Protein 1JE0 (pdb70)

Foldseek 3Di:
DPQWPFAQVQAFQFEEEEADLVLQVVLLVVFDPWDFRGCGPHWTKIWHHDPRGIYMYTHQHAALVRNLVVVVVSVVRNHFEYEYEEAWAFLDDPDDALAKEWEAFEAEDFDDPNCVVVVDGDDPTQGAAPVLSVLLVVLCVVLVGHYYYFYEYADRDPPDDDPCPSVVVVVVTHGIYGHHSSSVRVVSVVVVGGYTYMHGYHHYPVVSNVVSSNSSSVSSSVSSND/DPQWPFAQVQQFQFEEEEADLVLQVVLQVQFDPWDFRGCGPHWTKIWHHDPPGIYMYTHQHAALVRNLVVVVVSVVSNYFEYEYEYAWAWLDDPDDALAKEWEAFEDEDDDDPCCVVVVDGDPPTQGAAPVLSVLLVVLCVVLVGHYYYWYEYADRDPPDDDPCVSVVVVVVTHGIYHHHSSSVRVVSVVVVGGYTYMYGYHHYPVVSNVVSSNSSSSSSVVSSVD/DVQWDFDAPQADQAEEEEADLVLQVVLQVQFDDWDFRGCGPNWTKIWHHDPNDIYMYTHQHAALVRNLVVVVVSVVRNYFEYEYEEAWAWLDDVDDALAKEWEAFEAEDDDDPCCVVVVHGDPPTQGAAPVLSVLLVVLCVVLVGHYDYWYEYADRDPPDDDPCVSVVVVVVTHGIYHHHSSSVRVVSVVVVGGYTYMHGYHHYPVPPSNVVSSNSSSSSSVVSSRD

Nearest PDB structures (foldseek):
  1jp7-assembly1_A  TM=1.004E+00  e=1.961E-50  Saccharolobus solfataricus
  1jdz-assembly1_A  TM=1.004E+00  e=4.730E-50  Saccharolobus solfataricus
  1jpv-assembly1_A  TM=1.004E+00  e=5.712E-50  Saccharolobus solfataricus
  1jds-assembly1_E  TM=9.991E-01  e=2.751E-49  Saccharolobus solfataricus
  1jdt-assembly1_A  TM=9.964E-01  e=3.538E-49  Saccharolobus solfataricus

GO terms:
  GO:0004731 purine-nucleoside phosphorylase activity (F, EXP)
  GO:0017061 S-methyl-5-thioadenosine phosphorylase activity (F, EXP)

InterPro domains:
  IPR000845 Nucleoside phosphorylase domain [PF01048] (16-230)
  IPR018016 Nucleoside phosphorylase, conserved site [PS01232] (61-76)
  IPR035994 Nucleoside phosphorylase superfamily [G3DSA:3.40.50.1580] (1-236)
  IPR035994 Nucleoside phosphorylase superfamily [SSF53167] (4-234)

Solvent-accessible surface area: 27242 Å² total; per-residue (Å²): 65,114,40,1,107,8,150,165,73,61,13,8,109,59,0,0,0,0,13,70,51,35,35,0,158,94,0,10,101,33,10,108,108,49,121,86,26,10,116,45,174,37,28,31,0,23,22,7,116,29,104,70,60,58,0,0,0,0,2,0,18,135,9,4,91,26,0,5,70,0,0,40,13,0,25,119,14,31,4,54,31,0,0,7,1,2,53,8,10,0,2,20,104,131,2,89,114,21,30,7,0,0,0,24,0,1,0,4,67,64,23,55,32,18,123,146,77,12,185,28,61,5,3,3,7,4,6,13,30,48,111,14,4,38,93,0,27,71,7,0,60,155,100,138,29,117,55,41,44,9,1,0,8,5,12,98,57,138,203,71,176,48,179,100,45,44,144,58,9,36,56,15,16,1,22,0,22,9,32,9,0,1,6,0,0,5,4,2,58,50,97,63,30,93,2,0,1,0,0,1,0,54,74,42,82,66,166,148,83,113,123,9,17,52,31,0,0,62,0,0,0,34,8,9,13,90,66,92,12,1,101,10,159,144,74,67,11,9,109,72,0,0,0,0,9,26,16,37,24,0,133,85,0,9,99,32,11,105,112,49,126,80,18,11,111,42,52,20,11,14,0,20,18,8,109,31,83,64,72,56,0,0,0,0,1,1,17,13,0,3,6,1,0,2,1,0,0,10,0,0,26,100,9,25,3,56,22,0,0,8,1,3,43,8,9,0,2,22,103,129,2,85,98,13,26,8,0,0,0,49,5,13,33,38,26,68,9,9,14,16,58,26,28,36,169,76,86,52,113,56,72,8,54,13,30,161,124,14,12,72,85,0,39,66,13,0,50,163,102,139,29,125,58,43,74,11,52,0,1,5,4,25,4,99,46,20,126,49,178,84,41,43,126,71,14,40,90,140,48,1,23,0,24,8,20,10,0,1,6,0,0,5,4,1,111,78,89,63,28,114,2,0,1,0,0,1,0,50,71,45,84,64,180,129,83,118,134,10,17,52,32,0,0,69,0,0,0,41,3,2,17,92,67,94,14,2,105,17,163,202,66,49,10,9,108,49,0,0,0,0,8,26,14,40,24,0,140,65,0,8,99,38,8,98,128,58,100,84,6,8,118,42,52,19,11,18,0,20,5,4,89,24,104,43,73,60,0,0,0,0,1,0,16,14,0,2,6,1,0,2,2,0,0,6,0,0,27,109,31,37,4,58,21,0,0,8,2,2,33,7,11,0,2,20,107,128,2,86,116,26,26,9,0,0,0,26,0,1,0,5,9,32,9,8,14,17,93,27,26,9,162,53,66,4,3,3,8,5,6,13,30,51,113,16,6,38,84,0,25,71,14,0,51,164,94,138,33,118,55,39,43,8,1,0,2,5,6,23,4,95,52,18,135,50,175,65,43,45,117,61,7,38,63,14,13,1,22,0,20,9,18,8,0,2,5,0,0,5,5,4,62,51,79,63,30,104,2,0,0,0,0,1,1,53,69,43,79,68,207,140,153,73,93,139,9,10,45,45,0,0,56,0,0,0,37,3,6,16,101

Organism: Saccharolobus solfataricus (strain ATCC 35092 / DSM 1617 / JCM 11322 / P2) (NCBI:txid273057)

Radius of gyration: 27.34 Å; Cα contacts (8 Å, |Δi|>4): 1660; chains: 3; bounding box: 52×92×44 Å

Structure (mmCIF, N/CA/C/O backbone):
data_1JE0
#
_entry.id   1JE0
#
_cell.length_a   103.01
_cell.length_b   175.96
_cell.length_c   86.57
_cell.angle_alpha   90.0
_cell.angle_beta   90.0
_cell.angle_gamma   90.0
#
_symmetry.space_group_name_H-M   'C 2 2 21'
#
loop_
_entity.id
_entity.type
_entity.pdbx_description
1 polymer "5'-METHYLTHIOADENOSINE PHOSPHORYLASE"
2 non-polymer 'PHOSPHATE ION'
3 non-polymer 2-AMINO-2-HYDROXYMETHYL-PROPANE-1,3-DIOL
4 water water
#
loop_
_atom_site.group_PDB
_atom_site.id
_atom_site.type_symbol
_atom_site.label_atom_id
_atom_site.label_alt_id
_atom_site.label_comp_id
_atom_site.label_asym_id
_atom_site.label_entity_id
_atom_site.label_seq_id
_atom_site.pdbx_PDB_ins_code
_atom_site.Cartn_x
_atom_site.Cartn_y
_atom_site.Cartn_z
_atom_site.occupancy
_atom_site.B_iso_or_equiv
_atom_site.auth_seq_id
_atom_site.auth_comp_id
_atom_site.auth_asym_id
_atom_site.auth_atom_id
_atom_site.pdbx_PDB_model_num
ATOM 1 N N . PRO A 1 3 ? 55.785 159.058 4.515 1.00 27.28 3 PRO A N 1
ATOM 2 C CA . PRO A 1 3 ? 55.272 158.991 5.910 1.00 26.69 3 PRO A CA 1
ATOM 3 C C . PRO A 1 3 ? 53.982 159.800 6.090 1.00 26.49 3 PRO A C 1
ATOM 4 O O . PRO A 1 3 ? 53.836 160.881 5.513 1.00 27.46 3 PRO A O 1
ATOM 8 N N . VAL A 1 4 ? 53.043 159.280 6.879 1.00 25.32 4 VAL A N 1
ATOM 9 C CA . VAL A 1 4 ? 51.789 159.994 7.101 1.00 24.52 4 VAL A CA 1
ATOM 10 C C . VAL A 1 4 ? 51.601 160.541 8.510 1.00 23.55 4 VAL A C 1
ATOM 11 O O . VAL A 1 4 ? 50.630 161.248 8.760 1.00 23.86 4 VAL A O 1
ATOM 15 N N . HIS A 1 5 ? 52.512 160.217 9.431 1.00 22.10 5 HIS A N 1
ATOM 16 C CA . HIS A 1 5 ? 52.411 160.727 10.805 1.00 21.99 5 HIS A CA 1
ATOM 17 C C . HIS A 1 5 ? 53.455 161.825 11.063 1.00 22.40 5 HIS A C 1
ATOM 18 O O . HIS A 1 5 ? 53.132 162.882 11.615 1.00 22.81 5 HIS A O 1
ATOM 25 N N . ILE A 1 6 ? 54.704 161.565 10.685 1.00 22.54 6 ILE A N 1
ATOM 26 C CA . ILE A 1 6 ? 55.770 162.559 10.822 1.00 23.27 6 ILE A CA 1
ATOM 27 C C . ILE A 1 6 ? 55.873 163.218 9.435 1.00 23.75 6 ILE A C 1
ATOM 28 O O . ILE A 1 6 ? 56.363 162.607 8.483 1.00 22.79 6 ILE A O 1
ATOM 33 N N . LEU A 1 7 ? 55.405 164.460 9.330 1.00 24.03 7 LEU A N 1
ATOM 34 C CA . LEU A 1 7 ? 55.388 165.175 8.052 1.00 24.73 7 LEU A CA 1
ATOM 35 C C . LEU A 1 7 ? 56.637 165.958 7.648 1.00 25.94 7 LEU A C 1
ATOM 36 O O . LEU A 1 7 ? 56.580 166.745 6.702 1.00 26.84 7 LEU A O 1
ATOM 41 N N . ALA A 1 8 ? 57.752 165.751 8.343 1.00 26.75 8 ALA A N 1
ATOM 42 C CA . ALA A 1 8 ? 58.993 166.455 8.023 1.00 27.46 8 ALA A CA 1
ATOM 43 C C . ALA A 1 8 ? 59.456 166.069 6.622 1.00 28.26 8 ALA A C 1
ATOM 44 O O . ALA A 1 8 ? 59.234 164.946 6.185 1.00 28.41 8 ALA A O 1
ATOM 46 N N . LYS A 1 9 ? 60.095 166.996 5.912 1.00 29.81 9 LYS A N 1
ATOM 47 C CA . LYS A 1 9 ? 60.590 166.688 4.570 1.00 30.43 9 LYS A CA 1
ATOM 48 C C . LYS A 1 9 ? 61.970 166.044 4.646 1.00 30.47 9 LYS A C 1
ATOM 49 O O . LYS A 1 9 ? 62.675 166.181 5.643 1.00 29.89 9 LYS A O 1
ATOM 55 N N . LYS A 1 10 ? 62.349 165.327 3.595 1.00 30.93 10 LYS A N 1
ATOM 56 C CA . LYS A 1 10 ? 63.658 164.705 3.569 1.00 31.28 10 LYS A CA 1
ATOM 57 C C . LYS A 1 10 ? 64.670 165.843 3.662 1.00 31.09 10 LYS A C 1
ATOM 58 O O . LYS A 1 10 ? 64.442 166.940 3.127 1.00 31.47 10 LYS A O 1
ATOM 64 N N . GLY A 1 11 ? 65.768 165.595 4.369 1.00 30.69 11 GLY A N 1
ATOM 65 C CA . GLY A 1 11 ? 66.779 166.621 4.543 1.00 29.73 11 GLY A CA 1
ATOM 66 C C . GLY A 1 11 ? 66.508 167.434 5.796 1.00 28.85 11 GLY A C 1
ATOM 67 O O . GLY A 1 11 ? 67.318 168.278 6.176 1.00 29.37 11 GLY A O 1
ATOM 68 N N . GLU A 1 12 ? 65.366 167.189 6.437 1.00 27.84 12 GLU A N 1
ATOM 69 C CA . GLU A 1 12 ? 65.006 167.899 7.661 1.00 27.01 12 GLU A CA 1
ATOM 70 C C . GLU A 1 12 ? 65.238 167.045 8.896 1.00 25.20 12 GLU A C 1
ATOM 71 O O . GLU A 1 12 ? 65.135 167.537 10.022 1.00 26.60 12 GLU A O 1
ATOM 77 N N . VAL A 1 13 ? 65.532 165.766 8.677 1.00 23.10 13 VAL A N 1
ATOM 78 C CA . VAL A 1 13 ? 65.802 164.811 9.751 1.00 20.49 13 VAL A CA 1
ATOM 79 C C . VAL A 1 13 ? 67.258 164.349 9.625 1.00 19.84 13 VAL A C 1
ATOM 80 O O . VAL A 1 13 ? 67.707 163.984 8.542 1.00 19.31 13 VAL A O 1
ATOM 84 N N . ALA A 1 14 ? 67.992 164.370 10.734 1.00 17.91 14 ALA A N 1
ATOM 85 C CA . ALA A 1 14 ? 69.399 163.969 10.738 1.00 17.49 14 ALA A CA 1
ATOM 86 C C . ALA A 1 14 ? 69.569 162.460 10.793 1.00 17.57 14 ALA A C 1
ATOM 87 O O . ALA A 1 14 ? 68.633 161.730 11.130 1.00 17.37 14 ALA A O 1
ATOM 89 N N . GLU A 1 15 ? 70.763 161.983 10.451 1.00 17.37 15 GLU A N 1
ATOM 90 C CA . GLU A 1 15 ? 71.020 160.553 10.502 1.00 17.51 15 GLU A CA 1
ATOM 91 C C . GLU A 1 15 ? 71.053 160.103 11.955 1.00 16.85 15 GLU A C 1
ATOM 92 O O . GLU A 1 15 ? 70.626 158.994 12.275 1.00 17.48 15 GLU A O 1
ATOM 98 N N . ARG A 1 16 ? 71.544 160.980 12.827 1.00 15.51 16 ARG A N 1
ATOM 99 C CA . ARG A 1 16 ? 71.648 160.699 14.260 1.00 15.99 16 ARG A CA 1
ATOM 100 C C . ARG A 1 16 ? 70.438 161.261 14.993 1.00 14.48 16 ARG A C 1
ATOM 101 O O . ARG A 1 16 ? 70.162 162.456 14.926 1.00 13.56 16 ARG A O 1
ATOM 109 N N . VAL A 1 17 ? 69.722 160.400 15.709 1.00 13.13 17 VAL A N 1
ATOM 110 C CA . VAL A 1 17 ? 68.529 160.845 16.417 1.00 12.71 17 VAL A CA 1
ATOM 111 C C . VAL A 1 17 ? 68.432 160.402 17.872 1.00 12.17 17 VAL A C 1
ATOM 112 O O . VAL A 1 17 ? 68.673 159.242 18.199 1.00 12.36 17 VAL A O 1
ATOM 116 N N . LEU A 1 18 ? 68.085 161.352 18.739 1.00 11.57 18 LEU A N 1
ATOM 117 C CA . LEU A 1 18 ? 67.877 161.086 20.159 1.00 11.72 18 LEU A CA 1
ATOM 118 C C . LEU A 1 18 ? 66.352 161.019 20.259 1.00 11.55 18 LEU A C 1
ATOM 119 O O . LEU A 1 18 ? 65.677 161.999 19.961 1.00 11.70 18 LEU A O 1
ATOM 124 N N . VAL A 1 19 ? 65.800 159.873 20.648 1.00 11.41 19 VAL A N 1
ATOM 125 C CA . VAL A 1 19 ? 64.345 159.760 20.735 1.00 11.89 19 VAL A CA 1
ATOM 126 C C . VAL A 1 19 ? 63.850 159.692 22.178 1.00 11.08 19 VAL A C 1
ATOM 127 O O . VAL A 1 19 ? 64.414 158.978 23.005 1.00 10.44 19 VAL A O 1
ATOM 131 N N . VAL A 1 20 ? 62.810 160.469 22.472 1.00 11.67 20 VAL A N 1
ATOM 132 C CA . VAL A 1 20 ? 62.220 160.511 23.806 1.00 11.29 20 VAL A CA 1
ATOM 133 C C . VAL A 1 20 ? 60.715 160.279 23.703 1.00 11.92 20 VAL A C 1
ATOM 134 O O . VAL A 1 20 ? 60.103 160.553 22.671 1.00 10.64 20 VAL A O 1
ATOM 138 N N . GLY A 1 21 ? 60.108 159.773 24.769 1.00 11.92 21 GLY A N 1
ATOM 139 C CA . GLY A 1 21 ? 58.680 159.519 24.709 1.00 12.45 21 GLY A CA 1
ATOM 140 C C . GLY A 1 21 ? 57.788 160.727 24.922 1.00 13.59 21 GLY A C 1
ATOM 141 O O . GLY A 1 21 ? 56.720 160.822 24.336 1.00 12.89 21 GLY A O 1
ATOM 142 N N . ASP A 1 22 ? 58.253 161.660 25.743 1.00 14.43 22 ASP A N 1
ATOM 143 C CA . ASP A 1 22 ? 57.502 162.862 26.112 1.00 16.14 22 ASP A CA 1
ATOM 144 C C . ASP A 1 22 ? 57.818 164.065 25.223 1.00 16.52 22 ASP A C 1
ATOM 145 O O . ASP A 1 22 ? 58.956 164.520 25.185 1.00 16.71 22 ASP A O 1
ATOM 150 N N . PRO A 1 23 ? 56.813 164.595 24.500 1.00 17.28 23 PRO A N 1
ATOM 151 C CA . PRO A 1 23 ? 57.032 165.757 23.626 1.00 18.03 23 PRO A CA 1
ATOM 152 C C . PRO A 1 23 ? 57.636 166.903 24.431 1.00 18.19 23 PRO A C 1
ATOM 153 O O . PRO A 1 23 ? 58.425 167.695 23.920 1.00 18.86 23 PRO A O 1
ATOM 157 N N . GLY A 1 24 ? 57.235 166.988 25.696 1.00 18.11 24 GLY A N 1
ATOM 158 C CA . GLY A 1 24 ? 57.735 168.036 26.562 1.00 17.54 24 GLY A CA 1
ATOM 159 C C . GLY A 1 24 ? 59.230 167.938 26.777 1.00 17.63 24 GLY A C 1
ATOM 160 O O . GLY A 1 24 ? 59.906 168.958 26.922 1.00 17.09 24 GLY A O 1
ATOM 161 N N . ARG A 1 25 ? 59.750 166.713 26.812 1.00 15.96 25 ARG A N 1
ATOM 162 C CA . ARG A 1 25 ? 61.184 166.516 27.006 1.00 16.15 25 ARG A CA 1
ATOM 163 C C . ARG A 1 25 ? 61.920 166.846 25.714 1.00 15.70 25 ARG A C 1
ATOM 164 O O . ARG A 1 25 ? 63.059 167.321 25.740 1.00 15.18 25 ARG A O 1
ATOM 172 N N . ALA A 1 26 ? 61.271 166.592 24.582 1.00 15.36 26 ALA A N 1
ATOM 173 C CA . ALA A 1 26 ? 61.886 166.886 23.292 1.00 15.33 26 ALA A CA 1
ATOM 174 C C . ALA A 1 26 ? 62.122 168.388 23.188 1.00 15.40 26 ALA A C 1
ATOM 175 O O . ALA A 1 26 ? 63.189 168.832 22.762 1.00 14.35 26 ALA A O 1
ATOM 177 N N . ARG A 1 27 ? 61.123 169.170 23.584 1.00 15.85 27 ARG A N 1
ATOM 178 C CA . ARG A 1 27 ? 61.241 170.623 23.520 1.00 17.12 27 ARG A CA 1
ATOM 179 C C . ARG A 1 27 ? 62.278 171.136 24.513 1.00 17.22 27 ARG A C 1
ATOM 180 O O . ARG A 1 27 ? 63.055 172.042 24.203 1.00 17.19 27 ARG A O 1
ATOM 188 N N . LEU A 1 28 ? 62.297 170.549 25.704 1.00 17.05 28 LEU A N 1
ATOM 189 C CA . LEU A 1 28 ? 63.238 170.968 26.735 1.00 17.77 28 LEU A CA 1
ATOM 190 C C . LEU A 1 28 ? 64.683 170.655 26.339 1.00 17.75 28 LEU A C 1
ATOM 191 O O . LEU A 1 28 ? 65.592 171.458 26.571 1.00 18.00 28 LEU A O 1
ATOM 196 N N . LEU A 1 29 ? 64.901 169.496 25.728 1.00 15.74 29 LEU A N 1
ATOM 197 C CA . LEU A 1 29 ? 66.248 169.119 25.337 1.00 15.41 29 LEU A CA 1
ATOM 198 C C . LEU A 1 29 ? 66.745 169.799 24.062 1.00 15.12 29 LEU A C 1
ATOM 199 O O . LEU A 1 29 ? 67.948 169.860 23.827 1.00 15.44 29 LEU A O 1
ATOM 204 N N . SER A 1 30 ? 65.830 170.311 23.239 1.00 15.71 30 SER A N 1
ATOM 205 C CA . SER A 1 30 ? 66.231 170.977 22.001 1.00 15.46 30 SER A CA 1
ATOM 206 C C . SER A 1 30 ? 67.113 172.174 22.343 1.00 15.55 30 SER A C 1
ATOM 207 O O . SER A 1 30 ? 67.906 172.630 21.522 1.00 15.64 30 SER A O 1
ATOM 210 N N . THR A 1 31 ? 66.960 172.659 23.572 1.00 16.85 31 THR A N 1
ATOM 211 C CA . THR A 1 31 ? 67.725 173.784 24.100 1.00 18.85 31 THR A CA 1
ATOM 212 C C . THR A 1 31 ? 69.227 173.469 24.139 1.00 17.79 31 THR A C 1
ATOM 213 O O . THR A 1 31 ? 70.064 174.378 24.178 1.00 17.52 31 THR A O 1
ATOM 217 N N . LEU A 1 32 ? 69.569 172.185 24.127 1.00 16.49 32 LEU A N 1
ATOM 218 C CA . LEU A 1 32 ? 70.973 171.776 24.167 1.00 16.38 32 LEU A CA 1
ATOM 219 C C . LEU A 1 32 ? 71.622 171.800 22.784 1.00 15.58 32 LEU A C 1
ATOM 220 O O . LEU A 1 32 ? 72.837 171.678 22.650 1.00 14.71 32 LEU A O 1
ATOM 225 N N . LEU A 1 33 ? 70.806 171.977 21.756 1.00 14.99 33 LEU A N 1
ATOM 226 C CA . LEU A 1 33 ? 71.320 172.018 20.401 1.00 14.98 33 LEU A CA 1
ATOM 227 C C . LEU A 1 33 ? 71.624 173.453 19.990 1.00 15.99 33 LEU A C 1
ATOM 228 O O . LEU A 1 33 ? 71.117 174.401 20.591 1.00 15.96 33 LEU A O 1
ATOM 233 N N . GLN A 1 34 ? 72.463 173.599 18.970 1.00 16.91 34 GLN A N 1
ATOM 234 C CA . GLN A 1 34 ? 72.793 174.911 18.430 1.00 17.67 34 GLN A CA 1
ATOM 235 C C . GLN A 1 34 ? 71.793 175.169 17.305 1.00 17.96 34 GLN A C 1
ATOM 236 O O . GLN A 1 34 ? 71.574 174.297 16.456 1.00 18.17 34 GLN A O 1
ATOM 242 N N . ASN A 1 35 ? 71.185 176.351 17.306 1.00 17.79 35 ASN A N 1
ATOM 243 C CA . ASN A 1 35 ? 70.228 176.740 16.269 1.00 18.13 35 ASN A CA 1
ATOM 244 C C . ASN A 1 35 ? 69.124 175.710 15.998 1.00 17.87 35 ASN A C 1
ATOM 245 O O . ASN A 1 35 ? 68.858 175.366 14.846 1.00 17.40 35 ASN A O 1
ATOM 250 N N . PRO A 1 36 ? 68.447 175.229 17.050 1.00 17.61 36 PRO A N 1
ATOM 251 C CA . PRO A 1 36 ? 67.379 174.233 16.877 1.00 17.78 36 PRO A CA 1
ATOM 252 C C . PRO A 1 36 ? 66.192 174.742 16.061 1.00 18.04 36 PRO A C 1
ATOM 253 O O . PRO A 1 36 ? 65.787 175.891 16.212 1.00 18.16 36 PRO A O 1
ATOM 257 N N . LYS A 1 37 ? 65.635 173.877 15.212 1.00 17.96 37 LYS A N 1
ATOM 258 C CA . LYS A 1 37 ? 64.460 174.218 14.407 1.00 18.71 37 LYS A CA 1
ATOM 259 C C . LYS A 1 37 ? 63.424 173.096 14.542 1.00 18.33 37 LYS A C 1
ATOM 260 O O . LYS A 1 37 ? 63.777 171.916 14.554 1.00 17.89 37 LYS A O 1
ATOM 266 N N . LEU A 1 38 ? 62.155 173.467 14.663 1.00 17.99 38 LEU A N 1
ATOM 267 C CA . LEU A 1 38 ? 61.088 172.475 14.766 1.00 19.28 38 LEU A CA 1
ATOM 268 C C . LEU A 1 38 ? 60.790 171.983 13.351 1.00 19.75 38 LEU A C 1
ATOM 269 O O . LEU A 1 38 ? 60.414 172.768 12.483 1.00 21.10 38 LEU A O 1
ATOM 274 N N . THR A 1 39 ? 60.964 170.688 13.111 1.00 20.46 39 THR A N 1
ATOM 275 C CA . THR A 1 39 ? 60.726 170.130 11.782 1.00 21.25 39 THR A CA 1
ATOM 276 C C . THR A 1 39 ? 59.438 169.314 11.654 1.00 21.49 39 THR A C 1
ATOM 277 O O . THR A 1 39 ? 59.048 168.931 10.552 1.00 22.20 39 THR A O 1
ATOM 281 N N . ASN A 1 40 ? 58.778 169.042 12.778 1.00 21.14 40 ASN A N 1
ATOM 282 C CA . ASN A 1 40 ? 57.494 168.336 12.760 1.00 20.98 40 ASN A CA 1
ATOM 283 C C . ASN A 1 40 ? 56.733 168.537 14.055 1.00 21.17 40 ASN A C 1
ATOM 284 O O . ASN A 1 40 ? 57.327 168.590 15.130 1.00 20.07 40 ASN A O 1
ATOM 289 N N . GLU A 1 41 ? 55.413 168.657 13.941 1.00 21.22 41 GLU A N 1
ATOM 290 C CA . GLU A 1 41 ? 54.561 168.821 15.108 1.00 21.93 41 GLU A CA 1
ATOM 291 C C . GLU A 1 41 ? 53.289 167.990 14.920 1.00 21.10 41 GLU A C 1
ATOM 292 O O . GLU A 1 41 ? 52.493 167.844 15.846 1.00 21.35 41 GLU A O 1
ATOM 298 N N . ASN A 1 42 ? 53.103 167.443 13.720 1.00 20.31 42 ASN A N 1
ATOM 299 C CA . ASN A 1 42 ? 51.909 166.641 13.421 1.00 19.42 42 ASN A CA 1
ATOM 300 C C . ASN A 1 42 ? 51.718 165.492 14.407 1.00 18.80 42 ASN A C 1
ATOM 301 O O . ASN A 1 42 ? 52.665 164.773 14.736 1.00 19.33 42 ASN A O 1
ATOM 306 N N . ARG A 1 43 ? 50.477 165.336 14.866 1.00 18.33 43 ARG A N 1
ATOM 307 C CA . ARG A 1 43 ? 50.083 164.300 15.816 1.00 17.73 43 ARG A CA 1
ATOM 308 C C . ARG A 1 43 ? 50.822 164.378 17.139 1.00 17.30 43 ARG A C 1
ATOM 309 O O . ARG A 1 43 ? 50.852 163.417 17.907 1.00 18.38 43 ARG A O 1
ATOM 317 N N . GLY A 1 44 ? 51.404 165.540 17.410 1.00 16.32 44 GLY A N 1
ATOM 318 C CA . GLY A 1 44 ? 52.117 165.738 18.657 1.00 16.60 44 GLY A CA 1
ATOM 319 C C . GLY A 1 44 ? 53.533 165.198 18.692 1.00 15.26 44 GLY A C 1
ATOM 320 O O . GLY A 1 44 ? 54.213 165.323 19.708 1.00 16.37 44 GLY A O 1
ATOM 321 N N . PHE A 1 45 ? 53.983 164.603 17.592 1.00 14.59 45 PHE A N 1
ATOM 322 C CA . PHE A 1 45 ? 55.335 164.043 17.525 1.00 13.92 45 PHE A CA 1
ATOM 323 C C . PHE A 1 45 ? 56.379 165.119 17.202 1.00 14.18 45 PHE A C 1
ATOM 324 O O . PHE A 1 45 ? 56.887 165.185 16.090 1.00 16.21 45 PHE A O 1
ATOM 332 N N . LEU A 1 46 ? 56.701 165.951 18.185 1.00 14.61 46 LEU A N 1
ATOM 333 C CA . LEU A 1 46 ? 57.670 167.024 17.995 1.00 14.68 46 LEU A CA 1
ATOM 334 C C . LEU A 1 46 ? 59.057 166.514 17.607 1.00 14.24 46 LEU A C 1
ATOM 335 O O . LEU A 1 46 ? 59.611 165.625 18.256 1.00 14.84 46 LEU A O 1
ATOM 340 N N . VAL A 1 47 ? 59.614 167.084 16.545 1.00 14.32 47 VAL A N 1
ATOM 341 C CA . VAL A 1 47 ? 60.951 166.714 16.096 1.00 14.13 47 VAL A CA 1
ATOM 342 C C . VAL A 1 47 ? 61.764 167.989 15.891 1.00 14.09 47 VAL A C 1
ATOM 343 O O . VAL A 1 47 ? 61.335 168.876 15.161 1.00 14.62 47 VAL A O 1
ATOM 347 N N . TYR A 1 48 ? 62.912 168.086 16.560 1.00 14.75 48 TYR A N 1
ATOM 348 C CA . TYR A 1 48 ? 63.789 169.250 16.413 1.00 15.09 48 TYR A CA 1
ATOM 349 C C . TYR A 1 48 ? 65.095 168.837 15.755 1.00 15.31 48 TYR A C 1
ATOM 350 O O . TYR A 1 48 ? 65.572 167.719 15.942 1.00 14.64 48 TYR A O 1
ATOM 359 N N . THR A 1 49 ? 65.679 169.735 14.970 1.00 15.46 49 THR A N 1
ATOM 360 C CA . THR A 1 49 ? 66.941 169.418 14.321 1.00 15.66 49 THR A CA 1
ATOM 361 C C . THR A 1 49 ? 67.897 170.591 14.482 1.00 15.65 49 THR A C 1
ATOM 362 O O . THR A 1 49 ? 67.518 171.740 14.276 1.00 16.29 49 THR A O 1
ATOM 366 N N . GLY A 1 50 ? 69.126 170.291 14.885 1.00 15.98 50 GLY A N 1
ATOM 367 C CA . GLY A 1 50 ? 70.125 171.332 15.062 1.00 16.47 50 GLY A CA 1
ATOM 368 C C . GLY A 1 50 ? 71.517 170.737 15.007 1.00 17.11 50 GLY A C 1
ATOM 369 O O . GLY A 1 50 ? 71.720 169.678 14.411 1.00 17.19 50 GLY A O 1
ATOM 370 N N . LYS A 1 51 ? 72.486 171.412 15.617 1.00 16.43 51 LYS A N 1
ATOM 371 C CA . LYS A 1 51 ? 73.846 170.898 15.624 1.00 16.97 51 LYS A CA 1
ATOM 372 C C . LYS A 1 51 ? 74.386 170.762 17.034 1.00 15.85 51 LYS A C 1
ATOM 373 O O . LYS A 1 51 ? 73.908 171.405 17.960 1.00 15.70 51 LYS A O 1
ATOM 379 N N . TYR A 1 52 ? 75.381 169.899 17.184 1.00 16.17 52 TYR A N 1
ATOM 380 C CA . TYR A 1 52 ? 76.002 169.653 18.473 1.00 16.55 52 TYR A CA 1
ATOM 381 C C . TYR A 1 52 ? 77.351 168.982 18.206 1.00 18.60 52 TYR A C 1
ATOM 382 O O . TYR A 1 52 ? 77.433 168.016 17.451 1.00 18.17 52 TYR A O 1
ATOM 391 N N . ASN A 1 53 ? 78.418 169.517 18.790 1.00 20.90 53 ASN A N 1
ATOM 392 C CA . ASN A 1 53 ? 79.736 168.915 18.619 1.00 23.30 53 ASN A CA 1
ATOM 393 C C . ASN A 1 53 ? 80.170 168.747 17.167 1.00 24.03 53 ASN A C 1
ATOM 394 O O . ASN A 1 53 ? 80.797 167.738 16.817 1.00 24.61 53 ASN A O 1
ATOM 399 N N . GLY A 1 54 ? 79.844 169.727 16.331 1.00 23.99 54 GLY A N 1
ATOM 400 C CA . GLY A 1 54 ? 80.212 169.669 14.924 1.00 24.94 54 GLY A CA 1
ATOM 401 C C . GLY A 1 54 ? 79.414 168.664 14.111 1.00 25.07 54 GLY A C 1
ATOM 402 O O . GLY A 1 54 ? 79.842 168.240 13.038 1.00 25.07 54 GLY A O 1
ATOM 403 N N . GLU A 1 55 ? 78.237 168.292 14.600 1.00 24.20 55 GLU A N 1
ATOM 404 C CA . GLU A 1 55 ? 77.424 167.314 13.896 1.00 23.75 55 GLU A CA 1
ATOM 405 C C . GLU A 1 55 ? 75.946 167.693 13.905 1.00 21.82 55 GLU A C 1
ATOM 406 O O . GLU A 1 55 ? 75.475 168.349 14.828 1.00 21.65 55 GLU A O 1
ATOM 412 N N . THR A 1 56 ? 75.216 167.283 12.873 1.00 20.38 56 THR A N 1
ATOM 413 C CA . THR A 1 56 ? 73.782 167.559 12.797 1.00 18.74 56 THR A CA 1
ATOM 414 C C . THR A 1 56 ? 73.042 166.447 13.539 1.00 17.84 56 THR A C 1
ATOM 415 O O . THR A 1 56 ? 73.299 165.264 13.309 1.00 17.15 56 THR A O 1
ATOM 419 N N . VAL A 1 57 ? 72.135 166.828 14.434 1.00 15.43 57 VAL A N 1
ATOM 420 C CA . VAL A 1 57 ? 71.381 165.849 15.218 1.00 16.43 57 VAL A CA 1
ATOM 421 C C . VAL A 1 57 ? 69.921 166.252 15.349 1.00 15.51 57 VAL A C 1
ATOM 422 O O . VAL A 1 57 ? 69.584 167.435 15.310 1.00 15.16 57 VAL A O 1
ATOM 426 N N . SER A 1 58 ? 69.049 165.263 15.504 1.00 14.47 58 SER A N 1
ATOM 427 C CA . SER A 1 58 ? 67.630 165.536 15.671 1.00 14.21 58 SER A CA 1
ATOM 428 C C . SER A 1 58 ? 67.157 164.941 16.992 1.00 13.42 58 SER A C 1
ATOM 429 O O . SER A 1 58 ? 67.718 163.961 17.469 1.00 13.75 58 SER A O 1
ATOM 432 N N . ILE A 1 59 ? 66.143 165.554 17.591 1.00 11.61 59 ILE A N 1
ATOM 433 C CA . ILE A 1 59 ? 65.570 165.050 18.833 1.00 12.46 59 ILE A CA 1
ATOM 434 C C . ILE A 1 59 ? 64.110 164.789 18.479 1.00 12.11 59 ILE A C 1
ATOM 435 O O . ILE A 1 59 ? 63.391 165.706 18.081 1.00 12.24 59 ILE A O 1
ATOM 440 N N . ALA A 1 60 ? 63.677 163.537 18.609 1.00 11.71 60 ALA A N 1
ATOM 441 C CA . ALA A 1 60 ? 62.319 163.176 18.222 1.00 11.35 60 ALA A CA 1
ATOM 442 C C . ALA A 1 60 ? 61.474 162.521 19.309 1.00 11.63 60 ALA A C 1
ATOM 443 O O . ALA A 1 60 ? 61.980 161.778 20.137 1.00 12.02 60 ALA A O 1
ATOM 445 N N . THR A 1 61 ? 60.174 162.805 19.269 1.00 11.47 61 THR A N 1
ATOM 446 C CA . THR A 1 61 ? 59.189 162.268 20.208 1.00 10.97 61 THR A CA 1
ATOM 447 C C . THR A 1 61 ? 58.628 160.951 19.663 1.00 11.32 61 THR A C 1
ATOM 448 O O . THR A 1 61 ? 58.246 160.889 18.495 1.00 11.49 61 THR A O 1
ATOM 452 N N . HIS A 1 62 ? 58.565 159.904 20.491 1.00 10.27 62 HIS A N 1
ATOM 453 C CA . HIS A 1 62 ? 58.016 158.632 20.018 1.00 10.21 62 HIS A CA 1
ATOM 454 C C . HIS A 1 62 ? 56.727 158.166 20.706 1.00 11.25 62 HIS A C 1
ATOM 455 O O . HIS A 1 62 ? 56.176 157.117 20.359 1.00 10.89 62 HIS A O 1
ATOM 462 N N . GLY A 1 63 ? 56.228 158.953 21.655 1.00 10.47 63 GLY A N 1
ATOM 463 C CA . GLY A 1 63 ? 55.007 158.571 22.342 1.00 10.40 63 GLY A CA 1
ATOM 464 C C . GLY A 1 63 ? 55.225 157.385 23.259 1.00 10.39 63 GLY A C 1
ATOM 465 O O . GLY A 1 63 ? 56.354 157.116 23.647 1.00 12.89 63 GLY A O 1
ATOM 466 N N . ILE A 1 64 ? 54.156 156.663 23.591 1.00 9.92 64 ILE A N 1
ATOM 467 C CA . ILE A 1 64 ? 54.253 155.522 24.498 1.00 10.90 64 ILE A CA 1
ATOM 468 C C . ILE A 1 64 ? 53.856 154.181 23.880 1.00 9.91 64 ILE A C 1
ATOM 469 O O . ILE A 1 64 ? 52.818 154.081 23.227 1.00 10.12 64 ILE A O 1
ATOM 474 N N . GLY A 1 65 ? 54.686 153.160 24.087 1.00 9.80 65 GLY A N 1
ATOM 475 C CA . GLY A 1 65 ? 54.370 151.828 23.587 1.00 9.55 65 GLY A CA 1
ATOM 476 C C . GLY A 1 65 ? 55.042 151.352 22.307 1.00 9.91 65 GLY A C 1
ATOM 477 O O . GLY A 1 65 ? 55.436 152.150 21.464 1.00 9.68 65 GLY A O 1
ATOM 478 N N . GLY A 1 66 ? 55.138 150.033 22.159 1.00 9.94 66 GLY A N 1
ATOM 479 C CA . GLY A 1 66 ? 55.766 149.455 20.979 1.00 9.89 66 GLY A CA 1
ATOM 480 C C . GLY A 1 66 ? 55.181 149.910 19.648 1.00 9.31 66 GLY A C 1
ATOM 481 O O . GLY A 1 66 ? 55.922 150.350 18.759 1.00 9.55 66 GLY A O 1
ATOM 482 N N . PRO A 1 67 ? 53.853 149.822 19.469 1.00 10.06 67 PRO A N 1
ATOM 483 C CA . PRO A 1 67 ? 53.235 150.243 18.205 1.00 9.92 67 PRO A CA 1
ATOM 484 C C . PRO A 1 67 ? 53.567 151.687 17.825 1.00 10.89 67 PRO A C 1
ATOM 485 O O . PRO A 1 67 ? 53.814 151.993 16.654 1.00 10.54 67 PRO A O 1
ATOM 489 N N . SER A 1 68 ? 53.572 152.572 18.819 1.00 10.14 68 SER A N 1
ATOM 490 C CA . SER A 1 68 ? 53.864 153.981 18.572 1.00 10.43 68 SER A CA 1
ATOM 491 C C . SER A 1 68 ? 55.320 154.242 18.179 1.00 10.78 68 SER A C 1
ATOM 492 O O . SER A 1 68 ? 55.583 154.952 17.205 1.00 10.67 68 SER A O 1
ATOM 495 N N . ILE A 1 69 ? 56.272 153.673 18.918 1.00 10.12 69 ILE A N 1
ATOM 496 C CA . ILE A 1 69 ? 57.677 153.905 18.580 1.00 9.18 69 ILE A CA 1
ATOM 497 C C . ILE A 1 69 ? 58.061 153.242 17.253 1.00 9.84 69 ILE A C 1
ATOM 498 O O . ILE A 1 69 ? 58.917 153.749 16.539 1.00 8.87 69 ILE A O 1
ATOM 503 N N . ALA A 1 70 ? 57.422 152.124 16.917 1.00 9.33 70 ALA A N 1
ATOM 504 C CA . ALA A 1 70 ? 57.715 151.435 15.659 1.00 9.19 70 ALA A CA 1
ATOM 505 C C . ALA A 1 70 ? 57.351 152.352 14.485 1.00 9.55 70 ALA A C 1
ATOM 506 O O . ALA A 1 70 ? 58.088 152.455 13.505 1.00 10.59 70 ALA A O 1
ATOM 508 N N . ILE A 1 71 ? 56.214 153.029 14.595 1.00 9.66 71 ILE A N 1
ATOM 509 C CA . ILE A 1 71 ? 55.780 153.943 13.547 1.00 11.07 71 ILE A CA 1
ATOM 510 C C . ILE A 1 71 ? 56.776 155.092 13.402 1.00 10.96 71 ILE A C 1
ATOM 511 O O . ILE A 1 71 ? 57.223 155.402 12.298 1.00 10.24 71 ILE A O 1
ATOM 516 N N . VAL A 1 72 ? 57.129 155.718 14.519 1.00 9.44 72 VAL A N 1
ATOM 517 C CA . VAL A 1 72 ? 58.065 156.834 14.479 1.00 10.86 72 VAL A CA 1
ATOM 518 C C . VAL A 1 72 ? 59.439 156.444 13.914 1.00 11.00 72 VAL A C 1
ATOM 519 O O . VAL A 1 72 ? 60.004 157.175 13.101 1.00 11.69 72 VAL A O 1
ATOM 523 N N . LEU A 1 73 ? 59.980 155.304 14.342 1.00 10.10 73 LEU A N 1
ATOM 524 C CA . LEU A 1 73 ? 61.280 154.858 13.839 1.00 10.35 73 LEU A CA 1
ATOM 525 C C . LEU A 1 73 ? 61.223 154.571 12.335 1.00 11.74 73 LEU A 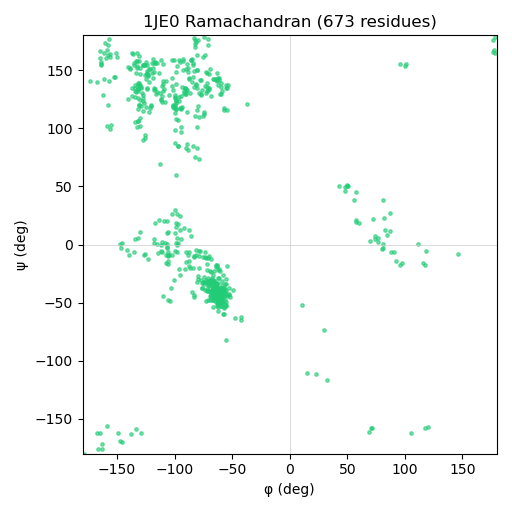C 1
ATOM 526 O O . LEU A 1 73 ? 62.134 154.928 11.586 1.00 11.27 73 LEU A O 1
ATOM 531 N N . GLU A 1 74 ? 60.156 153.916 11.890 1.00 11.88 74 GLU A N 1
ATOM 532 C CA . GLU A 1 74 ? 60.010 153.593 10.476 1.00 12.05 74 GLU A CA 1
ATOM 533 C C . GLU A 1 74 ? 59.993 154.847 9.609 1.00 12.99 74 GLU A C 1
ATOM 534 O O . GLU A 1 74 ? 60.678 154.917 8.587 1.00 12.49 74 GLU A O 1
ATOM 540 N N . GLU A 1 75 ? 59.224 155.846 10.020 1.00 13.05 75 GLU A N 1
ATOM 541 C CA . GLU A 1 75 ? 59.139 157.070 9.241 1.00 12.71 75 GLU A CA 1
ATOM 542 C C . GLU A 1 75 ? 60.407 157.926 9.311 1.00 12.96 75 GLU A C 1
ATOM 543 O O . GLU A 1 75 ? 60.808 158.503 8.303 1.00 13.49 75 GLU A O 1
ATOM 549 N N . LEU A 1 76 ? 61.051 158.002 10.476 1.00 12.99 76 LEU A N 1
ATOM 550 C CA . LEU A 1 76 ? 62.285 158.782 10.576 1.00 13.60 76 LEU A CA 1
ATOM 551 C C . LEU A 1 76 ? 63.325 158.147 9.653 1.00 13.97 76 LEU A C 1
ATOM 552 O O . LEU A 1 76 ? 64.091 158.847 8.989 1.00 13.51 76 LEU A O 1
ATOM 557 N N . ALA A 1 77 ? 63.339 156.817 9.613 1.00 14.29 77 ALA A N 1
ATOM 558 C CA . ALA A 1 77 ? 64.278 156.083 8.766 1.00 15.11 77 ALA A CA 1
ATOM 559 C C . ALA A 1 77 ? 64.008 156.397 7.296 1.00 16.01 77 ALA A C 1
ATOM 560 O O . ALA A 1 77 ? 64.938 156.570 6.505 1.00 15.78 77 ALA A O 1
ATOM 562 N N . MET A 1 78 ? 62.729 156.471 6.937 1.00 16.89 78 MET A N 1
ATOM 563 C CA . MET A 1 78 ? 62.341 156.782 5.564 1.00 18.17 78 MET A CA 1
ATOM 564 C C . MET A 1 78 ? 62.849 158.171 5.201 1.00 18.26 78 MET A C 1
ATOM 565 O O . MET A 1 78 ? 63.018 158.496 4.028 1.00 18.56 78 MET A O 1
ATOM 570 N N . LEU A 1 79 ? 63.101 158.982 6.221 1.00 18.44 79 LEU A N 1
ATOM 571 C CA . LEU A 1 79 ? 63.590 160.340 6.018 1.00 19.30 79 LEU A CA 1
ATOM 572 C C . LEU A 1 79 ? 65.105 160.477 6.173 1.00 19.61 79 LEU A C 1
ATOM 573 O O . LEU A 1 79 ? 65.637 161.591 6.133 1.00 20.87 79 LEU A O 1
ATOM 578 N N . GLY A 1 80 ? 65.797 159.355 6.356 1.00 18.97 80 GLY A N 1
ATOM 579 C CA . GLY A 1 80 ? 67.246 159.399 6.474 1.00 19.00 80 GLY A CA 1
ATOM 580 C C . GLY A 1 80 ? 67.893 158.948 7.770 1.00 17.99 80 GLY A C 1
ATOM 581 O O . GLY A 1 80 ? 69.095 158.676 7.792 1.00 18.07 80 GLY A O 1
ATOM 582 N N . ALA A 1 81 ? 67.124 158.868 8.852 1.00 16.90 81 ALA A N 1
ATOM 583 C CA . ALA A 1 81 ? 67.692 158.448 10.130 1.00 15.19 81 ALA A CA 1
ATOM 584 C C . ALA A 1 81 ? 68.146 156.989 10.106 1.00 15.15 81 ALA A C 1
ATOM 585 O O . ALA A 1 81 ? 67.494 156.135 9.495 1.00 14.33 81 ALA A O 1
ATOM 587 N N . ASN A 1 82 ? 69.263 156.708 10.773 1.00 14.37 82 ASN A N 1
ATOM 588 C CA . ASN A 1 82 ? 69.776 155.342 10.855 1.00 15.21 82 ASN A CA 1
ATOM 589 C C . ASN A 1 82 ? 70.483 155.011 12.174 1.00 14.19 82 ASN A C 1
ATOM 590 O O . ASN A 1 82 ? 70.924 153.881 12.370 1.00 15.21 82 ASN A O 1
ATOM 595 N N . VAL A 1 83 ? 70.601 155.998 13.064 1.00 13.63 83 VAL A N 1
ATOM 596 C CA . VAL A 1 83 ? 71.209 155.795 14.385 1.00 12.64 83 VAL A CA 1
ATOM 597 C C . VAL A 1 83 ? 70.242 156.393 15.398 1.00 13.51 83 VAL A C 1
ATOM 598 O O . VAL A 1 83 ? 69.934 157.586 15.333 1.00 14.01 83 VAL A O 1
ATOM 602 N N . PHE A 1 84 ? 69.756 155.566 16.319 1.00 12.02 84 PHE A N 1
ATOM 603 C CA . PHE A 1 84 ? 68.805 156.027 17.321 1.00 12.53 84 PHE A CA 1
ATOM 604 C C . PHE A 1 84 ? 69.202 155.689 18.741 1.00 12.83 84 PHE A C 1
ATOM 605 O O . PHE A 1 84 ? 69.518 154.540 19.044 1.00 13.72 84 PHE A O 1
ATOM 613 N N . ILE A 1 85 ? 69.166 156.685 19.617 1.00 12.00 85 ILE A N 1
ATOM 614 C CA . ILE A 1 85 ? 69.440 156.432 21.021 1.00 11.76 85 ILE A CA 1
ATOM 615 C C . ILE A 1 85 ? 68.210 156.868 21.809 1.00 11.46 85 ILE A C 1
ATOM 616 O O . ILE A 1 85 ? 67.820 158.031 21.773 1.00 10.73 85 ILE A O 1
ATOM 621 N N . ARG A 1 86 ? 67.589 155.896 22.473 1.00 11.53 86 ARG A N 1
ATOM 622 C CA . ARG A 1 86 ? 66.404 156.085 23.315 1.00 12.42 86 ARG A CA 1
ATOM 623 C C . ARG A 1 86 ? 66.846 156.710 24.637 1.00 12.64 86 ARG A C 1
ATOM 624 O O . ARG A 1 86 ? 67.808 156.247 25.247 1.00 12.33 86 ARG A O 1
ATOM 632 N N . TYR A 1 87 ? 66.152 157.753 25.080 1.00 12.36 87 TYR A N 1
ATOM 633 C CA . TYR A 1 87 ? 66.462 158.378 26.360 1.00 12.15 87 TYR A CA 1
ATOM 634 C C . TYR A 1 87 ? 65.115 158.536 27.063 1.00 12.90 87 TYR A C 1
ATOM 635 O O . TYR A 1 87 ? 64.334 159.431 26.744 1.00 12.33 87 TYR A O 1
ATOM 644 N N . GLY A 1 88 ? 64.828 157.637 27.996 1.00 12.10 88 GLY A N 1
ATOM 645 C CA . GLY A 1 88 ? 63.551 157.698 28.683 1.00 13.33 88 GLY A CA 1
ATOM 646 C C . GLY A 1 88 ? 63.599 157.565 30.185 1.00 13.66 88 GLY A C 1
ATOM 647 O O . GLY A 1 88 ? 64.626 157.806 30.807 1.00 13.87 88 GLY A O 1
ATOM 648 N N . THR A 1 89 ? 62.466 157.190 30.767 1.00 13.32 89 THR A N 1
ATOM 649 C CA . THR A 1 89 ? 62.361 157.017 32.204 1.00 14.43 89 THR A CA 1
ATOM 650 C C . THR A 1 89 ? 62.005 155.563 32.487 1.00 14.44 89 THR A C 1
ATOM 651 O O . THR A 1 89 ? 61.489 154.862 31.611 1.00 14.33 89 THR A O 1
ATOM 655 N N . THR A 1 90 ? 62.273 155.112 33.707 1.00 13.73 90 THR A N 1
ATOM 656 C CA . THR A 1 90 ? 62.033 153.720 34.053 1.00 14.31 90 THR A CA 1
ATOM 657 C C . THR A 1 90 ? 61.831 153.489 35.554 1.00 14.49 90 THR A C 1
ATOM 658 O O . THR A 1 90 ? 62.188 154.326 36.383 1.00 13.97 90 THR A O 1
ATOM 662 N N . GLY A 1 91 ? 61.246 152.344 35.887 1.00 14.32 91 GLY A N 1
ATOM 663 C CA . GLY A 1 91 ? 61.043 151.981 37.279 1.00 14.02 91 GLY A CA 1
ATOM 664 C C . GLY A 1 91 ? 62.018 150.856 37.577 1.00 14.08 91 GLY A C 1
ATOM 665 O O . GLY A 1 91 ? 62.006 149.829 36.894 1.00 13.90 91 GLY A O 1
ATOM 666 N N . ALA A 1 92 ? 62.878 151.044 38.573 1.00 13.53 92 ALA A N 1
ATOM 667 C CA . ALA A 1 92 ? 63.865 150.020 38.914 1.00 14.07 92 ALA A CA 1
ATOM 668 C C . ALA A 1 92 ? 63.218 148.816 39.592 1.00 14.54 92 ALA A C 1
ATOM 669 O O . ALA A 1 92 ? 62.236 148.959 40.322 1.00 15.49 92 ALA A O 1
ATOM 671 N N . LEU A 1 93 ? 63.780 147.633 39.351 1.00 14.73 93 LEU A N 1
ATOM 672 C CA . LEU A 1 93 ? 63.256 146.396 39.926 1.00 15.06 93 LEU A CA 1
ATOM 673 C C . LEU A 1 93 ? 64.164 145.833 41.007 1.00 15.73 93 LEU A C 1
ATOM 674 O O . LEU A 1 93 ? 63.889 144.768 41.564 1.00 15.74 93 LEU A O 1
ATOM 679 N N . VAL A 1 94 ? 65.249 146.541 41.290 1.00 17.25 94 VAL A N 1
ATOM 680 C CA . VAL A 1 94 ? 66.194 146.117 42.313 1.00 18.88 94 VAL A CA 1
ATOM 681 C C . VAL A 1 94 ? 66.372 147.231 43.336 1.00 20.96 94 VAL A C 1
ATOM 682 O O . VAL A 1 94 ? 66.393 148.415 42.990 1.00 20.09 94 VAL A O 1
ATOM 686 N N . PRO A 1 95 ? 66.510 146.858 44.621 1.00 22.71 95 PRO A N 1
ATOM 687 C CA . PRO A 1 95 ? 66.676 147.738 45.783 1.00 23.81 95 PRO A CA 1
ATOM 688 C C . PRO A 1 95 ? 67.787 148.787 45.760 1.00 24.54 95 PRO A C 1
ATOM 689 O O . PRO A 1 95 ? 67.569 149.933 46.138 1.00 25.83 95 PRO A O 1
ATOM 693 N N . TYR A 1 96 ? 68.968 148.394 45.305 1.00 25.33 96 TYR A N 1
ATOM 694 C CA . TYR A 1 96 ? 70.133 149.269 45.309 1.00 25.18 96 TYR A CA 1
ATOM 695 C C . TYR A 1 96 ? 70.212 150.456 44.349 1.00 25.07 96 TYR A C 1
ATOM 696 O O . TYR A 1 96 ? 71.097 151.303 44.499 1.00 25.28 96 TYR A O 1
ATOM 705 N N . ILE A 1 97 ? 69.318 150.536 43.369 1.00 23.58 97 ILE A N 1
ATOM 706 C CA . ILE A 1 97 ? 69.355 151.659 42.434 1.00 23.21 97 ILE A CA 1
ATOM 707 C C . ILE A 1 97 ? 68.492 152.804 42.962 1.00 23.38 97 ILE A C 1
ATOM 708 O O . ILE A 1 97 ? 67.333 152.604 43.332 1.00 23.75 97 ILE A O 1
ATOM 713 N N . ASN A 1 98 ? 69.056 154.010 43.002 1.00 22.93 98 ASN A N 1
ATOM 714 C CA . ASN A 1 98 ? 68.327 155.159 43.526 1.00 23.25 98 ASN A CA 1
ATOM 715 C C . ASN A 1 98 ? 67.781 156.085 42.447 1.00 22.57 98 ASN A C 1
ATOM 716 O O . ASN A 1 98 ? 68.262 156.094 41.314 1.00 22.02 98 ASN A O 1
ATOM 721 N N . LEU A 1 99 ? 66.770 156.863 42.815 1.00 21.87 99 LEU A N 1
ATOM 722 C CA . LEU A 1 99 ? 66.135 157.794 41.892 1.00 22.35 99 LEU A CA 1
ATOM 723 C C . LEU A 1 99 ? 67.111 158.829 41.336 1.00 22.20 99 LEU A C 1
ATOM 724 O O . LEU A 1 99 ? 67.970 159.352 42.057 1.00 21.37 99 LEU A O 1
ATOM 729 N N . GLY A 1 100 ? 66.978 159.115 40.046 1.00 21.05 100 GLY A N 1
ATOM 730 C CA . GLY A 1 100 ? 67.845 160.089 39.415 1.00 20.75 100 GLY A CA 1
ATOM 731 C C . GLY A 1 100 ? 69.071 159.463 38.788 1.00 19.65 100 GLY A C 1
ATOM 732 O O . GLY A 1 100 ? 69.763 160.112 38.005 1.00 20.92 100 GLY A O 1
ATOM 733 N N . GLU A 1 101 ? 69.349 158.208 39.136 1.00 18.83 101 GLU A N 1
ATOM 734 C CA . GLU A 1 101 ? 70.501 157.506 38.583 1.00 17.38 101 GLU A CA 1
ATOM 735 C C . GLU A 1 101 ? 70.139 156.930 37.214 1.00 16.16 101 GLU A C 1
ATOM 736 O O . GLU A 1 101 ? 68.977 156.944 36.830 1.00 15.67 101 GLU A O 1
ATOM 742 N N . TYR A 1 102 ? 71.128 156.430 36.482 1.00 15.09 102 TYR A N 1
ATOM 743 C CA . TYR A 1 102 ? 70.867 155.927 35.139 1.00 14.37 102 TYR A CA 1
ATOM 744 C C . TYR A 1 102 ? 71.112 154.449 34.896 1.00 14.23 102 TYR A C 1
ATOM 745 O O . TYR A 1 102 ? 71.889 153.798 35.595 1.00 14.04 102 TYR A O 1
ATOM 754 N N . ILE A 1 103 ? 70.431 153.932 33.879 1.00 13.83 103 ILE A N 1
ATOM 755 C CA . ILE A 1 103 ? 70.580 152.548 33.478 1.00 13.57 103 ILE A CA 1
ATOM 756 C C . ILE A 1 103 ? 70.890 152.497 31.988 1.00 12.82 103 ILE A C 1
ATOM 757 O O . ILE A 1 103 ? 70.159 153.053 31.171 1.00 12.29 103 ILE A O 1
ATOM 762 N N . ILE A 1 104 ? 72.007 151.869 31.648 1.00 11.58 104 ILE A N 1
ATOM 763 C CA . ILE A 1 104 ? 72.402 151.711 30.254 1.00 12.84 104 ILE A CA 1
ATOM 764 C C . ILE A 1 104 ? 71.957 150.296 29.915 1.00 12.17 104 ILE A C 1
ATOM 765 O O . ILE A 1 104 ? 72.440 149.328 30.495 1.00 13.81 104 ILE A O 1
ATOM 770 N N . VAL A 1 105 ? 71.022 150.199 28.976 1.00 12.23 105 VAL A N 1
ATOM 771 C CA . VAL A 1 105 ? 70.404 148.935 28.585 1.00 12.08 105 VAL A CA 1
ATOM 772 C C . VAL A 1 105 ? 71.217 148.015 27.682 1.00 12.02 105 VAL A C 1
ATOM 773 O O . VAL A 1 105 ? 71.721 148.438 26.646 1.00 12.64 105 VAL A O 1
ATOM 777 N N . THR A 1 106 ? 71.313 146.747 28.086 1.00 11.40 106 THR A N 1
ATOM 778 C CA . THR A 1 106 ? 72.066 145.736 27.348 1.00 11.62 106 THR A CA 1
ATOM 779 C C . THR A 1 106 ? 71.178 144.723 26.632 1.00 11.26 106 THR A C 1
ATOM 780 O O . THR A 1 106 ? 71.663 143.900 25.863 1.00 11.71 106 THR A O 1
ATOM 784 N N . GLY A 1 107 ? 69.884 144.775 26.908 1.00 10.57 107 GLY A N 1
ATOM 785 C CA . GLY A 1 107 ? 68.953 143.847 26.286 1.00 10.37 107 GLY A CA 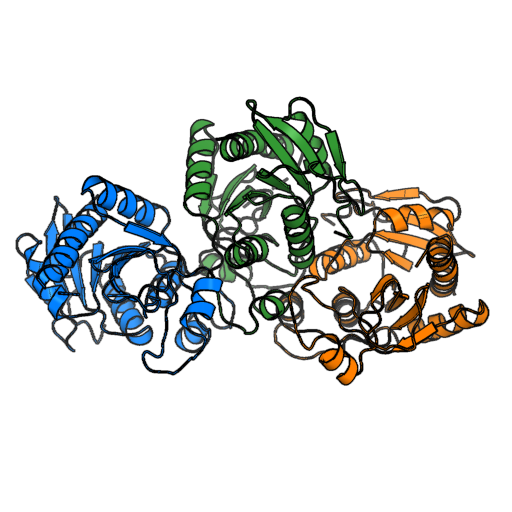1
ATOM 786 C C . GLY A 1 107 ? 67.560 144.088 26.825 1.00 10.43 107 GLY A C 1
ATOM 787 O O . GLY A 1 107 ? 67.385 144.806 27.811 1.00 10.82 107 GLY A O 1
ATOM 788 N N . ALA A 1 108 ? 66.562 143.497 26.180 1.00 11.19 108 ALA A N 1
ATOM 789 C CA . ALA A 1 108 ? 65.190 143.684 26.616 1.00 9.71 108 ALA A CA 1
ATOM 790 C C . ALA A 1 108 ? 64.396 142.394 26.603 1.00 10.32 108 ALA A C 1
ATOM 791 O O . ALA A 1 108 ? 64.371 141.680 25.600 1.00 10.55 108 ALA A O 1
ATOM 793 N N . SER A 1 109 ? 63.758 142.096 27.730 1.00 10.49 109 SER A N 1
ATOM 794 C CA . SER A 1 109 ? 62.914 140.913 27.831 1.00 10.22 109 SER A CA 1
ATOM 795 C C . SER A 1 109 ? 61.528 141.379 27.402 1.00 10.59 109 SER A C 1
ATOM 796 O O . SER A 1 109 ? 61.208 142.555 27.514 1.00 10.56 109 SER A O 1
ATO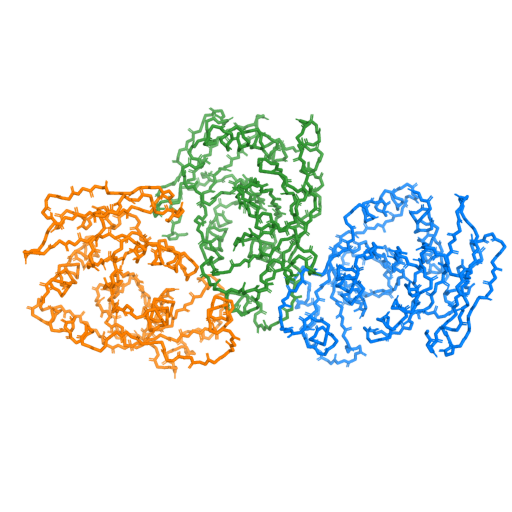M 799 N N . TYR A 1 110 ? 60.700 140.464 26.920 1.00 10.69 110 TYR A N 1
ATOM 800 C CA . TYR A 1 110 ? 59.364 140.856 26.492 1.00 12.54 110 TYR A CA 1
ATOM 801 C C . TYR A 1 110 ? 58.463 139.645 26.326 1.00 13.13 110 TYR A C 1
ATOM 802 O O . TYR A 1 110 ? 58.946 138.521 26.202 1.00 13.05 110 TYR A O 1
ATOM 811 N N . ASN A 1 111 ? 57.154 139.885 26.342 1.00 13.68 111 ASN A N 1
ATOM 812 C CA . ASN A 1 111 ? 56.169 138.826 26.129 1.00 15.45 111 ASN A CA 1
ATOM 813 C C . ASN A 1 111 ? 55.926 138.823 24.616 1.00 16.52 111 ASN A C 1
ATOM 814 O O . ASN A 1 111 ? 55.761 139.875 24.013 1.00 17.33 111 ASN A O 1
ATOM 819 N N . GLN A 1 112 ? 55.907 137.646 24.006 1.00 18.98 112 GLN A N 1
ATOM 820 C CA . GLN A 1 112 ? 55.717 137.529 22.558 1.00 21.20 112 GLN A CA 1
ATOM 821 C C . GLN A 1 112 ? 54.302 137.868 22.110 1.00 20.26 112 GLN A C 1
ATOM 822 O O . GLN A 1 112 ? 53.412 138.040 22.935 1.00 18.18 112 GLN A O 1
ATOM 828 N N . GLY A 1 113 ? 54.107 137.942 20.793 1.00 20.41 113 GLY A N 1
ATOM 829 C CA . GLY A 1 113 ? 52.794 138.248 20.243 1.00 20.60 113 GLY A CA 1
ATOM 830 C C . GLY A 1 113 ? 52.733 139.500 19.380 1.00 18.82 113 GLY A C 1
ATOM 831 O O . GLY A 1 113 ? 53.736 139.937 18.832 1.00 19.34 113 GLY A O 1
ATOM 832 N N . GLY A 1 114 ? 51.531 140.058 19.269 1.00 18.23 114 GLY A N 1
ATOM 833 C CA . GLY A 1 114 ? 51.277 141.256 18.491 1.00 17.06 114 GLY A CA 1
ATOM 834 C C . GLY A 1 114 ? 52.288 141.767 17.479 1.00 15.99 114 GLY A C 1
ATOM 835 O O . GLY A 1 114 ? 52.503 141.184 16.414 1.00 15.77 114 GLY A O 1
ATOM 836 N N . LEU A 1 115 ? 52.896 142.895 17.814 1.00 14.04 115 LEU A N 1
ATOM 837 C CA . LEU A 1 115 ? 53.870 143.541 16.949 1.00 12.72 115 LEU A CA 1
ATOM 838 C C . LEU A 1 115 ? 55.021 142.626 16.530 1.00 11.81 115 LEU A C 1
ATOM 839 O O . LEU A 1 115 ? 55.412 142.614 15.364 1.00 10.78 115 LEU A O 1
ATOM 844 N N . PHE A 1 116 ? 55.565 141.862 17.475 1.00 11.83 116 PHE A N 1
ATOM 845 C CA . PHE A 1 116 ? 56.676 140.971 17.155 1.00 11.63 116 PHE A CA 1
ATOM 846 C C . PHE A 1 116 ? 56.272 139.894 16.157 1.00 10.98 116 PHE A C 1
ATOM 847 O O . PHE A 1 116 ? 57.028 139.579 15.239 1.00 12.06 116 PHE A O 1
ATOM 855 N N . TYR A 1 117 ? 55.085 139.328 16.332 1.00 11.99 117 TYR A N 1
ATOM 856 C CA . TYR A 1 117 ? 54.601 138.307 15.402 1.00 10.81 117 TYR A CA 1
ATOM 857 C C . TYR A 1 117 ? 54.428 138.894 14.000 1.00 11.60 117 TYR A C 1
ATOM 858 O O . TYR A 1 117 ? 54.791 138.267 13.007 1.00 11.45 117 TYR A O 1
ATOM 867 N N . GLN A 1 118 ? 53.875 140.097 13.907 1.00 11.05 118 GLN A N 1
ATOM 868 C CA . GLN A 1 118 ? 53.674 140.699 12.594 1.00 11.63 118 GLN A CA 1
ATOM 869 C C . GLN A 1 118 ? 54.987 140.980 11.858 1.00 11.62 118 GLN A C 1
ATOM 870 O O . GLN A 1 118 ? 55.051 140.863 10.637 1.00 10.84 118 GLN A O 1
ATOM 876 N N . TYR A 1 119 ? 56.032 141.340 12.598 1.00 11.59 119 TYR A N 1
ATOM 877 C CA . TYR A 1 119 ? 57.335 141.632 11.991 1.00 11.95 119 TYR A CA 1
ATOM 878 C C . TYR A 1 119 ? 58.230 140.410 11.748 1.00 11.94 119 TYR A C 1
ATOM 879 O O . TYR A 1 119 ? 58.902 140.314 10.710 1.00 12.86 119 TYR A O 1
ATOM 888 N N . LEU A 1 120 ? 58.257 139.492 12.712 1.00 10.95 120 LEU A N 1
ATOM 889 C CA . LEU A 1 120 ? 59.101 138.301 12.614 1.00 11.35 120 LEU A CA 1
ATOM 890 C C . LEU A 1 120 ? 58.452 137.115 11.898 1.00 12.93 120 LEU A C 1
ATOM 891 O O . LEU A 1 120 ? 59.142 136.183 11.464 1.00 12.89 120 LEU A O 1
ATOM 896 N N . ARG A 1 121 ? 57.129 137.153 11.801 1.00 12.47 121 ARG A N 1
ATOM 897 C CA . ARG A 1 121 ? 56.330 136.133 11.128 1.00 14.48 121 ARG A CA 1
ATOM 898 C C . ARG A 1 121 ? 56.145 134.777 11.823 1.00 14.76 121 ARG A C 1
ATOM 899 O O . ARG A 1 121 ? 55.567 133.852 11.249 1.00 14.84 121 ARG A O 1
ATOM 907 N N . ASP A 1 122 ? 56.654 134.662 13.045 1.00 13.94 122 ASP A N 1
ATOM 908 C CA . ASP A 1 122 ? 56.460 133.480 13.878 1.00 14.15 122 ASP A CA 1
ATOM 909 C C . ASP A 1 122 ? 56.802 133.883 15.316 1.00 15.27 122 ASP A C 1
ATOM 910 O O . ASP A 1 122 ? 57.052 135.069 15.573 1.00 13.77 122 ASP A O 1
ATOM 915 N N . ASN A 1 123 ? 56.783 132.940 16.253 1.00 15.65 123 ASN A N 1
ATOM 916 C CA . ASN A 1 123 ? 57.035 133.277 17.656 1.00 17.43 123 ASN A CA 1
ATOM 917 C C . ASN A 1 123 ? 58.447 133.053 18.191 1.00 16.91 123 ASN A C 1
ATOM 918 O O . ASN A 1 123 ? 58.637 132.851 19.394 1.00 15.90 123 ASN A O 1
ATOM 923 N N . ALA A 1 1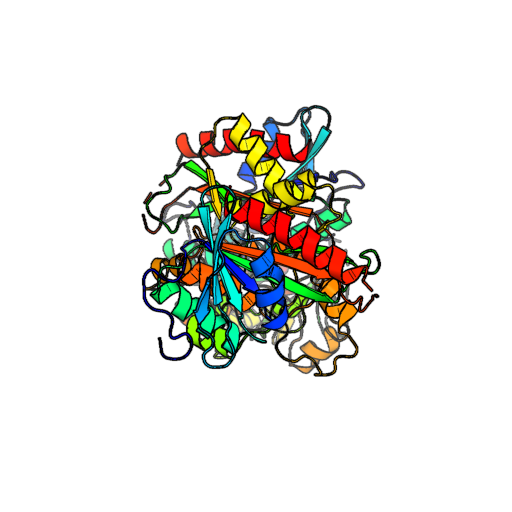24 ? 59.435 133.097 17.309 1.00 15.58 124 ALA A N 1
ATOM 924 C CA . ALA A 1 124 ? 60.817 132.909 17.728 1.00 15.50 124 ALA A CA 1
ATOM 925 C C . ALA A 1 124 ? 61.244 134.039 18.656 1.00 14.35 124 ALA A C 1
ATOM 926 O O . ALA A 1 124 ? 60.854 135.187 18.461 1.00 14.24 124 ALA A O 1
ATOM 928 N N . CYS A 1 125 ? 62.032 133.712 19.675 1.00 13.08 125 CYS A N 1
ATOM 929 C CA . CYS A 1 125 ? 62.531 134.746 20.577 1.00 12.86 125 CYS A CA 1
ATOM 930 C C . CYS A 1 125 ? 63.861 135.271 20.025 1.00 13.19 125 CYS A C 1
ATOM 931 O O . CYS A 1 125 ? 64.938 134.780 20.387 1.00 13.12 125 CYS A O 1
ATOM 934 N N . VAL A 1 126 ? 63.776 136.254 19.138 1.00 12.49 126 VAL A N 1
ATOM 935 C CA . VAL A 1 126 ? 64.953 136.873 18.533 1.00 12.29 126 VAL A CA 1
ATOM 936 C C . VAL A 1 126 ? 65.672 137.729 19.581 1.00 13.03 126 VAL A C 1
ATOM 937 O O . VAL A 1 126 ? 65.030 138.465 20.331 1.00 13.30 126 VAL A O 1
ATOM 941 N N . ALA A 1 127 ? 66.995 137.624 19.651 1.00 12.29 127 ALA A N 1
ATOM 942 C CA . ALA A 1 127 ? 67.756 138.402 20.626 1.00 12.51 127 ALA A CA 1
ATOM 943 C C . ALA A 1 127 ? 67.490 139.899 20.444 1.00 11.87 127 ALA A C 1
ATOM 944 O O . ALA A 1 127 ? 67.810 140.478 19.402 1.00 12.83 127 ALA A O 1
ATOM 946 N N . SER A 1 128 ? 66.895 140.513 21.465 1.00 11.85 128 SER A N 1
ATOM 947 C CA . SER A 1 128 ? 66.564 141.938 21.438 1.00 11.41 128 SER A CA 1
ATOM 948 C C . SER A 1 128 ? 67.666 142.723 22.144 1.00 11.48 128 SER A C 1
ATOM 949 O O . SER A 1 128 ? 67.555 143.049 23.325 1.00 11.13 128 SER A O 1
ATOM 952 N N . THR A 1 129 ? 68.721 143.038 21.403 1.00 10.34 129 THR A N 1
ATOM 953 C CA . THR A 1 129 ? 69.865 143.744 21.963 1.00 10.35 129 THR A CA 1
ATOM 954 C C . THR A 1 129 ? 70.238 145.009 21.195 1.00 11.36 129 THR A C 1
ATOM 955 O O . THR A 1 129 ? 69.957 145.133 20.001 1.00 11.59 129 THR A O 1
ATOM 959 N N . PRO A 1 130 ? 70.881 145.970 21.880 1.00 10.96 130 PRO A N 1
ATOM 960 C CA . PRO A 1 130 ? 71.296 147.224 21.247 1.00 10.87 130 PRO A CA 1
ATOM 961 C C . PRO A 1 130 ? 72.585 146.994 20.466 1.00 11.27 130 PRO A C 1
ATOM 962 O O . PRO A 1 130 ? 73.146 145.900 20.498 1.00 11.03 130 PRO A O 1
ATOM 966 N N . ASP A 1 131 ? 73.051 148.022 19.771 1.00 11.52 131 ASP A N 1
ATOM 967 C CA . ASP A 1 131 ? 74.294 147.906 19.028 1.00 13.31 131 ASP A CA 1
ATOM 968 C C . ASP A 1 131 ? 75.424 147.847 20.057 1.00 13.37 131 ASP A C 1
ATOM 969 O O . ASP A 1 131 ? 75.467 148.648 20.985 1.00 12.97 131 ASP A O 1
ATOM 974 N N . PHE A 1 132 ? 76.335 146.897 19.877 1.00 14.73 132 PHE A N 1
ATOM 975 C CA . PHE A 1 132 ? 77.460 146.701 20.789 1.00 16.09 132 PHE A CA 1
ATOM 976 C C . PHE A 1 132 ? 78.340 147.940 20.974 1.00 16.02 132 PHE A C 1
ATOM 977 O O . PHE A 1 132 ? 78.513 148.444 22.088 1.00 15.38 132 PHE A O 1
ATOM 985 N N . GLU A 1 133 ? 78.906 148.414 19.875 1.00 16.36 133 GLU A N 1
ATOM 986 C CA . GLU A 1 133 ? 79.779 149.578 19.905 1.00 18.25 133 GLU A CA 1
ATOM 987 C C . GLU A 1 133 ? 79.127 150.852 20.434 1.00 16.78 133 GLU A C 1
ATOM 988 O O . GLU A 1 133 ? 79.735 151.582 21.209 1.00 16.90 133 GLU A O 1
ATOM 994 N N . LEU A 1 134 ? 77.900 151.130 20.010 1.00 15.97 134 LEU A N 1
ATOM 995 C CA . LEU A 1 134 ? 77.222 152.348 20.458 1.00 15.29 134 LEU A CA 1
ATOM 996 C C . LEU A 1 134 ? 76.985 152.315 21.972 1.00 15.33 134 LEU A C 1
ATOM 997 O O . LEU A 1 134 ? 77.156 153.323 22.669 1.00 15.76 134 LEU A O 1
ATOM 1002 N N . THR A 1 135 ? 76.598 151.154 22.486 1.00 14.45 135 THR A N 1
ATOM 1003 C CA . THR A 1 135 ? 76.345 151.029 23.913 1.00 14.02 135 THR A CA 1
ATOM 1004 C C . THR A 1 135 ? 77.624 151.249 24.706 1.00 14.11 135 THR A C 1
ATOM 1005 O O . THR A 1 135 ? 77.599 151.848 25.780 1.00 14.07 135 THR A O 1
ATOM 1009 N N . ASN A 1 136 ? 78.749 150.770 24.186 1.00 14.38 136 ASN A N 1
ATOM 1010 C CA . ASN A 1 136 ? 79.997 150.987 24.896 1.00 15.12 136 ASN A CA 1
ATOM 1011 C C . ASN A 1 136 ? 80.368 152.472 24.864 1.00 15.10 136 ASN A C 1
ATOM 1012 O O . ASN A 1 136 ? 80.963 152.979 25.811 1.00 15.35 136 ASN A O 1
ATOM 1017 N N . LYS A 1 137 ? 80.002 153.168 23.791 1.00 16.01 137 LYS A N 1
ATOM 1018 C CA . LYS A 1 137 ? 80.292 154.597 23.694 1.00 16.79 137 LYS A CA 1
ATOM 1019 C C . LYS A 1 137 ? 79.499 155.333 24.771 1.00 16.88 137 LYS A C 1
ATOM 1020 O O . LYS A 1 137 ? 79.986 156.296 25.358 1.00 16.80 137 LYS A O 1
ATOM 1026 N N . LEU A 1 138 ? 78.277 154.870 25.023 1.00 15.59 138 LEU A N 1
ATOM 1027 C CA . LEU A 1 138 ? 77.425 155.462 26.054 1.00 15.77 138 LEU A CA 1
ATOM 1028 C C . LEU A 1 138 ? 78.089 155.339 27.424 1.00 16.42 138 LEU A C 1
ATOM 1029 O O . LEU A 1 138 ? 78.155 156.313 28.178 1.00 16.38 138 LEU A O 1
ATOM 1034 N N . VAL A 1 139 ? 78.559 154.136 27.748 1.00 15.88 139 VAL A N 1
ATOM 1035 C CA . VAL A 1 139 ? 79.231 153.891 29.025 1.00 16.90 139 VAL A CA 1
ATOM 1036 C C . VAL A 1 139 ? 80.427 154.830 29.171 1.00 17.28 139 VAL A C 1
ATOM 1037 O O . VAL A 1 139 ? 80.649 155.407 30.234 1.00 18.42 139 VAL A O 1
ATOM 1041 N N . THR A 1 140 ? 81.200 154.974 28.102 1.00 17.79 140 THR A N 1
ATOM 1042 C CA . THR A 1 140 ? 82.358 155.859 28.127 1.00 18.03 140 THR A CA 1
ATOM 1043 C C . THR A 1 140 ? 81.932 157.301 28.400 1.00 17.49 140 THR A C 1
ATOM 1044 O O . THR A 1 140 ? 82.535 157.989 29.226 1.00 17.51 140 THR A O 1
ATOM 1048 N N . SER A 1 141 ? 80.889 157.752 27.712 1.00 16.92 141 SER A N 1
ATOM 1049 C CA . SER A 1 141 ? 80.393 159.111 27.876 1.00 17.24 141 SER A CA 1
ATOM 1050 C C . SER A 1 141 ? 79.825 159.393 29.270 1.00 16.97 141 SER A C 1
ATOM 1051 O O . SER A 1 141 ? 80.047 160.468 29.831 1.00 16.89 141 SER A O 1
ATOM 1054 N N . PHE A 1 142 ? 79.080 158.443 29.828 1.00 16.42 142 PHE A N 1
ATOM 1055 C CA . PHE A 1 142 ? 78.518 158.637 31.160 1.00 15.91 142 PHE A CA 1
ATOM 1056 C C . PHE A 1 142 ? 79.608 158.591 32.227 1.00 16.61 142 PHE A C 1
ATOM 1057 O O . PHE A 1 142 ? 79.488 159.222 33.276 1.00 16.87 142 PHE A O 1
ATOM 1065 N N . SER A 1 143 ? 80.668 157.841 31.953 1.00 18.30 143 SER A N 1
ATOM 1066 C CA . SER A 1 143 ? 81.776 157.732 32.889 1.00 19.60 143 SER A CA 1
ATOM 1067 C C . SER A 1 143 ? 82.587 159.026 32.873 1.00 20.59 143 SER A C 1
ATOM 1068 O O . SER A 1 143 ? 83.040 159.494 33.918 1.00 20.24 143 SER A O 1
ATOM 1071 N N . LYS A 1 144 ? 82.764 159.612 31.691 1.00 21.60 144 LYS A N 1
ATOM 1072 C CA . LYS A 1 144 ? 83.521 160.861 31.590 1.00 22.88 144 LYS A CA 1
ATOM 1073 C C . LYS A 1 144 ? 82.818 162.040 32.270 1.00 22.44 144 LYS A C 1
ATOM 1074 O O . LYS A 1 144 ? 83.479 162.992 32.698 1.00 22.99 144 LYS A O 1
ATOM 1080 N N . ARG A 1 145 ? 81.491 161.991 32.376 1.00 21.75 145 ARG A N 1
ATOM 1081 C CA . ARG A 1 145 ? 80.746 163.064 33.029 1.00 21.23 145 ARG A CA 1
ATOM 1082 C C . ARG A 1 145 ? 80.460 162.745 34.503 1.00 21.05 145 ARG A C 1
ATOM 1083 O O . ARG A 1 145 ? 79.665 163.423 35.159 1.00 19.91 145 ARG A O 1
ATOM 1091 N N . ASN A 1 146 ? 81.131 161.719 35.018 1.00 21.32 146 ASN A N 1
ATOM 1092 C CA . ASN A 1 146 ? 80.971 161.282 36.408 1.00 22.25 146 ASN A CA 1
ATOM 1093 C C . ASN A 1 146 ? 79.523 161.096 36.838 1.00 21.70 146 ASN A C 1
ATOM 1094 O O . ASN A 1 146 ? 79.089 161.626 37.865 1.00 21.20 146 ASN A O 1
ATOM 1099 N N . LEU A 1 147 ? 78.774 160.340 36.046 1.00 20.39 147 LEU A N 1
ATOM 1100 C CA . LEU A 1 147 ? 77.379 160.080 36.342 1.00 19.47 147 LEU A CA 1
ATOM 1101 C C . LEU A 1 147 ? 77.249 158.642 36.811 1.00 19.71 147 LEU A C 1
ATOM 1102 O O . LEU A 1 147 ? 77.921 157.747 36.294 1.00 20.12 147 LEU A O 1
ATOM 1107 N N . LYS A 1 148 ? 76.394 158.432 37.807 1.00 19.78 148 LYS A N 1
ATOM 1108 C CA . LYS A 1 148 ? 76.166 157.110 38.373 1.00 19.60 148 LYS A CA 1
ATOM 1109 C C . LYS A 1 148 ? 75.202 156.298 37.506 1.00 18.61 148 LYS A C 1
ATOM 1110 O O . LYS A 1 148 ? 74.026 156.651 37.366 1.00 17.73 148 LYS A O 1
ATOM 1116 N N . TYR A 1 149 ? 75.701 155.205 36.940 1.00 17.57 149 TYR A N 1
ATOM 1117 C CA . TYR A 1 149 ? 74.875 154.356 36.086 1.00 17.97 149 TYR A CA 1
ATOM 1118 C C . TYR A 1 149 ? 75.079 152.872 36.379 1.00 17.67 149 TYR A C 1
ATOM 1119 O O . TYR A 1 149 ? 76.051 152.477 37.028 1.00 17.00 149 TYR A O 1
ATOM 1128 N N . TYR A 1 150 ? 74.142 152.061 35.900 1.00 16.98 150 TYR A N 1
ATOM 1129 C CA . TYR A 1 150 ? 74.198 150.611 36.053 1.00 17.78 150 TYR A CA 1
ATOM 1130 C C . TYR A 1 150 ? 73.953 150.044 34.666 1.00 17.74 150 TYR A C 1
ATOM 1131 O O . TYR A 1 150 ? 73.216 150.627 33.878 1.00 19.48 150 TYR A O 1
ATOM 1140 N N . VAL A 1 151 ? 74.574 148.921 34.352 1.00 16.61 151 VAL A N 1
ATOM 1141 C CA . VAL A 1 151 ? 74.374 148.325 33.044 1.00 15.79 151 VAL A CA 1
ATOM 1142 C C . VAL A 1 151 ? 73.560 147.047 33.219 1.00 15.50 151 VAL A C 1
ATOM 1143 O O . VAL A 1 151 ? 73.856 146.232 34.097 1.00 14.73 151 VAL A O 1
ATOM 1147 N N . GLY A 1 152 ? 72.519 146.883 32.407 1.00 13.99 152 GLY A N 1
ATOM 1148 C CA . GLY A 1 152 ? 71.709 145.685 32.527 1.00 12.82 152 GLY A CA 1
ATOM 1149 C C . GLY A 1 152 ? 70.497 145.629 31.622 1.00 12.64 152 GLY A C 1
ATOM 1150 O O . GLY A 1 152 ? 70.202 146.584 30.902 1.00 12.15 152 GLY A O 1
ATOM 1151 N N . ASN A 1 153 ? 69.798 144.496 31.663 1.00 11.66 153 ASN A N 1
ATOM 1152 C CA . ASN A 1 153 ? 68.597 144.278 30.856 1.00 12.48 153 ASN A CA 1
ATOM 1153 C C . ASN A 1 153 ? 67.346 144.853 31.514 1.00 11.81 153 ASN A C 1
ATOM 1154 O O . ASN A 1 153 ? 67.279 145.007 32.734 1.00 11.07 153 ASN A O 1
ATOM 1159 N N . VAL A 1 154 ? 66.346 145.155 30.692 1.00 10.92 154 VAL A N 1
ATOM 1160 C CA . VAL A 1 154 ? 65.086 145.684 31.194 1.00 10.26 154 VAL A CA 1
ATOM 1161 C C . VAL A 1 154 ? 63.931 144.895 30.590 1.00 9.59 154 VAL A C 1
ATOM 1162 O O . VAL A 1 154 ? 64.085 144.257 29.554 1.00 9.65 154 VAL A O 1
ATOM 1166 N N . PHE A 1 155 ? 62.783 144.925 31.257 1.00 9.04 155 PHE A N 1
ATOM 1167 C CA . PHE A 1 155 ? 61.593 144.252 30.747 1.00 9.95 155 PHE A CA 1
ATOM 1168 C C . PHE A 1 155 ? 60.751 145.326 30.069 1.00 9.79 155 PHE A C 1
ATOM 1169 O O . PHE A 1 155 ? 60.432 146.340 30.692 1.00 10.43 155 PHE A O 1
ATOM 1177 N N . SER A 1 156 ? 60.418 145.105 28.798 1.00 8.58 156 SER A N 1
ATOM 1178 C CA . SER A 1 156 ? 59.594 146.035 28.026 1.00 9.59 156 SER A CA 1
ATOM 1179 C C . SER A 1 156 ? 58.135 145.585 28.102 1.00 10.32 156 SER A C 1
ATOM 1180 O O . SER A 1 156 ? 57.700 144.708 27.361 1.00 11.06 156 SER A O 1
ATOM 1183 N N . SER A 1 157 ? 57.399 146.197 29.022 1.00 10.67 157 SER A N 1
ATOM 1184 C CA . SER A 1 157 ? 55.990 145.901 29.266 1.00 10.49 157 SER A CA 1
ATOM 1185 C C . SER A 1 157 ? 55.062 146.579 28.261 1.00 10.89 157 SER A C 1
ATOM 1186 O O . SER A 1 157 ? 55.377 147.643 27.745 1.00 10.60 157 SER A O 1
ATOM 1189 N N . ASP A 1 158 ? 53.923 145.951 27.989 1.00 10.74 158 ASP A N 1
ATOM 1190 C CA . ASP A 1 158 ? 52.939 146.521 27.072 1.00 11.49 158 ASP A CA 1
ATOM 1191 C C . ASP A 1 158 ? 51.733 147.029 27.849 1.00 11.30 158 ASP A C 1
ATOM 1192 O O . ASP A 1 158 ? 50.939 147.806 27.327 1.00 11.20 158 ASP A O 1
ATOM 1197 N N . ALA A 1 159 ? 51.605 146.594 29.098 1.00 11.85 159 ALA A N 1
ATOM 1198 C CA . ALA A 1 159 ? 50.467 146.982 29.922 1.00 12.14 159 ALA A CA 1
ATOM 1199 C C . ALA A 1 159 ? 50.849 147.596 31.260 1.00 13.78 159 ALA A C 1
ATOM 1200 O O . ALA A 1 159 ? 51.036 146.889 32.257 1.00 12.43 159 ALA A O 1
ATOM 1202 N N . PHE A 1 160 ? 50.956 148.921 31.259 1.00 15.42 160 PHE A N 1
ATOM 1203 C CA . PHE A 1 160 ? 51.287 149.703 32.440 1.00 18.52 160 PHE A CA 1
ATOM 1204 C C . PHE A 1 160 ? 49.983 149.907 33.186 1.00 20.61 160 PHE A C 1
ATOM 1205 O O . PHE A 1 160 ? 49.312 150.910 32.962 1.00 25.30 160 PHE A O 1
ATOM 1213 N N . TYR A 1 161 ? 49.614 148.939 34.012 1.00 19.91 161 TYR A N 1
ATOM 1214 C CA . TYR A 1 161 ? 48.417 148.955 34.869 1.00 16.48 161 TYR A CA 1
ATOM 1215 C C . TYR A 1 161 ? 47.834 147.560 35.019 1.00 16.87 161 TYR A C 1
ATOM 1216 O O . TYR A 1 161 ? 46.927 147.349 35.821 1.00 15.90 161 TYR A O 1
ATOM 1225 N N . ALA A 1 162 ? 48.354 146.603 34.255 1.00 15.27 162 ALA A N 1
ATOM 1226 C CA . ALA A 1 162 ? 47.878 145.233 34.382 1.00 16.29 162 ALA A CA 1
ATOM 1227 C C . ALA A 1 162 ? 48.447 144.782 35.721 1.00 16.96 162 ALA A C 1
ATOM 1228 O O . ALA A 1 162 ? 49.597 145.091 36.046 1.00 16.99 162 ALA A O 1
ATOM 1230 N N . GLU A 1 163 ? 47.657 144.062 36.503 1.00 17.92 163 GLU A N 1
ATOM 1231 C CA . GLU A 1 163 ? 48.144 143.640 37.804 1.00 19.73 163 GLU A CA 1
ATOM 1232 C C . GLU A 1 163 ? 48.908 142.331 37.772 1.00 19.03 163 GLU A C 1
ATOM 1233 O O . GLU A 1 163 ? 48.580 141.417 37.018 1.00 18.60 163 GLU A O 1
ATOM 1239 N N . ASP A 1 164 ? 49.950 142.271 38.595 1.00 18.53 164 ASP A N 1
ATOM 1240 C CA . ASP A 1 164 ? 50.791 141.093 38.709 1.00 18.51 164 ASP A CA 1
ATOM 1241 C C . ASP A 1 164 ? 51.427 141.138 40.091 1.00 18.85 164 ASP A C 1
ATOM 1242 O O . ASP A 1 164 ? 52.370 141.897 40.334 1.00 17.67 164 ASP A O 1
ATOM 1247 N N . GLU A 1 165 ? 50.892 140.323 40.992 1.00 20.46 165 GLU A N 1
ATOM 1248 C CA . GLU A 1 165 ? 51.370 140.265 42.365 1.00 21.22 165 GLU A CA 1
ATOM 1249 C C . GLU A 1 165 ? 52.812 139.765 42.494 1.00 20.94 165 GLU A C 1
ATOM 1250 O O . GLU A 1 165 ? 53.452 139.972 43.524 1.00 20.39 165 GLU A O 1
ATOM 1256 N N . GLU A 1 166 ? 53.323 139.110 41.455 1.00 19.65 166 GLU A N 1
ATOM 1257 C CA . GLU A 1 166 ? 54.688 138.580 41.476 1.00 19.41 166 GLU A CA 1
ATOM 1258 C C . GLU A 1 166 ? 55.628 139.403 40.601 1.00 17.84 166 GLU A C 1
ATOM 1259 O O . GLU A 1 166 ? 56.762 139.000 40.370 1.00 16.36 166 GLU A O 1
ATOM 1265 N N . PHE A 1 167 ? 55.152 140.555 40.127 1.00 15.82 167 PHE A N 1
ATOM 1266 C CA . PHE A 1 167 ? 55.922 141.416 39.221 1.00 15.26 167 PHE A CA 1
ATOM 1267 C C . PHE A 1 167 ? 57.412 141.648 39.487 1.00 14.41 167 PHE A C 1
ATOM 1268 O O . PHE A 1 167 ? 58.261 141.257 38.682 1.00 13.33 167 PHE A O 1
ATOM 1276 N N . VAL A 1 168 ? 57.737 142.302 40.597 1.00 13.99 168 VAL A N 1
ATOM 1277 C CA . VAL A 1 168 ? 59.133 142.593 40.899 1.00 14.13 168 VAL A CA 1
ATOM 1278 C C . VAL A 1 168 ? 60.017 141.356 40.989 1.00 13.92 168 VAL A C 1
ATOM 1279 O O . VAL A 1 168 ? 61.080 141.302 40.369 1.00 13.82 168 VAL A O 1
ATOM 1283 N N . LYS A 1 169 ? 59.585 140.359 41.751 1.00 14.26 169 LYS A N 1
ATOM 1284 C CA . LYS A 1 169 ? 60.398 139.156 41.897 1.00 15.41 169 LYS A CA 1
ATOM 1285 C C . LYS A 1 169 ? 60.501 138.391 40.583 1.00 15.61 169 LYS A C 1
ATOM 1286 O O . LYS A 1 169 ? 61.561 137.862 40.240 1.00 15.40 169 LYS A O 1
ATOM 1292 N N . LYS A 1 170 ? 59.398 138.331 39.846 1.00 15.54 170 LYS A N 1
ATOM 1293 C CA . LYS A 1 170 ? 59.379 137.622 38.574 1.00 15.97 170 LYS A CA 1
ATOM 1294 C C . LYS A 1 170 ? 60.423 138.165 37.600 1.00 15.28 170 LYS A C 1
ATOM 1295 O O . LYS A 1 170 ? 61.320 137.441 37.156 1.00 14.61 170 LYS A O 1
ATOM 1301 N N . TRP A 1 171 ? 60.311 139.446 37.272 1.00 13.84 171 TRP A N 1
ATOM 1302 C CA . TRP A 1 171 ? 61.228 140.039 36.310 1.00 12.94 171 TRP A CA 1
ATOM 1303 C C . TRP A 1 171 ? 62.661 140.232 36.784 1.00 13.26 171 TRP A C 1
ATOM 1304 O O . TRP A 1 171 ? 63.592 140.080 35.984 1.00 12.81 171 TRP A O 1
ATOM 1315 N N . SER A 1 172 ? 62.860 140.546 38.063 1.00 13.68 172 SER A N 1
ATOM 1316 C CA . SER A 1 172 ? 64.221 140.713 38.558 1.00 14.05 172 SER A CA 1
ATOM 1317 C C . SER A 1 172 ? 64.903 139.344 38.632 1.00 13.83 172 SER A C 1
ATOM 1318 O O . SER A 1 172 ? 66.108 139.240 38.434 1.00 13.83 172 SER A O 1
ATOM 1321 N N . SER A 1 173 ? 64.136 138.290 38.902 1.00 13.95 173 SER A N 1
ATOM 1322 C CA . SER A 1 173 ? 64.739 136.962 38.966 1.00 14.98 173 SER A CA 1
ATOM 1323 C C . SER A 1 173 ? 65.084 136.499 37.547 1.00 15.17 173 SER A C 1
ATOM 1324 O O . SER A 1 173 ? 65.798 135.513 37.364 1.00 15.91 173 SER A O 1
ATOM 1327 N N . ARG A 1 174 ? 64.579 137.212 36.542 1.00 14.03 174 ARG A N 1
ATOM 1328 C CA . ARG A 1 174 ? 64.869 136.857 35.154 1.00 13.41 174 ARG A CA 1
ATOM 1329 C C . ARG A 1 174 ? 65.991 137.710 34.563 1.00 13.74 174 ARG A C 1
ATOM 1330 O O . ARG A 1 174 ? 66.175 137.760 33.345 1.00 13.20 174 ARG A O 1
ATOM 1338 N N . GLY A 1 175 ? 66.722 138.396 35.436 1.00 12.87 175 GLY A N 1
ATOM 1339 C CA . GLY A 1 175 ? 67.844 139.208 34.999 1.00 13.40 175 GLY A CA 1
ATOM 1340 C C . GLY A 1 175 ? 67.585 140.636 34.568 1.00 13.66 175 GLY A C 1
ATOM 1341 O O . GLY A 1 175 ? 68.463 141.271 33.986 1.00 13.21 175 GLY A O 1
ATOM 1342 N N . ASN A 1 176 ? 66.387 141.150 34.836 1.00 12.02 176 ASN A N 1
ATOM 1343 C CA . ASN A 1 176 ? 66.058 142.522 34.462 1.00 13.09 176 ASN A CA 1
ATOM 1344 C C . ASN A 1 176 ? 66.154 143.432 35.686 1.00 13.04 176 ASN A C 1
ATOM 1345 O O . ASN A 1 176 ? 65.633 143.098 36.749 1.00 13.79 176 ASN A O 1
ATOM 1350 N N . ILE A 1 177 ? 66.813 144.579 35.535 1.00 12.79 177 ILE A N 1
ATOM 1351 C CA . ILE A 1 177 ? 66.955 145.514 36.647 1.00 12.60 177 ILE A CA 1
ATOM 1352 C C . ILE A 1 177 ? 65.971 146.683 36.605 1.00 12.74 177 ILE A C 1
ATOM 1353 O O . ILE A 1 177 ? 65.923 147.483 37.539 1.00 13.00 177 ILE A O 1
ATOM 1358 N N . ALA A 1 178 ? 65.189 146.786 35.530 1.00 11.30 178 ALA A N 1
ATOM 1359 C CA . ALA A 1 178 ? 64.208 147.865 35.411 1.00 11.08 178 ALA A CA 1
ATOM 1360 C C . ALA A 1 178 ? 63.101 147.514 34.419 1.00 10.92 178 ALA A C 1
ATOM 1361 O O . ALA A 1 178 ? 63.215 146.549 33.667 1.00 10.42 178 ALA A O 1
ATOM 1363 N N . VAL A 1 179 ? 62.035 148.309 34.430 1.00 10.18 179 VAL A N 1
ATOM 1364 C CA . VAL A 1 179 ? 60.908 148.093 33.533 1.00 10.73 179 VAL A CA 1
ATOM 1365 C C . VAL A 1 179 ? 60.544 149.374 32.793 1.00 11.56 179 VAL A C 1
ATOM 1366 O O . VAL A 1 179 ? 60.466 150.456 33.378 1.00 10.64 179 VAL A O 1
ATOM 1370 N N . GLU A 1 180 ? 60.327 149.230 31.493 1.00 10.65 180 GLU A N 1
ATOM 1371 C CA . GLU A 1 180 ? 59.973 150.340 30.631 1.00 11.18 180 GLU A CA 1
ATOM 1372 C C . GLU A 1 180 ? 59.048 149.763 29.555 1.00 11.10 180 GLU A C 1
ATOM 1373 O O . GLU A 1 180 ? 58.607 148.630 29.696 1.00 10.23 180 GLU A O 1
ATOM 1379 N N . MET A 1 181 ? 58.742 150.507 28.493 1.00 9.95 181 MET A N 1
ATOM 1380 C CA . MET A 1 181 ? 57.807 149.973 27.506 1.00 9.47 181 MET A CA 1
ATOM 1381 C C . MET A 1 181 ? 58.205 149.847 26.038 1.00 10.09 181 MET A C 1
ATOM 1382 O O . MET A 1 181 ? 57.497 149.189 25.282 1.00 10.29 181 MET A O 1
ATOM 1387 N N . GLU A 1 182 ? 59.303 150.454 25.603 1.00 10.47 182 GLU A N 1
ATOM 1388 C CA . GLU A 1 182 ? 59.613 150.309 24.189 1.00 12.22 182 GLU A CA 1
ATOM 1389 C C . GLU A 1 182 ? 61.005 149.881 23.726 1.00 10.76 182 GLU A C 1
ATOM 1390 O O . GLU A 1 182 ? 61.287 149.916 22.531 1.00 9.84 182 GLU A O 1
ATOM 1396 N N . CYS A 1 183 ? 61.854 149.431 24.645 1.00 9.16 183 CYS A N 1
ATOM 1397 C CA . CYS A 1 183 ? 63.198 148.994 24.268 1.00 9.22 183 CYS A CA 1
ATOM 1398 C C . CYS A 1 183 ? 63.206 147.736 23.389 1.00 9.77 183 CYS A C 1
ATOM 1399 O O . CYS A 1 183 ? 63.972 147.646 22.431 1.00 9.24 183 CYS A O 1
ATOM 1402 N N . ALA A 1 184 ? 62.362 146.765 23.715 1.00 9.34 184 ALA A N 1
ATOM 1403 C CA . ALA A 1 184 ? 62.316 145.532 22.934 1.00 9.32 184 ALA A CA 1
ATOM 1404 C C . ALA A 1 184 ? 61.957 145.813 21.482 1.00 9.36 184 ALA A C 1
ATOM 1405 O O . ALA A 1 184 ? 62.518 145.211 20.569 1.00 10.45 184 ALA A O 1
ATOM 1407 N N . THR A 1 185 ? 61.019 146.731 21.275 1.00 8.19 185 THR A N 1
ATOM 1408 C CA . THR A 1 185 ? 60.596 147.086 19.925 1.00 9.36 185 THR A CA 1
ATOM 1409 C C . THR A 1 185 ? 61.727 147.822 19.206 1.00 9.71 185 THR A C 1
ATOM 1410 O O . THR A 1 185 ? 62.022 147.549 18.042 1.00 9.38 185 THR A O 1
ATOM 1414 N N . LEU A 1 186 ? 62.371 148.744 19.913 1.00 9.00 186 LEU A N 1
ATOM 1415 C CA . LEU A 1 186 ? 63.483 149.498 19.341 1.00 9.92 186 LEU A CA 1
ATOM 1416 C C . LEU A 1 186 ? 64.622 148.582 18.907 1.00 9.35 186 LEU A C 1
ATOM 1417 O O . LEU A 1 186 ? 65.085 148.653 17.777 1.00 10.17 186 LEU A O 1
ATOM 1422 N N . PHE A 1 187 ? 65.080 147.735 19.822 1.00 10.24 187 PHE A N 1
ATOM 1423 C CA . PHE A 1 187 ? 66.204 146.844 19.534 1.00 10.34 187 PHE A CA 1
ATOM 1424 C C . PHE A 1 187 ? 65.929 145.836 18.429 1.00 10.83 187 PHE A C 1
ATOM 1425 O O . PHE A 1 187 ? 66.713 145.700 17.489 1.00 10.19 187 PHE A O 1
ATOM 1433 N N . THR A 1 188 ? 64.817 145.122 18.548 1.00 10.52 188 THR A N 1
ATOM 1434 C CA . THR A 1 188 ? 64.462 144.119 17.559 1.00 11.69 188 THR A CA 1
ATOM 1435 C C . THR A 1 188 ? 64.238 144.703 16.163 1.00 11.88 188 THR A C 1
ATOM 1436 O O . THR A 1 188 ? 64.760 144.181 15.171 1.00 12.29 188 THR A O 1
ATOM 1440 N N . LEU A 1 189 ? 63.479 145.789 16.073 1.00 11.58 189 LEU A N 1
ATOM 1441 C CA . LEU A 1 189 ? 63.226 146.383 14.770 1.00 12.39 189 LEU A CA 1
ATOM 1442 C C . LEU A 1 189 ? 64.528 146.904 14.161 1.00 11.70 189 LEU A C 1
ATOM 1443 O O . LEU A 1 189 ? 64.745 146.795 12.956 1.00 10.93 189 LEU A O 1
ATOM 1448 N N . SER A 1 190 ? 65.404 147.454 14.997 1.00 13.01 190 SER A N 1
ATOM 1449 C CA . SER A 1 190 ? 66.673 147.973 14.505 1.00 12.42 190 SER A CA 1
ATOM 1450 C C . SER A 1 190 ? 67.542 146.845 13.943 1.00 14.10 190 SER A C 1
ATOM 1451 O O . SER A 1 190 ? 68.211 147.022 12.921 1.00 14.02 190 SER A O 1
ATOM 1454 N N . LYS A 1 191 ? 67.522 145.687 14.603 1.00 15.88 191 LYS A N 1
ATOM 1455 C CA . LYS A 1 191 ? 68.312 144.543 14.149 1.00 17.83 191 LYS A CA 1
ATOM 1456 C C . LYS A 1 191 ? 67.811 144.061 12.789 1.00 17.78 191 LYS A C 1
ATOM 1457 O O . LYS A 1 191 ? 68.609 143.721 11.907 1.00 18.23 191 LYS A O 1
ATOM 1463 N N . VAL A 1 192 ? 66.490 144.042 12.620 1.00 17.18 192 VAL A N 1
ATOM 1464 C CA . VAL A 1 192 ? 65.868 143.618 11.363 1.00 17.99 192 VAL A CA 1
ATOM 1465 C C . VAL A 1 192 ? 66.125 144.632 10.243 1.00 18.33 192 VAL A C 1
ATOM 1466 O O . VAL A 1 192 ? 66.459 144.254 9.118 1.00 17.90 192 VAL A O 1
ATOM 1470 N N . LYS A 1 193 ? 65.967 145.915 10.567 1.00 17.40 193 LYS A N 1
ATOM 1471 C CA . LYS A 1 193 ? 66.141 147.003 9.607 1.00 18.11 193 LYS A CA 1
ATOM 1472 C C . LYS A 1 193 ? 67.575 147.476 9.381 1.00 18.01 193 LYS A C 1
ATOM 1473 O O . LYS A 1 193 ? 67.840 148.249 8.457 1.00 19.62 193 LYS A O 1
ATOM 1479 N N . GLY A 1 194 ? 68.497 147.030 10.223 1.00 16.94 194 GLY A N 1
ATOM 1480 C CA . GLY A 1 194 ? 69.882 147.427 10.062 1.00 17.49 194 GLY A CA 1
ATOM 1481 C C . GLY A 1 194 ? 70.253 148.786 10.625 1.00 16.45 194 GLY A C 1
ATOM 1482 O O . GLY A 1 194 ? 71.232 149.389 10.181 1.00 17.26 194 GLY A O 1
ATOM 1483 N N . TRP A 1 195 ? 69.481 149.289 11.585 1.00 15.24 195 TRP A N 1
ATOM 1484 C CA . TRP A 1 195 ? 69.792 150.581 12.197 1.00 13.80 195 TRP A CA 1
ATOM 1485 C C . TRP A 1 195 ? 70.645 150.322 13.446 1.00 14.00 195 TRP A C 1
ATOM 1486 O O . TRP A 1 195 ? 70.614 149.224 13.999 1.00 14.23 195 TRP A O 1
ATOM 1497 N N . LYS A 1 196 ? 71.401 151.329 13.877 1.00 13.51 196 LYS A N 1
ATOM 1498 C CA . LYS A 1 196 ? 72.238 151.228 15.080 1.00 14.01 196 LYS A CA 1
ATOM 1499 C C . LYS A 1 196 ? 71.487 151.910 16.219 1.00 13.45 196 LYS A C 1
ATOM 1500 O O . LYS A 1 196 ? 71.235 153.111 16.165 1.00 14.12 196 LYS A O 1
ATOM 1506 N N . SER A 1 197 ? 71.151 151.152 17.255 1.00 11.47 197 SER A N 1
ATOM 1507 C CA . SER A 1 197 ? 70.388 151.706 18.364 1.00 11.95 197 SER A CA 1
ATOM 1508 C C . SER A 1 197 ? 70.921 151.369 19.753 1.00 11.32 197 SER A C 1
ATOM 1509 O O . SER A 1 197 ? 71.646 150.396 19.937 1.00 11.52 197 SER A O 1
ATOM 1512 N N . ALA A 1 198 ? 70.544 152.195 20.724 1.00 10.49 198 ALA A N 1
ATOM 1513 C CA . ALA A 1 198 ? 70.950 152.013 22.114 1.00 8.79 198 ALA A CA 1
ATOM 1514 C C . ALA A 1 198 ? 69.941 152.747 22.991 1.00 8.98 198 ALA A C 1
ATOM 1515 O O . ALA A 1 198 ? 69.096 153.482 22.476 1.00 8.94 198 ALA A O 1
ATOM 1517 N N . THR A 1 199 ? 70.035 152.561 24.306 1.00 8.36 199 THR A N 1
ATOM 1518 C CA . THR A 1 199 ? 69.116 153.225 25.223 1.00 9.97 199 THR A CA 1
ATOM 1519 C C . THR A 1 199 ? 69.712 153.479 26.606 1.00 11.19 199 THR A C 1
ATOM 1520 O O . THR A 1 199 ? 70.489 152.675 27.122 1.00 9.86 199 THR A O 1
ATOM 1524 N N . VAL A 1 200 ? 69.342 154.617 27.185 1.00 12.47 200 VAL A N 1
ATOM 1525 C CA . VAL A 1 200 ? 69.752 154.995 28.535 1.00 12.80 200 VAL A CA 1
ATOM 1526 C C . VAL A 1 200 ? 68.466 155.489 29.185 1.00 12.45 200 VAL A C 1
ATOM 1527 O O . VAL A 1 200 ? 67.688 156.210 28.554 1.00 10.89 200 VAL A O 1
ATOM 1531 N N . LEU A 1 201 ? 68.241 155.099 30.437 1.00 11.65 201 LEU A N 1
ATOM 1532 C CA . LEU A 1 201 ? 67.029 155.488 31.146 1.00 12.29 201 LEU A CA 1
ATOM 1533 C C . LEU A 1 201 ? 67.323 156.200 32.457 1.00 12.40 201 LEU A C 1
ATOM 1534 O O . LEU A 1 201 ? 68.327 155.922 33.110 1.00 13.67 201 LEU A O 1
ATOM 1539 N N . VAL A 1 202 ? 66.443 157.127 32.828 1.00 13.05 202 VAL A N 1
ATOM 1540 C CA . VAL A 1 202 ? 66.574 157.843 34.091 1.00 13.90 202 VAL A CA 1
ATOM 1541 C C . VAL A 1 202 ? 65.602 157.149 35.052 1.00 13.36 202 VAL A C 1
ATOM 1542 O O . VAL A 1 202 ? 64.433 156.962 34.731 1.00 13.80 202 VAL A O 1
ATOM 1546 N N . VAL A 1 203 ? 66.093 156.734 36.214 1.00 14.81 203 VAL A N 1
ATOM 1547 C CA . VAL A 1 203 ? 65.245 156.056 37.191 1.00 15.73 203 VAL A CA 1
ATOM 1548 C C . VAL A 1 203 ? 64.329 157.071 37.873 1.00 16.87 203 VAL A C 1
ATOM 1549 O O . VAL A 1 203 ? 64.800 157.946 38.600 1.00 17.77 203 VAL A O 1
ATOM 1553 N N . SER A 1 204 ? 63.024 156.948 37.639 1.00 17.12 204 SER A N 1
ATOM 1554 C CA . SER A 1 204 ? 62.048 157.876 38.214 1.00 18.65 204 SER A CA 1
ATOM 1555 C C . SER A 1 204 ? 61.155 157.220 39.266 1.00 20.21 204 SER A C 1
ATOM 1556 O O . SER A 1 204 ? 60.279 157.869 39.851 1.00 20.55 204 SER A O 1
ATOM 1559 N N . ASP A 1 205 ? 61.381 155.933 39.500 1.00 20.48 205 ASP A N 1
ATOM 1560 C CA . ASP A 1 205 ? 60.621 155.177 40.485 1.00 21.33 205 ASP A CA 1
ATOM 1561 C C . ASP A 1 205 ? 61.382 153.890 40.770 1.00 21.16 205 ASP A C 1
ATOM 1562 O O . ASP A 1 205 ? 62.208 153.458 39.962 1.00 20.32 205 ASP A O 1
ATOM 1567 N N . ASN A 1 206 ? 61.134 153.294 41.931 1.00 20.83 206 ASN A N 1
ATOM 1568 C CA . ASN A 1 206 ? 61.784 152.041 42.290 1.00 21.35 206 ASN A CA 1
ATOM 1569 C C . ASN A 1 206 ? 60.712 151.113 42.843 1.00 21.25 206 ASN A C 1
ATOM 1570 O O . ASN A 1 206 ? 60.241 151.293 43.964 1.00 21.81 206 ASN A O 1
ATOM 1575 N N . LEU A 1 207 ? 60.324 150.126 42.047 1.00 21.29 207 LEU A N 1
ATOM 1576 C CA . LEU A 1 207 ? 59.289 149.185 42.450 1.00 22.16 207 LEU A CA 1
ATOM 1577 C C . LEU A 1 207 ? 59.699 148.251 43.586 1.00 22.23 207 LEU A C 1
ATOM 1578 O O . LEU A 1 207 ? 58.846 147.576 44.166 1.00 22.51 207 LEU A O 1
ATOM 1583 N N . ALA A 1 208 ? 60.988 148.208 43.909 1.00 22.79 208 ALA A N 1
ATOM 1584 C CA . ALA A 1 208 ? 61.475 147.332 44.975 1.00 23.57 208 ALA A CA 1
ATOM 1585 C C . ALA A 1 208 ? 61.615 148.049 46.312 1.00 24.50 208 ALA A C 1
ATOM 1586 O O . ALA A 1 208 ? 61.794 147.345 47.327 1.00 25.01 208 ALA A O 1
ATOM 1588 N N . GLU A 1 217 ? 62.940 169.044 40.789 1.00 35.09 217 GLU A N 1
ATOM 1589 C CA . GLU A 1 217 ? 64.163 169.833 40.460 1.00 35.17 217 GLU A CA 1
ATOM 1590 C C . GLU A 1 217 ? 65.366 168.911 40.301 1.00 34.85 217 GLU A C 1
ATOM 1591 O O . GLU A 1 217 ? 66.078 168.971 39.292 1.00 35.06 217 GLU A O 1
ATOM 1597 N N . GLU A 1 218 ? 65.594 168.068 41.306 1.00 34.26 218 GLU A N 1
ATOM 1598 C CA . GLU A 1 218 ? 66.700 167.117 41.283 1.00 34.09 218 GLU A CA 1
ATOM 1599 C C . GLU A 1 218 ? 66.527 166.211 40.066 1.00 33.40 218 GLU A C 1
ATOM 1600 O O . GLU A 1 218 ? 67.511 165.744 39.491 1.00 33.22 218 GLU A O 1
ATOM 1606 N N . LEU A 1 219 ? 65.272 165.967 39.681 1.00 32.28 219 LEU A N 1
ATOM 1607 C CA . LEU A 1 219 ? 64.974 165.119 38.531 1.00 31.27 219 LEU A CA 1
ATOM 1608 C C . LEU A 1 219 ? 65.333 165.852 37.248 1.00 31.05 219 LEU A C 1
ATOM 1609 O O . LEU A 1 219 ? 65.852 165.249 36.304 1.00 31.07 219 LEU A O 1
ATOM 1614 N N . GLU A 1 220 ? 65.043 167.150 37.214 1.00 30.28 220 GLU A N 1
ATOM 1615 C CA . GLU A 1 220 ? 65.348 167.972 36.049 1.00 29.59 220 GLU A CA 1
ATOM 1616 C C . GLU A 1 220 ? 66.842 167.916 35.810 1.00 28.26 220 GLU A C 1
ATOM 1617 O O . GLU A 1 220 ? 67.296 167.796 34.672 1.00 28.27 220 GLU A O 1
ATOM 1623 N N . LYS A 1 221 ? 67.601 168.012 36.895 1.00 27.09 221 LYS A N 1
ATOM 1624 C CA . LYS A 1 221 ? 69.054 167.980 36.827 1.00 26.11 221 LYS A CA 1
ATOM 1625 C C . LYS A 1 221 ? 69.504 166.656 36.224 1.00 24.41 221 LYS A C 1
ATOM 1626 O O . LYS A 1 221 ? 70.383 166.619 35.361 1.00 23.70 221 LYS A O 1
ATOM 1632 N N . SER A 1 222 ? 68.888 165.569 36.680 1.00 22.80 222 SER A N 1
ATOM 1633 C CA . SER A 1 222 ? 69.224 164.242 36.189 1.00 20.90 222 SER A CA 1
ATOM 1634 C C . SER A 1 222 ? 68.960 164.105 34.697 1.00 19.06 222 SER A C 1
ATOM 1635 O O . SER A 1 222 ? 69.816 163.642 33.951 1.00 17.96 222 SER A O 1
ATOM 1638 N N . VAL A 1 223 ? 67.772 164.497 34.259 1.00 18.69 223 VAL A N 1
ATOM 1639 C CA . VAL A 1 223 ? 67.430 164.403 32.842 1.00 17.99 223 VAL A CA 1
ATOM 1640 C C . VAL A 1 223 ? 68.378 165.238 31.982 1.00 18.16 223 VAL A C 1
ATOM 1641 O O . VAL A 1 223 ? 68.845 164.774 30.935 1.00 16.54 223 VAL A O 1
ATOM 1645 N N . MET A 1 224 ? 68.661 166.463 32.419 1.00 18.31 224 MET A N 1
ATOM 1646 C CA . MET A 1 224 ? 69.569 167.343 31.680 1.00 19.55 224 MET A CA 1
ATOM 1647 C C . MET A 1 224 ? 70.995 166.804 31.613 1.00 18.89 224 MET A C 1
ATOM 1648 O O . MET A 1 224 ? 71.626 166.840 30.553 1.00 17.94 224 MET A O 1
ATOM 1653 N N . ASP A 1 225 ? 71.511 166.321 32.740 1.00 19.26 225 ASP A N 1
ATOM 1654 C CA . ASP A 1 225 ? 72.873 165.778 32.778 1.00 19.36 225 ASP A CA 1
ATOM 1655 C C . ASP A 1 225 ? 73.006 164.592 31.825 1.00 18.54 225 ASP A C 1
ATOM 1656 O O . ASP A 1 225 ? 73.933 164.523 31.018 1.00 18.71 225 ASP A O 1
ATOM 1661 N N . GLY A 1 226 ? 72.071 163.655 31.921 1.00 17.61 226 GLY A N 1
ATOM 1662 C CA . GLY A 1 226 ? 72.111 162.497 31.050 1.00 16.34 226 GLY A CA 1
ATOM 1663 C C . GLY A 1 226 ? 71.990 162.851 29.577 1.00 15.69 226 GLY A C 1
ATOM 1664 O O . GLY A 1 226 ? 72.635 162.228 28.738 1.00 15.41 226 GLY A O 1
ATOM 1665 N N . ALA A 1 227 ? 71.167 163.849 29.257 1.00 14.95 227 ALA A N 1
ATOM 1666 C CA . ALA A 1 227 ? 70.976 164.267 27.866 1.00 15.04 227 ALA A CA 1
ATOM 1667 C C . ALA A 1 227 ? 72.286 164.709 27.220 1.00 15.32 227 ALA A C 1
ATOM 1668 O O . ALA A 1 227 ? 72.551 164.406 26.053 1.00 13.75 227 ALA A O 1
ATOM 1670 N N . LYS A 1 228 ? 73.099 165.436 27.981 1.00 14.81 228 LYS A N 1
ATOM 1671 C CA . LYS A 1 228 ? 74.380 165.919 27.477 1.00 15.31 228 LYS A CA 1
ATOM 1672 C C . LYS A 1 228 ? 75.286 164.731 27.162 1.00 14.74 228 LYS A C 1
ATOM 1673 O O . LYS A 1 228 ? 75.989 164.729 26.159 1.00 14.14 228 LYS A O 1
ATOM 1679 N N . ALA A 1 229 ? 75.250 163.713 28.016 1.00 15.19 229 ALA A N 1
ATOM 1680 C CA . ALA A 1 229 ? 76.071 162.522 27.813 1.00 14.62 229 ALA A CA 1
ATOM 1681 C C . ALA A 1 229 ? 75.633 161.757 26.568 1.00 14.15 229 ALA A C 1
ATOM 1682 O O . ALA A 1 229 ? 76.467 161.224 25.834 1.00 14.30 229 ALA A O 1
ATOM 1684 N N . VAL A 1 230 ? 74.326 161.689 26.335 1.00 14.20 230 VAL A N 1
ATOM 1685 C CA . VAL A 1 230 ? 73.813 160.985 25.162 1.00 14.14 230 VAL A CA 1
ATOM 1686 C C . VAL A 1 230 ? 74.172 161.753 23.889 1.00 14.30 230 VAL A C 1
ATOM 1687 O O . VAL A 1 230 ? 74.547 161.155 22.880 1.00 13.31 230 VAL A O 1
ATOM 1691 N N . LEU A 1 231 ? 74.052 163.076 23.940 1.00 14.32 231 LEU A N 1
ATOM 1692 C CA . LEU A 1 231 ? 74.371 163.899 22.781 1.00 15.39 231 LEU A CA 1
ATOM 1693 C C . LEU A 1 231 ? 75.861 163.785 22.444 1.00 15.77 231 LEU A C 1
ATOM 1694 O O . LEU A 1 231 ? 76.245 163.822 21.268 1.00 15.14 231 LEU A O 1
ATOM 1699 N N . ASP A 1 232 ? 76.698 163.632 23.469 1.00 15.99 232 ASP A N 1
ATOM 1700 C CA . ASP A 1 232 ? 78.129 163.478 23.241 1.00 17.08 232 ASP A CA 1
ATOM 1701 C C . ASP A 1 232 ? 78.346 162.170 22.497 1.00 17.11 232 ASP A C 1
ATOM 1702 O O . ASP A 1 232 ? 79.120 162.103 21.544 1.00 17.61 232 ASP A O 1
ATOM 1707 N N . THR A 1 233 ? 77.649 161.127 22.943 1.00 16.95 233 THR A N 1
ATOM 1708 C CA . THR A 1 233 ? 77.768 159.808 22.331 1.00 17.49 233 THR A CA 1
ATOM 1709 C C . THR A 1 233 ? 77.327 159.826 20.872 1.00 16.95 233 THR A C 1
ATOM 1710 O O . THR A 1 233 ? 77.994 159.265 20.000 1.00 16.26 233 THR A O 1
ATOM 1714 N N . LEU A 1 234 ? 76.196 160.471 20.611 1.00 17.06 234 LEU A N 1
ATOM 1715 C CA . LEU A 1 234 ? 75.660 160.554 19.259 1.00 18.57 234 LEU A CA 1
ATOM 1716 C C . LEU A 1 234 ? 76.566 161.269 18.269 1.00 19.57 234 LEU A C 1
ATOM 1717 O O . LEU A 1 234 ? 76.538 160.975 17.079 1.00 19.25 234 LEU A O 1
ATOM 1722 N N . THR A 1 235 ? 77.375 162.199 18.760 1.00 20.50 235 THR A N 1
ATOM 1723 C CA . THR A 1 235 ? 78.249 162.972 17.884 1.00 22.85 235 THR A CA 1
ATOM 1724 C C . THR A 1 235 ? 79.719 162.587 17.949 1.00 25.19 235 THR A C 1
ATOM 1725 O O . THR A 1 235 ? 80.581 163.289 17.402 1.00 26.00 235 THR A O 1
ATOM 1729 N N . SER A 1 236 ? 80.005 161.471 18.608 1.00 26.81 236 SER A N 1
ATOM 1730 C CA . SER A 1 236 ? 81.374 160.997 18.753 1.00 29.71 236 SER A CA 1
ATOM 1731 C C . SER A 1 236 ? 81.688 159.943 17.702 1.00 31.00 236 SER A C 1
ATOM 1732 O O . SER A 1 236 ? 82.296 158.921 18.089 1.00 32.47 236 SER A O 1
ATOM 1736 N N . PRO B 1 3 ? 78.646 112.377 7.923 1.00 26.23 3 PRO B N 1
ATOM 1737 C CA . PRO B 1 3 ? 78.462 112.682 9.363 1.00 25.80 3 PRO B CA 1
ATOM 1738 C C . PRO B 1 3 ? 79.570 113.594 9.886 1.00 25.28 3 PRO B C 1
ATOM 1739 O O . PRO B 1 3 ? 80.728 113.478 9.484 1.00 26.13 3 PRO B O 1
ATOM 1743 N N . VAL B 1 4 ? 79.215 114.492 10.796 1.00 24.71 4 VAL B N 1
ATOM 1744 C CA . VAL B 1 4 ? 80.168 115.440 11.361 1.00 24.13 4 VAL B CA 1
ATOM 1745 C C . VAL B 1 4 ? 80.693 115.068 12.745 1.00 22.93 4 VAL B C 1
ATOM 1746 O O . VAL B 1 4 ? 81.827 115.403 13.095 1.00 22.72 4 VAL B O 1
ATOM 1750 N N . HIS B 1 5 ? 79.866 114.386 13.530 1.00 21.34 5 HIS B N 1
ATOM 1751 C CA . HIS B 1 5 ? 80.223 114.011 14.892 1.00 20.83 5 HIS B CA 1
ATOM 1752 C C . HIS B 1 5 ? 80.626 112.551 15.061 1.00 21.18 5 HIS B C 1
ATOM 1753 O O . HIS B 1 5 ? 81.518 112.234 15.852 1.00 20.91 5 HIS B O 1
ATOM 1760 N N . ILE B 1 6 ? 79.951 111.658 14.345 1.00 22.05 6 ILE B N 1
ATOM 1761 C CA . ILE B 1 6 ? 80.296 110.243 14.398 1.00 23.39 6 ILE B CA 1
ATOM 1762 C C . ILE B 1 6 ? 81.128 110.024 13.140 1.00 23.49 6 ILE B C 1
ATOM 1763 O O . ILE B 1 6 ? 80.628 110.130 12.012 1.00 23.54 6 ILE B O 1
ATOM 1768 N N . LEU B 1 7 ? 82.405 109.730 13.342 1.00 24.19 7 LEU B N 1
ATOM 1769 C CA . LEU B 1 7 ? 83.330 109.558 12.231 1.00 24.83 7 LEU B CA 1
ATOM 1770 C C . LEU B 1 7 ? 83.621 108.117 11.838 1.00 26.00 7 LEU B C 1
ATOM 1771 O O . LEU B 1 7 ? 84.713 107.807 11.343 1.00 26.38 7 LEU B O 1
ATOM 1776 N N . ALA B 1 8 ? 82.648 107.240 12.053 1.00 26.15 8 ALA B N 1
ATOM 1777 C CA . ALA B 1 8 ? 82.806 105.841 11.692 1.00 27.23 8 ALA B CA 1
ATOM 1778 C C . ALA B 1 8 ? 82.739 105.753 10.172 1.00 28.01 8 ALA B C 1
ATOM 1779 O O . ALA B 1 8 ? 82.054 106.558 9.522 1.00 28.43 8 ALA B O 1
ATOM 1781 N N . LYS B 1 9 ? 83.462 104.799 9.595 1.00 29.25 9 LYS B N 1
ATOM 1782 C CA . LYS B 1 9 ? 83.429 104.631 8.147 1.00 30.46 9 LYS B CA 1
ATOM 1783 C C . LYS B 1 9 ? 82.225 103.766 7.804 1.00 30.27 9 LYS B C 1
ATOM 1784 O O . LYS B 1 9 ? 81.931 102.810 8.525 1.00 29.85 9 LYS B O 1
ATOM 1790 N N . LYS B 1 10 ? 81.523 104.106 6.721 1.00 30.45 10 LYS B N 1
ATOM 1791 C CA . LYS B 1 10 ? 80.343 103.352 6.307 1.00 30.53 10 LYS B CA 1
ATOM 1792 C C . LYS B 1 10 ? 80.707 101.901 6.029 1.00 30.57 10 LYS B C 1
ATOM 1793 O O . LYS B 1 10 ? 81.650 101.603 5.279 1.00 30.82 10 LYS B O 1
ATOM 1799 N N . GLY B 1 11 ? 79.932 101.011 6.638 1.00 30.48 11 GLY B N 1
ATOM 1800 C CA . GLY B 1 11 ? 80.163 99.589 6.530 1.00 29.71 11 GLY B CA 1
ATOM 1801 C C . GLY B 1 11 ? 80.514 99.129 7.933 1.00 29.56 11 GLY B C 1
ATOM 1802 O O . GLY B 1 11 ? 80.480 97.933 8.242 1.00 30.13 11 GLY B O 1
ATOM 1803 N N . GLU B 1 12 ? 80.847 100.090 8.794 1.00 28.31 12 GLU B N 1
ATOM 1804 C CA . GLU B 1 12 ? 81.209 99.795 10.177 1.00 27.68 12 GLU B CA 1
ATOM 1805 C C . GLU B 1 12 ? 80.049 99.995 11.150 1.00 26.07 12 GLU B C 1
ATOM 1806 O O . GLU B 1 12 ? 80.179 99.695 12.334 1.00 27.62 12 GLU B O 1
ATOM 1812 N N . VAL B 1 13 ? 78.927 100.518 10.666 1.00 24.05 13 VAL B N 1
ATOM 1813 C CA . VAL B 1 13 ? 77.744 100.686 11.520 1.00 21.19 13 VAL B CA 1
ATOM 1814 C C . VAL B 1 13 ? 76.663 99.709 11.036 1.00 19.42 13 VAL B C 1
ATOM 1815 O O . VAL B 1 13 ? 76.283 99.719 9.861 1.00 19.78 13 VAL B O 1
ATOM 1819 N N . ALA B 1 14 ? 76.180 98.861 11.943 1.00 18.10 14 ALA B N 1
ATOM 1820 C CA . ALA B 1 14 ? 75.154 97.863 11.623 1.00 17.99 14 ALA B CA 1
ATOM 1821 C C . ALA B 1 14 ? 73.765 98.474 11.436 1.00 17.64 14 ALA B C 1
ATOM 1822 O O . ALA B 1 14 ? 73.516 99.610 11.838 1.00 16.67 14 ALA B O 1
ATOM 1824 N N . GLU B 1 15 ? 72.858 97.721 10.820 1.00 17.71 15 GLU B N 1
ATOM 1825 C CA . GLU B 1 15 ? 71.503 98.215 10.620 1.00 18.95 15 GLU B CA 1
ATOM 1826 C C . GLU B 1 15 ? 70.776 98.256 11.962 1.00 18.05 15 GLU B C 1
ATOM 1827 O O . GLU B 1 15 ? 69.936 99.128 12.196 1.00 18.17 15 GLU B O 1
ATOM 1833 N N . ARG B 1 16 ? 71.123 97.312 12.836 1.00 17.74 16 ARG B N 1
ATOM 1834 C CA . ARG B 1 16 ? 70.516 97.179 14.162 1.00 17.60 16 ARG B CA 1
ATOM 1835 C C . ARG B 1 16 ? 71.416 97.829 15.210 1.00 16.17 16 ARG B C 1
ATOM 1836 O O . ARG B 1 16 ? 72.573 97.442 15.375 1.00 15.57 16 ARG B O 1
ATOM 1844 N N . VAL B 1 17 ? 70.876 98.798 15.936 1.00 15.39 17 VAL B N 1
ATOM 1845 C CA . VAL B 1 17 ? 71.670 99.512 16.926 1.00 14.14 17 VAL B CA 1
ATOM 1846 C C . VAL B 1 17 ? 71.031 99.672 18.297 1.00 13.97 17 VAL B C 1
ATOM 1847 O O . VAL B 1 17 ? 69.875 100.076 18.416 1.00 13.55 17 VAL B O 1
ATOM 1851 N N . LEU B 1 18 ? 71.804 99.355 19.331 1.00 13.79 18 LEU B N 1
ATOM 1852 C CA . LEU B 1 18 ? 71.356 99.519 20.706 1.00 13.37 18 LEU B CA 1
ATOM 1853 C C . LEU B 1 18 ? 72.017 100.835 21.112 1.00 13.29 18 LEU B C 1
ATOM 1854 O O . LEU B 1 18 ? 73.240 100.954 21.062 1.00 12.24 18 LEU B O 1
ATOM 1859 N N . VAL B 1 19 ? 71.218 101.831 21.486 1.00 12.03 19 VAL B N 1
ATOM 1860 C CA . VAL B 1 19 ? 71.786 103.117 21.878 1.00 12.20 19 VAL B CA 1
ATOM 1861 C C . VAL B 1 19 ? 71.631 103.389 23.370 1.00 12.01 19 VAL B C 1
ATOM 1862 O O . VAL B 1 19 ? 70.580 103.127 23.957 1.00 13.12 19 VAL B O 1
ATOM 1866 N N . VAL B 1 20 ? 72.693 103.916 23.971 1.00 12.41 20 VAL B N 1
ATOM 1867 C CA . VAL B 1 20 ? 72.713 104.244 25.392 1.00 11.48 20 VAL B CA 1
ATOM 1868 C C . VAL B 1 20 ? 73.285 105.647 25.551 1.00 11.41 20 VAL B C 1
ATOM 1869 O O . VAL B 1 20 ? 74.084 106.092 24.738 1.00 12.15 20 VAL B O 1
ATOM 1873 N N . GLY B 1 21 ? 72.880 106.346 26.603 1.00 12.73 21 GLY B N 1
ATOM 1874 C CA . GLY B 1 21 ? 73.382 107.694 26.789 1.00 13.60 21 GLY B CA 1
ATOM 1875 C C . GLY B 1 21 ? 74.769 107.824 27.382 1.00 14.96 21 GLY B C 1
ATOM 1876 O O . GLY B 1 21 ? 75.461 108.799 27.112 1.00 15.37 21 GLY B O 1
ATOM 1877 N N . ASP B 1 22 ? 75.176 106.831 28.166 1.00 15.98 22 ASP B N 1
ATOM 1878 C CA . ASP B 1 22 ? 76.464 106.824 28.862 1.00 16.99 22 ASP B CA 1
ATOM 1879 C C . ASP B 1 22 ? 77.553 106.065 28.095 1.00 17.10 22 ASP B C 1
ATOM 1880 O O . ASP B 1 22 ? 77.436 104.865 27.869 1.00 16.44 22 ASP B O 1
ATOM 1885 N N . PRO B 1 23 ? 78.631 106.760 27.690 1.00 18.37 23 PRO B N 1
ATOM 1886 C CA . PRO B 1 23 ? 79.725 106.110 26.951 1.00 18.72 23 PRO B CA 1
ATOM 1887 C C . PRO B 1 23 ? 80.203 104.882 27.721 1.00 18.77 23 PRO B C 1
ATOM 1888 O O . PRO B 1 23 ? 80.546 103.858 27.135 1.00 18.91 23 PRO B O 1
ATOM 1892 N N . GLY B 1 24 ? 80.216 105.008 29.046 1.00 18.87 24 GLY B N 1
ATOM 1893 C CA . GLY B 1 24 ? 80.656 103.926 29.909 1.00 18.80 24 GLY B CA 1
ATOM 1894 C C . GLY B 1 24 ? 79.813 102.670 29.811 1.00 18.74 24 GLY B C 1
ATOM 1895 O O . GLY B 1 24 ? 80.332 101.563 29.966 1.00 18.47 24 GLY B O 1
ATOM 1896 N N . ARG B 1 25 ? 78.515 102.829 29.573 1.00 18.64 25 ARG B N 1
ATOM 1897 C CA . ARG B 1 25 ? 77.636 101.668 29.444 1.00 18.27 25 ARG B CA 1
ATOM 1898 C C . ARG B 1 25 ? 77.870 101.040 28.073 1.00 17.55 25 ARG B C 1
ATOM 1899 O O . ARG B 1 25 ? 77.772 99.829 27.915 1.00 17.81 25 ARG B O 1
ATOM 1907 N N . ALA B 1 26 ? 78.187 101.865 27.079 1.00 17.07 26 ALA B N 1
ATOM 1908 C CA . ALA B 1 26 ? 78.448 101.345 25.741 1.00 16.21 26 ALA B CA 1
ATOM 1909 C C . ALA B 1 26 ? 79.664 100.417 25.796 1.00 16.74 26 ALA B C 1
ATOM 1910 O O . ALA B 1 26 ? 79.643 99.314 25.241 1.00 16.83 26 ALA B O 1
ATOM 1912 N N . ARG B 1 27 ? 80.716 100.863 26.477 1.00 17.72 27 ARG B N 1
ATOM 1913 C CA . ARG B 1 27 ? 81.928 100.059 26.607 1.00 18.61 27 ARG B CA 1
ATOM 1914 C C . ARG B 1 27 ? 81.673 98.787 27.412 1.00 18.92 27 ARG B C 1
ATOM 1915 O O . ARG B 1 27 ? 82.188 97.722 27.072 1.00 18.21 27 ARG B O 1
ATOM 1923 N N . LEU B 1 28 ? 80.888 98.900 28.481 1.00 19.26 28 LEU B N 1
ATOM 1924 C CA . LEU B 1 28 ? 80.578 97.745 29.323 1.00 19.26 28 LEU B CA 1
ATOM 1925 C C . LEU B 1 28 ? 79.760 96.699 28.570 1.00 18.84 28 LEU B C 1
ATOM 1926 O O . LEU B 1 28 ? 80.052 95.505 28.630 1.00 19.52 28 LEU B O 1
ATOM 1931 N N . LEU B 1 29 ? 78.738 97.151 27.854 1.00 17.22 29 LEU B N 1
ATOM 1932 C CA . LEU B 1 29 ? 77.875 96.249 27.107 1.00 16.60 29 LEU B CA 1
ATOM 1933 C C . LEU B 1 29 ? 78.527 95.645 25.867 1.00 16.05 29 LEU B C 1
ATOM 1934 O O . LEU B 1 29 ? 78.027 94.658 25.333 1.00 15.88 29 LEU B O 1
ATOM 1939 N N . SER B 1 30 ? 79.632 96.231 25.412 1.00 15.60 30 SER B N 1
ATOM 1940 C CA . SER B 1 30 ? 80.315 95.711 24.232 1.00 15.94 30 SER B CA 1
ATOM 1941 C C . SER B 1 30 ? 80.883 94.327 24.527 1.00 16.53 30 SER B C 1
ATOM 1942 O O . SER B 1 30 ? 81.114 93.539 23.607 1.00 15.75 30 SER B O 1
ATOM 1945 N N . THR B 1 31 ? 81.091 94.033 25.809 1.00 17.69 31 THR B N 1
ATOM 1946 C CA . THR B 1 31 ? 81.637 92.740 26.215 1.00 18.34 31 THR B CA 1
ATOM 1947 C C . THR B 1 31 ? 80.624 91.619 25.987 1.00 18.11 31 THR B C 1
ATOM 1948 O O . THR B 1 31 ? 80.960 90.438 26.088 1.00 18.58 31 THR B O 1
ATOM 1952 N N . LEU B 1 32 ? 79.384 91.993 25.674 1.00 16.57 32 LEU B N 1
ATOM 1953 C CA . LEU B 1 32 ? 78.326 91.017 25.403 1.00 16.06 32 LEU B CA 1
ATOM 1954 C C . LEU B 1 32 ? 78.305 90.625 23.928 1.00 15.13 32 LEU B C 1
ATOM 1955 O O . LEU B 1 32 ? 77.598 89.699 23.542 1.00 15.83 32 LEU B O 1
ATOM 1960 N N . LEU B 1 33 ? 79.075 91.335 23.107 1.00 14.61 33 LEU B N 1
ATOM 1961 C CA . LEU B 1 33 ? 79.137 91.052 21.677 1.00 14.67 33 LEU B CA 1
ATOM 1962 C C . LEU B 1 33 ? 80.331 90.156 21.359 1.00 15.42 33 LEU B C 1
ATOM 1963 O O . LEU B 1 33 ? 81.277 90.077 22.139 1.00 15.42 33 LEU B O 1
ATOM 1968 N N . GLN B 1 34 ? 80.279 89.473 20.219 1.00 14.55 34 GLN B N 1
ATOM 1969 C CA . GLN B 1 34 ? 81.398 88.634 19.803 1.00 15.64 34 GLN B CA 1
ATOM 1970 C C . GLN B 1 34 ? 82.318 89.519 18.958 1.00 15.95 34 GLN B C 1
ATOM 1971 O O . GLN B 1 34 ? 81.841 90.264 18.099 1.00 16.52 34 GLN B O 1
ATOM 1977 N N . ASN B 1 35 ? 83.622 89.457 19.217 1.00 15.96 35 ASN B N 1
ATOM 1978 C CA . ASN B 1 35 ? 84.610 90.213 18.447 1.00 16.96 35 ASN B CA 1
ATOM 1979 C C . ASN B 1 35 ? 84.297 91.707 18.267 1.00 17.88 35 ASN B C 1
ATOM 1980 O O . ASN B 1 35 ? 84.354 92.221 17.146 1.00 16.41 35 ASN B O 1
ATOM 1985 N N . PRO B 1 36 ? 83.989 92.426 19.361 1.00 17.15 36 PRO B N 1
ATOM 1986 C CA . PRO B 1 36 ? 83.675 93.859 19.281 1.00 18.04 36 PRO B CA 1
ATOM 1987 C C . PRO B 1 36 ? 84.842 94.725 18.799 1.00 17.94 36 PRO B C 1
ATOM 1988 O O . PRO B 1 36 ? 85.996 94.487 19.160 1.00 17.45 36 PRO B O 1
ATOM 1992 N N . LYS B 1 37 ? 84.523 95.743 18.004 1.00 17.42 37 LYS B N 1
ATOM 1993 C CA . LYS B 1 37 ? 85.515 96.679 17.484 1.00 18.15 37 LYS B CA 1
ATOM 1994 C C . LYS B 1 37 ? 84.998 98.106 17.706 1.00 18.35 37 LYS B C 1
ATOM 1995 O O . LYS B 1 37 ? 83.834 98.394 17.425 1.00 16.86 37 LYS B O 1
ATOM 2001 N N . LEU B 1 38 ? 85.853 98.987 18.217 1.00 18.37 38 LEU B N 1
ATOM 2002 C CA . LEU B 1 38 ? 85.463 100.381 18.431 1.00 19.35 38 LEU B CA 1
ATOM 2003 C C . LEU B 1 38 ? 85.526 101.086 17.084 1.00 19.80 38 LEU B C 1
ATOM 2004 O O . LEU B 1 38 ? 86.618 101.310 16.552 1.00 20.15 38 LEU B O 1
ATOM 2009 N N . THR B 1 39 ? 84.366 101.437 16.532 1.00 19.66 39 THR B N 1
ATOM 2010 C CA . THR B 1 39 ? 84.318 102.104 15.232 1.00 21.36 39 THR B CA 1
ATOM 2011 C C . THR B 1 39 ? 84.193 103.633 15.307 1.00 21.38 39 THR B C 1
ATOM 2012 O O . THR B 1 39 ? 84.120 104.310 14.282 1.00 22.18 39 THR B O 1
ATOM 2016 N N . ASN B 1 40 ? 84.175 104.171 16.524 1.00 21.56 40 ASN B N 1
ATOM 2017 C CA . ASN B 1 40 ? 84.116 105.616 16.731 1.00 21.16 40 ASN B CA 1
ATOM 2018 C C . ASN B 1 40 ? 84.269 106.020 18.179 1.00 21.47 40 ASN B C 1
ATOM 2019 O O . ASN B 1 40 ? 83.735 105.368 19.078 1.00 20.76 40 ASN B O 1
ATOM 2024 N N . GLU B 1 41 ? 84.998 107.110 18.395 1.00 22.29 41 GLU B N 1
ATOM 2025 C CA . GLU B 1 41 ? 85.195 107.652 19.732 1.00 22.96 41 GLU B CA 1
ATOM 2026 C C . GLU B 1 41 ? 85.154 109.175 19.679 1.00 22.15 41 GLU B C 1
ATOM 2027 O O . GLU B 1 41 ? 85.215 109.832 20.714 1.00 21.82 41 GLU B O 1
ATOM 2033 N N . ASN B 1 42 ? 85.046 109.733 18.473 1.00 21.43 42 ASN B N 1
ATOM 2034 C CA . ASN B 1 42 ? 85.009 111.186 18.311 1.00 20.51 42 ASN B CA 1
ATOM 2035 C C . ASN B 1 42 ? 83.924 111.822 19.172 1.00 20.07 42 ASN B C 1
ATOM 2036 O O . ASN B 1 42 ? 82.804 111.311 19.254 1.00 20.18 42 ASN B O 1
ATOM 2041 N N . ARG B 1 43 ? 84.279 112.942 19.803 1.00 19.25 43 ARG B N 1
ATOM 2042 C CA . ARG B 1 43 ? 83.380 113.694 20.673 1.00 18.16 43 ARG B CA 1
ATOM 2043 C C . ARG B 1 43 ? 82.817 112.878 21.820 1.00 18.09 43 ARG B C 1
ATOM 2044 O O . ARG B 1 43 ? 81.786 113.226 22.399 1.00 18.22 43 ARG B O 1
ATOM 2052 N N . GLY B 1 44 ? 83.509 111.794 22.149 1.00 16.69 44 GLY B N 1
ATOM 2053 C CA . GLY B 1 44 ? 83.085 110.944 23.241 1.00 16.58 44 GLY B CA 1
ATOM 2054 C C . GLY B 1 44 ? 81.969 109.973 22.915 1.00 15.19 44 GLY B C 1
ATOM 2055 O O . GLY B 1 44 ? 81.598 109.175 23.769 1.00 16.71 44 GLY B O 1
ATOM 2056 N N . PHE B 1 45 ? 81.432 110.033 21.698 1.00 15.86 45 PHE B N 1
ATOM 2057 C CA . PHE B 1 45 ? 80.341 109.138 21.293 1.00 16.29 45 PHE B CA 1
ATOM 2058 C C . PHE B 1 45 ? 80.811 107.734 20.909 1.00 16.45 45 PHE B C 1
ATOM 2059 O O . PHE B 1 45 ? 80.799 107.372 19.736 1.00 17.71 45 PHE B O 1
ATOM 2067 N N . LEU B 1 46 ? 81.195 106.931 21.894 1.00 16.86 46 LEU B N 1
ATOM 2068 C CA . LEU B 1 46 ? 81.675 105.583 21.602 1.00 16.43 46 LEU B CA 1
ATOM 2069 C C . LEU B 1 46 ? 80.659 104.714 20.871 1.00 16.38 46 LEU B C 1
ATOM 2070 O O . LEU B 1 46 ? 79.496 104.636 21.269 1.00 16.07 46 LEU B O 1
ATOM 2075 N N . VAL B 1 47 ? 81.111 104.060 19.801 1.00 15.79 47 VAL B N 1
ATOM 2076 C CA . VAL B 1 47 ? 80.274 103.151 19.027 1.00 14.21 47 VAL B CA 1
ATOM 2077 C C . VAL B 1 47 ? 81.057 101.854 18.827 1.00 15.26 47 VAL B C 1
ATOM 2078 O O . VAL B 1 47 ? 82.201 101.885 18.364 1.00 15.27 47 VAL B O 1
ATOM 2082 N N . TYR B 1 48 ? 80.453 100.728 19.198 1.00 14.23 48 TYR B N 1
ATOM 2083 C CA . TYR B 1 48 ? 81.098 99.424 19.028 1.00 15.38 48 TYR B CA 1
ATOM 2084 C C . TYR B 1 48 ? 80.252 98.571 18.103 1.00 15.49 48 TYR B C 1
ATOM 2085 O O . TYR B 1 48 ? 79.027 98.622 18.159 1.00 15.95 48 TYR B O 1
ATOM 2094 N N . THR B 1 49 ? 80.906 97.773 17.266 1.00 15.64 49 THR B N 1
ATOM 2095 C CA . THR B 1 49 ? 80.195 96.905 16.344 1.00 15.34 49 THR B CA 1
ATOM 2096 C C . THR B 1 49 ? 80.720 95.469 16.459 1.00 15.92 49 THR B C 1
ATOM 2097 O O . THR B 1 49 ? 81.933 95.243 16.524 1.00 16.00 49 THR B O 1
ATOM 2101 N N . GLY B 1 50 ? 79.800 94.507 16.502 1.00 15.33 50 GLY B N 1
ATOM 2102 C CA . GLY B 1 50 ? 80.185 93.108 16.608 1.00 16.48 50 GLY B CA 1
ATOM 2103 C C . GLY B 1 50 ? 79.029 92.185 16.266 1.00 17.24 50 GLY B C 1
ATOM 2104 O O . GLY B 1 50 ? 78.055 92.619 15.648 1.00 16.55 50 GLY B O 1
ATOM 2105 N N . LYS B 1 51 ? 79.118 90.917 16.663 1.00 17.52 51 LYS B N 1
ATOM 2106 C CA . LYS B 1 51 ? 78.043 89.970 16.370 1.00 18.58 51 LYS B CA 1
ATOM 2107 C C . LYS B 1 51 ? 77.356 89.456 17.633 1.00 18.65 51 LYS B C 1
ATOM 2108 O O . LYS B 1 51 ? 77.939 89.479 18.718 1.00 17.89 51 LYS B O 1
ATOM 2114 N N . TYR B 1 52 ? 76.108 89.012 17.478 1.00 18.42 52 TYR B N 1
ATOM 2115 C CA . TYR B 1 52 ? 75.309 88.476 18.579 1.00 19.02 52 TYR B CA 1
ATOM 2116 C C . TYR B 1 52 ? 74.234 87.590 17.947 1.00 20.21 52 TYR B C 1
ATOM 2117 O O . TYR B 1 52 ? 73.426 88.063 17.153 1.00 20.12 52 TYR B O 1
ATOM 2126 N N . ASN B 1 53 ? 74.240 86.313 18.319 1.00 21.69 53 ASN B N 1
ATOM 2127 C CA . ASN B 1 53 ? 73.325 85.299 17.801 1.00 24.50 53 ASN B CA 1
ATOM 2128 C C . ASN B 1 53 ? 73.073 85.346 16.290 1.00 24.35 53 ASN B C 1
ATOM 2129 O O . ASN B 1 53 ? 71.924 85.341 15.820 1.00 24.82 53 ASN B O 1
ATOM 2134 N N . GLY B 1 54 ? 74.167 85.382 15.533 1.00 23.68 54 GLY B N 1
ATOM 2135 C CA . GLY B 1 54 ? 74.080 85.374 14.082 1.00 23.90 54 GLY B CA 1
ATOM 2136 C C . GLY B 1 54 ? 73.935 86.684 13.338 1.00 23.90 54 GLY B C 1
ATOM 2137 O O . GLY B 1 54 ? 73.998 86.698 12.106 1.00 24.53 54 GLY B O 1
ATOM 2138 N N . GLU B 1 55 ? 73.759 87.785 14.062 1.00 23.01 55 GLU B N 1
ATOM 2139 C CA . GLU B 1 55 ? 73.584 89.075 13.421 1.00 22.62 55 GLU B CA 1
ATOM 2140 C C . GLU B 1 55 ? 74.613 90.118 13.841 1.00 21.39 55 GLU B C 1
ATOM 2141 O O . GLU B 1 55 ? 75.143 90.081 14.947 1.00 21.13 55 GLU B O 1
ATOM 2147 N N . THR B 1 56 ? 74.899 91.046 12.938 1.00 19.83 56 THR B N 1
ATOM 2148 C CA . THR B 1 56 ? 75.836 92.119 13.236 1.00 19.04 56 THR B CA 1
ATOM 2149 C C . THR B 1 56 ? 75.032 93.179 13.984 1.00 18.05 56 THR B C 1
ATOM 2150 O O . THR B 1 56 ? 73.909 93.505 13.594 1.00 17.65 56 THR B O 1
ATOM 2154 N N . VAL B 1 57 ? 75.600 93.710 15.057 1.00 17.15 57 VAL B N 1
ATOM 2155 C CA . VAL B 1 57 ? 74.917 94.726 15.852 1.00 17.34 57 VAL B CA 1
ATOM 2156 C C . VAL B 1 57 ? 75.892 95.802 16.316 1.00 16.90 57 VAL B C 1
ATOM 2157 O O . VAL B 1 57 ? 77.085 95.550 16.459 1.00 16.38 57 VAL B O 1
ATOM 2161 N N . SER B 1 58 ? 75.377 97.008 16.530 1.00 15.40 58 SER B N 1
ATOM 2162 C CA . SER B 1 58 ? 76.203 98.104 17.009 1.00 15.14 58 SER B CA 1
ATOM 2163 C C . SER B 1 58 ? 75.606 98.655 18.294 1.00 14.46 58 SER B C 1
ATOM 2164 O O . SER B 1 58 ? 74.392 98.647 18.475 1.00 15.17 58 SER B O 1
ATOM 2167 N N . ILE B 1 59 ? 76.474 99.113 19.187 1.00 14.05 59 ILE B N 1
ATOM 2168 C CA . ILE B 1 59 ? 76.064 99.709 20.450 1.00 13.53 59 ILE B CA 1
ATOM 2169 C C . ILE B 1 59 ? 76.648 101.119 20.384 1.00 13.63 59 ILE B C 1
ATOM 2170 O O . ILE B 1 59 ? 77.861 101.283 20.285 1.00 13.60 59 ILE B O 1
ATOM 2175 N N . ALA B 1 60 ? 75.786 102.133 20.428 1.00 13.36 60 ALA B N 1
ATOM 2176 C CA . ALA B 1 60 ? 76.245 103.514 20.319 1.00 13.28 60 ALA B CA 1
ATOM 2177 C C . ALA B 1 60 ? 75.828 104.419 21.476 1.00 14.12 60 ALA B C 1
ATOM 2178 O O . ALA B 1 60 ? 74.774 104.236 22.071 1.00 13.84 60 ALA B O 1
ATOM 2180 N N . THR B 1 61 ? 76.671 105.410 21.759 1.00 14.07 61 THR B N 1
ATOM 2181 C CA . THR B 1 61 ? 76.452 106.389 22.820 1.00 13.90 61 THR B CA 1
ATOM 2182 C C . THR B 1 61 ? 75.696 107.586 22.237 1.00 14.11 61 THR B C 1
ATOM 2183 O O . THR B 1 61 ? 76.051 108.064 21.166 1.00 14.60 61 THR B O 1
ATOM 2187 N N . HIS B 1 62 ? 74.670 108.084 22.926 1.00 12.81 62 HIS B N 1
ATOM 2188 C CA . HIS B 1 62 ? 73.941 109.232 22.389 1.00 13.64 62 HIS B CA 1
ATOM 2189 C C . HIS B 1 62 ? 73.972 110.495 23.246 1.00 13.38 62 HIS B C 1
ATOM 2190 O O . HIS B 1 62 ? 73.336 111.489 22.910 1.00 14.59 62 HIS B O 1
ATOM 2197 N N . GLY B 1 63 ? 74.734 110.470 24.334 1.00 14.30 63 GLY B N 1
ATOM 2198 C CA . GLY B 1 63 ? 74.801 111.640 25.190 1.00 13.06 63 GLY B CA 1
ATOM 2199 C C . GLY B 1 63 ? 73.482 111.873 25.901 1.00 13.02 63 GLY B C 1
ATOM 2200 O O . GLY B 1 63 ? 72.650 110.971 25.983 1.00 13.69 63 GLY B O 1
ATOM 2201 N N . ILE B 1 64 ? 73.285 113.086 26.406 1.00 12.11 64 ILE B N 1
ATOM 2202 C CA . ILE B 1 64 ? 72.069 113.425 27.137 1.00 11.60 64 ILE B CA 1
ATOM 2203 C C . ILE B 1 64 ? 71.248 114.506 26.448 1.00 11.03 64 ILE B C 1
ATOM 2204 O O . ILE B 1 64 ? 71.786 115.518 26.015 1.00 11.35 64 ILE B O 1
ATOM 2209 N N . GLY B 1 65 ? 69.942 114.281 26.358 1.00 11.02 65 GLY B N 1
ATOM 2210 C CA . GLY B 1 65 ? 69.064 115.273 25.760 1.00 10.15 65 GLY B CA 1
ATOM 2211 C C . GLY B 1 65 ? 68.632 115.059 24.323 1.00 11.19 65 GLY B C 1
ATOM 2212 O O . GLY B 1 65 ? 69.340 114.431 23.536 1.00 11.22 65 GLY B O 1
ATOM 2213 N N . GLY B 1 66 ? 67.469 115.611 23.986 1.00 10.58 66 GLY B N 1
ATOM 2214 C CA . GLY B 1 66 ? 66.929 115.480 22.642 1.00 10.12 66 GLY B CA 1
ATOM 2215 C C . GLY B 1 66 ? 67.858 115.946 21.534 1.00 10.08 66 GLY B C 1
ATOM 2216 O O . GLY B 1 66 ? 68.049 115.227 20.557 1.00 10.43 66 GLY B O 1
ATOM 2217 N N . PRO B 1 67 ? 68.439 117.152 21.646 1.00 10.58 67 PRO B N 1
ATOM 2218 C CA . PRO B 1 67 ? 69.345 117.655 20.608 1.00 10.86 67 PRO B CA 1
ATOM 2219 C C . PRO B 1 67 ? 70.525 116.729 20.340 1.00 11.33 67 PRO B C 1
ATOM 2220 O O . PRO B 1 67 ? 70.961 116.578 19.202 1.00 11.04 67 PRO B O 1
ATOM 2224 N N . SER B 1 68 ? 71.046 116.112 21.394 1.00 10.00 68 SER B N 1
ATOM 2225 C CA . SER B 1 68 ? 72.183 115.216 21.232 1.00 11.26 68 SER B CA 1
ATOM 2226 C C . SER B 1 68 ? 71.785 113.899 20.567 1.00 11.66 68 SER B C 1
ATOM 2227 O O . SER B 1 68 ? 72.428 113.463 19.608 1.00 10.32 68 SER B O 1
ATOM 2230 N N . ILE B 1 69 ? 70.725 113.261 21.059 1.00 10.64 69 ILE B N 1
ATOM 2231 C CA . ILE B 1 69 ? 70.311 112.000 20.468 1.00 11.14 69 ILE B CA 1
ATOM 2232 C C . ILE B 1 69 ? 69.845 112.208 19.030 1.00 12.00 69 ILE B C 1
ATOM 2233 O O . ILE B 1 69 ? 70.047 111.343 18.179 1.00 11.68 69 ILE B O 1
ATOM 2238 N N . ALA B 1 70 ? 69.249 113.361 18.741 1.00 11.34 70 ALA B N 1
ATOM 2239 C CA . ALA B 1 70 ? 68.799 113.622 17.377 1.00 10.74 70 ALA B CA 1
ATOM 2240 C C . ALA B 1 70 ? 69.992 113.586 16.413 1.00 10.81 70 ALA B C 1
ATOM 2241 O O . ALA B 1 70 ? 69.925 112.969 15.352 1.00 10.98 70 ALA B O 1
ATOM 2243 N N . ILE B 1 71 ? 71.084 114.253 16.785 1.00 10.50 71 ILE B N 1
ATOM 2244 C CA . ILE B 1 71 ? 72.277 114.278 15.942 1.00 11.99 71 ILE B CA 1
ATOM 2245 C C . ILE B 1 71 ? 72.839 112.872 15.746 1.00 12.13 71 ILE B C 1
ATOM 2246 O O . ILE B 1 71 ? 73.120 112.453 14.617 1.00 12.48 71 ILE B O 1
ATOM 2251 N N . VAL B 1 72 ? 72.990 112.137 16.841 1.00 11.72 72 VAL B N 1
ATOM 2252 C CA . VAL B 1 72 ? 73.534 110.791 16.755 1.00 12.87 72 VAL B CA 1
ATOM 2253 C C . VAL B 1 72 ? 72.688 109.867 15.883 1.00 13.22 72 VAL B C 1
ATOM 2254 O O . VAL B 1 72 ? 73.228 109.111 15.073 1.00 13.61 72 VAL B O 1
ATOM 2258 N N . LEU B 1 73 ? 71.370 109.928 16.040 1.00 12.87 73 LEU B N 1
ATOM 2259 C CA . LEU B 1 73 ? 70.476 109.089 15.243 1.00 12.79 73 LEU B CA 1
ATOM 2260 C C . LEU B 1 73 ? 70.579 109.429 13.758 1.00 13.46 73 LEU B C 1
ATOM 2261 O O . LEU B 1 73 ? 70.674 108.530 12.914 1.00 13.74 73 LEU B O 1
ATOM 2266 N N . GLU B 1 74 ? 70.557 110.722 13.439 1.00 12.58 74 GLU B N 1
ATOM 2267 C CA . GLU B 1 74 ? 70.658 111.170 12.052 1.00 13.15 74 GLU B CA 1
ATOM 2268 C C . GLU B 1 74 ? 71.961 110.687 11.411 1.00 13.48 74 GLU B C 1
ATOM 2269 O O . GLU B 1 74 ? 71.973 110.270 10.257 1.00 13.38 74 GLU B O 1
ATOM 2275 N N . GLU B 1 75 ? 73.056 110.726 12.163 1.00 13.34 75 GLU B N 1
ATOM 2276 C CA . GLU B 1 75 ? 74.336 110.289 11.611 1.00 14.19 75 GLU B CA 1
ATOM 2277 C C . GLU B 1 75 ? 74.471 108.770 11.512 1.00 14.65 75 GLU B C 1
ATOM 2278 O O . GLU B 1 75 ? 75.050 108.262 10.551 1.00 14.25 75 GLU B O 1
ATOM 2284 N N . LEU B 1 76 ? 73.948 108.044 12.494 1.00 14.78 76 LEU B N 1
ATOM 2285 C CA . LEU B 1 76 ? 74.007 106.588 12.438 1.00 14.85 76 LEU B CA 1
ATOM 2286 C C . LEU B 1 76 ? 73.191 106.124 11.222 1.00 15.36 76 LEU B C 1
ATOM 2287 O O . LEU B 1 76 ? 73.585 105.192 10.512 1.00 15.27 76 LEU B O 1
ATOM 2292 N N . ALA B 1 77 ? 72.063 106.791 10.975 1.00 14.71 77 ALA B N 1
ATOM 2293 C CA . ALA B 1 77 ? 71.205 106.450 9.841 1.00 14.72 77 ALA B CA 1
ATOM 2294 C C . ALA B 1 77 ? 71.929 106.715 8.522 1.00 16.38 77 ALA B C 1
ATOM 2295 O O . ALA B 1 77 ? 71.810 105.940 7.579 1.00 16.04 77 ALA B O 1
ATOM 2297 N N . MET B 1 78 ? 72.675 107.814 8.455 1.00 17.29 78 MET B N 1
ATOM 2298 C CA . MET B 1 78 ? 73.415 108.146 7.240 1.00 18.72 78 MET B CA 1
ATOM 2299 C C . MET B 1 78 ? 74.469 107.083 6.962 1.00 19.18 78 MET B C 1
ATOM 2300 O O . MET B 1 78 ? 74.961 106.967 5.836 1.00 19.83 78 MET B O 1
ATOM 2305 N N . LEU B 1 79 ? 74.810 106.313 7.993 1.00 18.96 79 LEU B N 1
ATOM 2306 C CA . LEU B 1 79 ? 75.798 105.245 7.882 1.00 19.62 79 LEU B CA 1
ATOM 2307 C C . LEU B 1 79 ? 75.161 103.871 7.678 1.00 20.50 79 LEU B C 1
ATOM 2308 O O . LEU B 1 79 ? 75.871 102.863 7.571 1.00 21.32 79 LEU B O 1
ATOM 2313 N N . GLY B 1 80 ? 73.833 103.817 7.636 1.00 19.87 80 GLY B N 1
ATOM 2314 C CA . GLY B 1 80 ? 73.177 102.539 7.404 1.00 20.16 80 GLY B CA 1
ATOM 2315 C C . GLY B 1 80 ? 72.259 101.990 8.479 1.00 19.06 80 GLY B C 1
ATOM 2316 O O . GLY B 1 80 ? 71.617 100.957 8.271 1.00 18.92 80 GLY B O 1
ATOM 2317 N N . ALA B 1 81 ? 72.187 102.660 9.624 1.00 17.53 81 ALA B N 1
ATOM 2318 C CA . ALA B 1 81 ? 71.321 102.197 10.708 1.00 16.21 81 ALA B CA 1
ATOM 2319 C C . ALA B 1 81 ? 69.862 102.554 10.435 1.00 15.61 81 ALA B C 1
ATOM 2320 O O . ALA B 1 81 ? 69.567 103.622 9.903 1.00 14.84 81 ALA B O 1
ATOM 2322 N N . ASN B 1 82 ? 68.954 101.650 10.790 1.00 15.79 82 ASN B N 1
ATOM 2323 C CA . ASN B 1 82 ? 67.528 101.892 10.599 1.00 16.94 82 ASN B CA 1
ATOM 2324 C C . ASN B 1 82 ? 66.645 101.250 11.665 1.00 15.93 82 ASN B C 1
ATOM 2325 O O . ASN B 1 82 ? 65.425 101.364 11.606 1.00 16.97 82 ASN B O 1
ATOM 2330 N N . VAL B 1 83 ? 67.255 100.567 12.630 1.00 15.37 83 VAL B N 1
ATOM 2331 C CA . VAL B 1 83 ? 66.508 99.962 13.736 1.00 15.25 83 VAL B CA 1
ATOM 2332 C C . VAL B 1 83 ? 67.228 100.368 15.024 1.00 15.20 83 VAL B C 1
ATOM 2333 O O . VAL B 1 83 ? 68.383 99.999 15.230 1.00 15.44 83 VAL B O 1
ATOM 2337 N N . PHE B 1 84 ? 66.551 101.129 15.883 1.00 13.29 84 PHE B N 1
ATOM 2338 C CA . PHE B 1 84 ? 67.163 101.601 17.128 1.00 13.74 84 PHE B CA 1
ATOM 2339 C C . PHE B 1 84 ? 66.396 101.230 18.388 1.00 13.76 84 PHE B C 1
ATOM 2340 O O . PHE B 1 84 ? 65.183 101.418 18.460 1.00 15.17 84 PHE B O 1
ATOM 2348 N N . ILE B 1 85 ? 67.106 100.732 19.394 1.00 13.16 85 ILE B N 1
ATOM 2349 C CA . ILE B 1 85 ? 66.465 100.430 20.668 1.00 12.47 85 ILE B CA 1
ATOM 2350 C C . ILE B 1 85 ? 67.266 101.131 21.751 1.00 12.11 85 ILE B C 1
ATOM 2351 O O . ILE B 1 85 ? 68.430 100.810 21.981 1.00 10.31 85 ILE B O 1
ATOM 2356 N N . ARG B 1 86 ? 66.637 102.102 22.402 1.00 11.69 86 ARG B N 1
ATOM 2357 C CA . ARG B 1 86 ? 67.299 102.836 23.466 1.00 11.74 86 ARG B CA 1
ATOM 2358 C C . ARG B 1 86 ? 67.242 102.038 24.760 1.00 12.40 86 ARG B C 1
ATOM 2359 O O . ARG B 1 86 ? 66.230 101.418 25.079 1.00 10.93 86 ARG B O 1
ATOM 2367 N N . TYR B 1 87 ? 68.353 102.036 25.486 1.00 13.91 87 TYR B N 1
ATOM 2368 C CA . TYR B 1 87 ? 68.433 101.342 26.760 1.00 14.13 87 TYR B CA 1
ATOM 2369 C C . TYR B 1 87 ? 69.044 102.357 27.716 1.00 13.81 87 TYR B C 1
ATOM 2370 O O . TYR B 1 87 ? 70.227 102.658 27.631 1.00 13.44 87 TYR B O 1
ATOM 2379 N N . GLY B 1 88 ? 68.227 102.907 28.611 1.00 14.24 88 GLY B N 1
ATOM 2380 C CA . GLY B 1 88 ? 68.740 103.904 29.534 1.00 15.57 88 GLY B CA 1
ATOM 2381 C C . GLY B 1 88 ? 68.245 103.767 30.959 1.00 15.43 88 GLY B C 1
ATOM 2382 O O . GLY B 1 88 ? 67.735 102.720 31.352 1.00 15.03 88 GLY B O 1
ATOM 2383 N N . THR B 1 89 ? 68.396 104.835 31.734 1.00 15.22 89 THR B N 1
ATOM 2384 C CA . THR B 1 89 ? 67.965 104.839 33.122 1.00 15.62 89 THR B CA 1
ATOM 2385 C C . THR B 1 89 ? 66.782 105.793 33.282 1.00 15.58 89 THR B C 1
ATOM 2386 O O . THR B 1 89 ? 66.576 106.680 32.455 1.00 14.72 89 THR B O 1
ATOM 2390 N N . THR B 1 90 ? 66.006 105.610 34.344 1.00 14.86 90 THR B N 1
ATOM 2391 C CA . THR B 1 90 ? 64.839 106.445 34.549 1.00 15.12 90 THR B CA 1
ATOM 2392 C C . THR B 1 90 ? 64.423 106.515 36.013 1.00 15.90 90 THR B C 1
ATOM 2393 O O . THR B 1 90 ? 64.849 105.701 36.835 1.00 15.82 90 THR B O 1
ATOM 2397 N N . GLY B 1 91 ? 63.586 107.499 36.322 1.00 16.21 91 GLY B N 1
ATOM 2398 C CA . GLY B 1 91 ? 63.076 107.661 37.671 1.00 15.20 91 GLY B CA 1
ATOM 2399 C C . GLY B 1 91 ? 61.590 107.359 37.632 1.00 15.82 91 GLY B C 1
ATOM 2400 O O . GLY B 1 91 ? 60.852 107.960 36.848 1.00 15.35 91 GLY B O 1
ATOM 2401 N N . ALA B 1 92 ? 61.140 106.427 38.465 1.00 15.87 92 ALA B N 1
ATOM 2402 C CA . ALA B 1 92 ? 59.731 106.057 38.487 1.00 15.99 92 ALA B CA 1
ATOM 2403 C C . ALA B 1 92 ? 58.860 107.171 39.064 1.00 15.81 92 ALA B C 1
ATOM 2404 O O . ALA B 1 92 ? 59.287 107.915 39.950 1.00 15.44 92 ALA B O 1
ATOM 2406 N N . LEU B 1 93 ? 57.640 107.279 38.544 1.00 15.78 93 LEU B N 1
ATOM 2407 C CA . LEU B 1 93 ? 56.694 108.293 38.997 1.00 16.69 93 LEU B CA 1
ATOM 2408 C C . LEU B 1 93 ? 55.587 107.688 39.865 1.00 18.67 93 LEU B C 1
ATOM 2409 O O . LEU B 1 93 ? 54.770 108.418 40.442 1.00 18.42 93 LEU B O 1
ATOM 2414 N N . VAL B 1 94 ? 55.567 106.357 39.955 1.00 19.73 94 VAL B N 1
ATOM 2415 C CA . VAL B 1 94 ? 54.573 105.631 40.755 1.00 20.44 94 VAL B CA 1
ATOM 2416 C C . VAL B 1 94 ? 55.283 104.758 41.804 1.00 21.81 94 VAL B C 1
ATOM 2417 O O . VAL B 1 94 ? 56.305 104.134 41.514 1.00 21.98 94 VAL B O 1
ATOM 2421 N N . PRO B 1 95 ? 54.741 104.704 43.037 1.00 22.24 95 PRO B N 1
ATOM 2422 C CA . PRO B 1 95 ? 55.271 103.948 44.182 1.00 22.98 95 PRO B CA 1
ATOM 2423 C C . PRO B 1 95 ? 55.487 102.434 44.121 1.00 23.34 95 PRO B C 1
ATOM 2424 O O . PRO B 1 95 ? 56.341 101.903 44.837 1.00 23.83 95 PRO B O 1
ATOM 2428 N N . TYR B 1 96 ? 54.745 101.731 43.278 1.00 23.66 96 TYR B N 1
ATOM 2429 C CA . TYR B 1 96 ? 54.889 100.281 43.220 1.00 23.90 96 TYR B CA 1
ATOM 2430 C C . TYR B 1 96 ? 56.059 99.761 42.386 1.00 23.91 96 TYR B C 1
ATOM 2431 O O . TYR B 1 96 ? 56.364 98.569 42.424 1.00 24.41 96 TYR B O 1
ATOM 2440 N N . ILE B 1 97 ? 56.723 100.636 41.639 1.00 23.65 97 ILE B N 1
ATOM 2441 C CA . ILE B 1 97 ? 57.859 100.192 40.837 1.00 24.25 97 ILE B CA 1
ATOM 2442 C C . ILE B 1 97 ? 59.135 100.330 41.668 1.00 24.23 97 ILE B C 1
ATOM 2443 O O . ILE B 1 97 ? 59.398 101.379 42.257 1.00 24.92 97 ILE B O 1
ATOM 2448 N N . ASN B 1 98 ? 59.919 99.257 41.718 1.00 24.52 98 ASN B N 1
ATOM 2449 C CA . ASN B 1 98 ? 61.146 99.220 42.507 1.00 23.82 98 ASN B CA 1
ATOM 2450 C C . ASN B 1 98 ? 62.419 99.425 41.701 1.00 23.76 98 ASN B C 1
ATOM 2451 O O . ASN B 1 98 ? 62.444 99.217 40.486 1.00 22.61 98 ASN B O 1
ATOM 2456 N N . LEU B 1 99 ? 63.479 99.830 42.393 1.00 22.82 99 LEU B N 1
ATOM 2457 C CA . LEU B 1 99 ? 64.770 100.073 41.759 1.00 22.77 99 LEU B CA 1
ATOM 2458 C C . LEU B 1 99 ? 65.293 98.770 41.154 1.00 22.22 99 LEU B C 1
ATOM 2459 O O . LEU B 1 99 ? 65.186 97.708 41.768 1.00 22.03 99 LEU B O 1
ATOM 2464 N N . GLY B 1 100 ? 65.835 98.849 39.941 1.00 21.93 100 GLY B N 1
ATOM 2465 C CA . GLY B 1 100 ? 66.360 97.660 39.289 1.00 22.05 100 GLY B CA 1
ATOM 2466 C C . GLY B 1 100 ? 65.389 96.995 38.326 1.00 22.11 100 GLY B C 1
ATOM 2467 O O . GLY B 1 100 ? 65.794 96.186 37.485 1.00 22.19 100 GLY B O 1
ATOM 2468 N N . GLU B 1 101 ? 64.107 97.324 38.438 1.00 20.66 101 GLU B N 1
ATOM 2469 C CA . GLU B 1 101 ? 63.103 96.740 37.556 1.00 20.15 101 GLU B CA 1
ATOM 2470 C C . GLU B 1 101 ? 63.105 97.517 36.239 1.00 19.23 101 GLU B C 1
ATOM 2471 O O . GLU B 1 101 ? 63.767 98.554 36.127 1.00 18.64 101 GLU B O 1
ATOM 2477 N N . TYR B 1 102 ? 62.364 97.031 35.250 1.00 18.17 102 TYR B N 1
ATOM 2478 C CA . TYR B 1 102 ? 62.370 97.673 33.942 1.00 17.58 102 TYR B CA 1
ATOM 2479 C C . TYR B 1 102 ? 61.043 98.252 33.477 1.00 17.39 102 TYR B C 1
ATOM 2480 O O . TYR B 1 102 ? 59.975 97.848 33.929 1.00 17.40 102 TYR B O 1
ATOM 2489 N N . ILE B 1 103 ? 61.137 99.209 32.559 1.00 15.59 103 ILE B N 1
ATOM 2490 C CA . ILE B 1 103 ? 59.962 99.820 31.966 1.00 15.34 103 ILE B CA 1
ATOM 2491 C C . ILE B 1 103 ? 60.106 99.782 30.459 1.00 14.76 103 ILE B C 1
ATOM 2492 O O . ILE B 1 103 ? 61.058 100.330 29.902 1.00 14.23 103 ILE B O 1
ATOM 2497 N N . ILE B 1 104 ? 59.175 99.096 29.807 1.00 14.04 104 ILE B N 1
ATOM 2498 C CA . ILE B 1 104 ? 59.162 99.019 28.357 1.00 13.71 104 ILE B CA 1
ATOM 2499 C C . ILE B 1 104 ? 58.209 100.153 27.966 1.00 13.29 104 ILE B C 1
ATOM 2500 O O . ILE B 1 104 ? 57.030 100.145 28.324 1.00 12.75 104 ILE B O 1
ATOM 2505 N N . VAL B 1 105 ? 58.748 101.137 27.252 1.00 13.35 105 VAL B N 1
ATOM 2506 C CA . VAL B 1 105 ? 58.006 102.337 26.868 1.00 12.41 105 VAL B CA 1
ATOM 2507 C C . VAL B 1 105 ? 57.040 102.222 25.692 1.00 12.54 105 VAL B C 1
ATOM 2508 O O . VAL B 1 105 ? 57.407 101.746 24.618 1.00 12.60 105 VAL B O 1
ATOM 2512 N N . THR B 1 106 ? 55.811 102.697 25.907 1.00 13.10 106 THR B N 1
ATOM 2513 C CA . THR B 1 106 ? 54.753 102.668 24.895 1.00 13.36 106 THR B CA 1
ATOM 2514 C C . THR B 1 106 ? 54.456 104.036 24.263 1.00 13.00 106 THR B C 1
ATOM 2515 O O . THR B 1 106 ? 53.728 104.133 23.267 1.00 13.61 106 THR B O 1
ATOM 2519 N N . GLY B 1 107 ? 55.020 105.091 24.838 1.00 12.07 107 GLY B N 1
ATOM 2520 C CA . GLY B 1 107 ? 54.777 106.425 24.310 1.00 12.02 107 GLY B CA 1
ATOM 2521 C C . GLY B 1 107 ? 55.488 107.458 25.155 1.00 11.65 107 GLY B C 1
ATOM 2522 O O . GLY B 1 107 ? 55.899 107.158 26.272 1.00 12.10 107 GLY B O 1
ATOM 2523 N N . ALA B 1 108 ? 55.632 108.673 24.635 1.00 10.96 108 ALA B N 1
ATOM 2524 C CA . ALA B 1 108 ? 56.317 109.721 25.382 1.00 11.38 108 ALA B CA 1
ATOM 2525 C C . ALA B 1 108 ? 55.577 111.049 25.368 1.00 12.13 108 ALA B C 1
ATOM 2526 O O . ALA B 1 108 ? 55.149 111.523 24.318 1.00 13.07 108 ALA B O 1
ATOM 2528 N N . SER B 1 109 ? 55.419 111.629 26.552 1.00 11.79 109 SER B N 1
ATOM 2529 C CA . SER B 1 109 ? 54.770 112.926 26.711 1.00 12.44 109 SER B CA 1
ATOM 2530 C C . SER B 1 109 ? 55.925 113.928 26.665 1.00 12.02 109 SER B C 1
ATOM 2531 O O . SER B 1 109 ? 57.038 113.595 27.056 1.00 11.83 109 SER B O 1
ATOM 2534 N N . TYR B 1 110 ? 55.670 115.139 26.184 1.00 12.38 110 TYR B N 1
ATOM 2535 C CA . TYR B 1 110 ? 56.718 116.151 26.112 1.00 12.55 110 TYR B CA 1
ATOM 2536 C C . TYR B 1 110 ? 56.154 117.565 26.018 1.00 14.92 110 TYR B C 1
ATOM 2537 O O . TYR B 1 110 ? 54.989 117.760 25.686 1.00 15.15 110 TYR B O 1
ATOM 2546 N N . ASN B 1 111 ? 56.976 118.557 26.341 1.00 15.51 111 ASN B N 1
ATOM 2547 C CA . ASN B 1 111 ? 56.546 119.948 26.217 1.00 17.29 111 ASN B CA 1
ATOM 2548 C C . ASN B 1 111 ? 57.005 120.308 24.807 1.00 18.29 111 ASN B C 1
ATOM 2549 O O . ASN B 1 111 ? 58.148 120.063 24.452 1.00 19.72 111 ASN B O 1
ATOM 2554 N N . GLN B 1 112 ? 56.135 120.882 23.988 1.00 20.24 112 GLN B N 1
ATOM 2555 C CA . GLN B 1 112 ? 56.543 121.183 22.620 1.00 22.28 112 GLN B CA 1
ATOM 2556 C C . GLN B 1 112 ? 57.473 122.381 22.484 1.00 22.36 112 GLN B C 1
ATOM 2557 O O . GLN B 1 112 ? 57.804 123.037 23.469 1.00 21.27 112 GLN B O 1
ATOM 2563 N N . GLY B 1 113 ? 57.886 122.648 21.246 1.00 21.30 113 GLY B N 1
ATOM 2564 C CA . GLY B 1 113 ? 58.783 123.757 20.967 1.00 20.27 113 GLY B CA 1
ATOM 2565 C C . GLY B 1 113 ? 60.103 123.285 20.386 1.00 18.86 113 GLY B C 1
ATOM 2566 O O . GLY B 1 113 ? 60.183 122.200 19.829 1.00 18.24 113 GLY B O 1
ATOM 2567 N N . GLY B 1 114 ? 61.126 124.122 20.522 1.00 17.74 114 GLY B N 1
ATOM 2568 C CA . GLY B 1 114 ? 62.458 123.838 20.026 1.00 16.76 114 GLY B CA 1
ATOM 2569 C C . GLY B 1 114 ? 62.643 122.843 18.899 1.00 15.42 114 GLY B C 1
ATOM 2570 O O . GLY B 1 114 ? 62.284 123.079 17.750 1.00 14.83 114 GLY B O 1
ATOM 2571 N N . LEU B 1 115 ? 63.240 121.717 19.245 1.00 13.81 115 LEU B N 1
ATOM 2572 C CA . LEU B 1 115 ? 63.524 120.669 18.289 1.00 12.80 115 LEU B CA 1
ATOM 2573 C C . LEU B 1 115 ? 62.295 120.148 17.546 1.00 13.16 115 LEU B C 1
ATOM 2574 O O . LEU B 1 115 ? 62.364 119.897 16.343 1.00 12.02 115 LEU B O 1
ATOM 2579 N N . PHE B 1 116 ? 61.172 119.995 18.246 1.00 12.24 116 PHE B N 1
ATOM 2580 C CA . PHE B 1 116 ? 59.964 119.493 17.594 1.00 11.53 116 PHE B CA 1
ATOM 2581 C C . PHE B 1 116 ? 59.423 120.501 16.588 1.00 11.32 116 PHE B C 1
ATOM 2582 O O . PHE B 1 116 ? 58.926 120.124 15.530 1.00 13.11 116 PHE B O 1
ATOM 2590 N N . TYR B 1 117 ? 59.539 121.784 16.910 1.00 11.75 117 TYR B N 1
ATOM 2591 C CA . TYR B 1 117 ? 59.076 122.841 16.011 1.00 11.56 117 TYR B CA 1
ATOM 2592 C C . TYR B 1 117 ? 59.951 122.880 14.755 1.00 12.21 117 TYR B C 1
ATOM 2593 O O . TYR B 1 117 ? 59.454 123.038 13.644 1.00 12.67 117 TYR B O 1
ATOM 2602 N N . GLN B 1 118 ? 61.258 122.728 14.934 1.00 11.47 118 GLN B N 1
ATOM 2603 C CA . GLN B 1 118 ? 62.168 122.748 13.796 1.00 11.69 118 GLN B CA 1
ATOM 2604 C C . GLN B 1 118 ? 61.941 121.571 12.855 1.00 12.39 118 GLN B C 1
ATOM 2605 O O . GLN B 1 118 ? 62.063 121.720 11.643 1.00 12.21 118 GLN B O 1
ATOM 2611 N N . TYR B 1 119 ? 61.617 120.406 13.411 1.00 11.32 119 TYR B N 1
ATOM 2612 C CA . TYR B 1 119 ? 61.375 119.213 12.597 1.00 12.43 119 TYR B CA 1
ATOM 2613 C C . TYR B 1 119 ? 59.959 119.123 12.032 1.00 11.91 119 TYR B C 1
ATOM 2614 O O . TYR B 1 119 ? 59.778 118.777 10.867 1.00 12.02 119 TYR B O 1
ATOM 2623 N N . LEU B 1 120 ? 58.954 119.435 12.852 1.00 12.21 120 LEU B N 1
ATOM 2624 C CA . LEU B 1 120 ? 57.558 119.331 12.416 1.00 12.33 120 LEU B CA 1
ATOM 2625 C C . LEU B 1 120 ? 57.014 120.576 11.714 1.00 13.20 120 LEU B C 1
ATOM 2626 O O . LEU B 1 120 ? 56.009 120.503 11.007 1.00 13.19 120 LEU B O 1
ATOM 2631 N N . ARG B 1 121 ? 57.673 121.709 11.937 1.00 12.38 121 ARG B N 1
ATOM 2632 C CA . ARG B 1 121 ? 57.311 122.980 11.319 1.00 14.74 121 ARG B CA 1
ATOM 2633 C C . ARG B 1 121 ? 56.103 123.729 11.882 1.00 14.09 121 ARG B C 1
ATOM 2634 O O . ARG B 1 121 ? 55.686 124.747 11.327 1.00 14.59 121 ARG B O 1
ATOM 2642 N N . ASP B 1 122 ? 55.540 123.209 12.968 1.00 14.65 122 ASP B N 1
ATOM 2643 C CA . ASP B 1 122 ? 54.446 123.856 13.689 1.00 16.13 122 ASP B CA 1
ATOM 2644 C C . ASP B 1 122 ? 54.299 123.161 15.039 1.00 16.45 122 ASP B C 1
ATOM 2645 O O . ASP B 1 122 ? 55.123 122.305 15.371 1.00 16.63 122 ASP B O 1
ATOM 2650 N N . ASN B 1 123 ? 53.297 123.531 15.832 1.00 16.59 123 ASN B N 1
ATOM 2651 C CA . ASN B 1 123 ? 53.151 122.940 17.162 1.00 18.56 123 ASN B CA 1
ATOM 2652 C C . ASN B 1 123 ? 52.207 121.755 17.308 1.00 17.47 123 ASN B C 1
ATOM 2653 O O . ASN B 1 123 ? 51.709 121.495 18.403 1.00 18.07 123 ASN B O 1
ATOM 2658 N N . ALA B 1 124 ? 51.975 121.027 16.221 1.00 17.41 124 ALA B N 1
ATOM 2659 C CA . ALA B 1 124 ? 51.089 119.866 16.269 1.00 16.76 124 ALA B CA 1
ATOM 2660 C C . ALA B 1 124 ? 51.635 118.819 17.229 1.00 16.41 124 ALA B C 1
ATOM 2661 O O . ALA B 1 124 ? 52.839 118.599 17.296 1.00 16.07 124 ALA B O 1
ATOM 2663 N N . CYS B 1 125 ? 50.741 118.174 17.972 1.00 15.55 125 CYS B N 1
ATOM 2664 C CA . CYS B 1 125 ? 51.141 117.133 18.903 1.00 16.00 125 CYS B CA 1
ATOM 2665 C C . CYS B 1 125 ? 51.157 115.800 18.164 1.00 15.39 125 CYS B C 1
ATOM 2666 O O . CYS B 1 125 ? 50.207 115.027 18.236 1.00 14.94 125 CYS B O 1
ATOM 2669 N N . VAL B 1 126 ? 52.239 115.541 17.439 1.00 14.26 126 VAL B N 1
ATOM 2670 C CA . VAL B 1 126 ? 52.359 114.297 16.695 1.00 14.46 126 VAL B CA 1
ATOM 2671 C C . VAL B 1 126 ? 52.547 113.136 17.668 1.00 13.68 126 VAL B C 1
ATOM 2672 O O . VAL B 1 126 ? 53.326 113.237 18.615 1.00 13.55 126 VAL B O 1
ATOM 2676 N N . ALA B 1 127 ? 51.805 112.051 17.452 1.00 12.84 127 ALA B N 1
ATOM 2677 C CA . ALA B 1 127 ? 51.891 110.886 18.324 1.00 13.66 127 ALA B CA 1
ATOM 2678 C C . ALA B 1 127 ? 53.334 110.401 18.428 1.00 13.58 127 ALA B C 1
ATOM 2679 O O . ALA B 1 127 ? 53.922 109.972 17.434 1.00 14.14 127 ALA B O 1
ATOM 2681 N N . SER B 1 128 ? 53.902 110.474 19.632 1.00 13.28 128 SER B N 1
ATOM 2682 C CA . SER B 1 128 ? 55.283 110.049 19.853 1.00 14.60 128 SER B CA 1
ATOM 2683 C C . SER B 1 128 ? 55.288 108.623 20.406 1.00 13.80 128 SER B C 1
ATOM 2684 O O . SER B 1 128 ? 55.369 108.412 21.619 1.00 14.42 128 SER B O 1
ATOM 2687 N N . THR B 1 129 ? 55.228 107.651 19.499 1.00 13.57 129 THR B N 1
ATOM 2688 C CA . THR B 1 129 ? 55.179 106.247 19.875 1.00 13.08 129 THR B CA 1
ATOM 2689 C C . THR B 1 129 ? 56.270 105.402 19.210 1.00 13.55 129 THR B C 1
ATOM 2690 O O . THR B 1 129 ? 56.780 105.748 18.145 1.00 12.78 129 THR B O 1
ATOM 2694 N N . PRO B 1 130 ? 56.647 104.284 19.850 1.00 13.36 130 PRO B N 1
ATOM 2695 C CA . PRO B 1 130 ? 57.670 103.379 19.320 1.00 13.85 130 PRO B CA 1
ATOM 2696 C C . PRO B 1 130 ? 57.040 102.449 18.284 1.00 14.97 130 PRO B C 1
ATOM 2697 O O . PRO B 1 130 ? 55.827 102.498 18.056 1.00 15.49 130 PRO B O 1
ATOM 2701 N N . ASP B 1 131 ? 57.854 101.610 17.646 1.00 15.60 131 ASP B N 1
ATOM 2702 C CA . ASP B 1 131 ? 57.312 100.675 16.663 1.00 16.42 131 ASP B CA 1
ATOM 2703 C C . ASP B 1 131 ? 56.532 99.610 17.430 1.00 16.71 131 ASP B C 1
ATOM 2704 O O . ASP B 1 131 ? 57.022 99.050 18.415 1.00 15.86 131 ASP B O 1
ATOM 2709 N N . PHE B 1 132 ? 55.315 99.336 16.978 1.00 17.84 132 PHE B N 1
ATOM 2710 C CA . PHE B 1 132 ? 54.442 98.367 17.636 1.00 18.70 132 PHE B CA 1
ATOM 2711 C C . PHE B 1 132 ? 55.046 96.962 17.688 1.00 18.72 132 PHE B C 1
ATOM 2712 O O . PHE B 1 132 ? 55.130 96.358 18.759 1.00 17.52 132 PHE B O 1
ATOM 2720 N N . GLU B 1 133 ? 55.465 96.446 16.537 1.00 19.45 133 GLU B N 1
ATOM 2721 C CA . GLU B 1 133 ? 56.055 95.109 16.476 1.00 20.76 133 GLU B CA 1
ATOM 2722 C C . GLU B 1 133 ? 57.294 94.982 17.344 1.00 19.62 133 GLU B C 1
ATOM 2723 O O . GLU B 1 133 ? 57.403 94.058 18.147 1.00 19.74 133 GLU B O 1
ATOM 2729 N N . LEU B 1 134 ? 58.231 95.906 17.170 1.00 17.96 134 LEU B N 1
ATOM 2730 C CA . LEU B 1 134 ? 59.475 95.872 17.930 1.00 17.35 134 LEU B CA 1
ATOM 2731 C C . LEU B 1 134 ? 59.215 95.880 19.431 1.00 16.17 134 LEU B C 1
ATOM 2732 O O . LEU B 1 134 ? 59.837 95.129 20.179 1.00 16.41 134 LEU B O 1
ATOM 2737 N N . THR B 1 135 ? 58.285 96.721 19.867 1.00 15.65 135 THR B N 1
ATOM 2738 C CA . THR B 1 135 ? 57.947 96.815 21.279 1.00 14.47 135 THR B CA 1
ATOM 2739 C C . THR B 1 135 ? 57.354 95.515 21.830 1.00 15.36 135 THR B C 1
ATOM 2740 O O . THR B 1 135 ? 57.641 95.138 22.965 1.00 15.08 135 THR B O 1
ATOM 2744 N N . ASN B 1 136 ? 56.536 94.821 21.043 1.00 15.77 136 ASN B N 1
ATOM 2745 C CA . ASN B 1 136 ? 55.971 93.565 21.528 1.00 17.16 136 ASN B CA 1
ATOM 2746 C C . ASN B 1 136 ? 57.060 92.501 21.624 1.00 17.23 136 ASN B C 1
ATOM 2747 O O . ASN B 1 136 ? 57.011 91.634 22.493 1.00 16.93 136 ASN B O 1
ATOM 2752 N N . LYS B 1 137 ? 58.036 92.564 20.724 1.00 18.02 137 LYS B N 1
ATOM 2753 C CA . LYS B 1 137 ? 59.145 91.615 20.752 1.00 19.20 137 LYS B CA 1
ATOM 2754 C C . LYS B 1 137 ? 59.965 91.836 22.025 1.00 18.97 137 LYS B C 1
ATOM 2755 O O . LYS B 1 137 ? 60.529 90.893 22.578 1.00 20.01 137 LYS B O 1
ATOM 2761 N N . LEU B 1 138 ? 60.032 93.084 22.483 1.00 18.55 138 LEU B N 1
ATOM 2762 C CA . LEU B 1 138 ? 60.762 93.408 23.705 1.00 18.62 138 LEU B CA 1
ATOM 2763 C C . LEU B 1 138 ? 60.064 92.793 24.910 1.00 18.93 138 LEU B C 1
ATOM 2764 O O . LEU B 1 138 ? 60.713 92.284 25.823 1.00 18.47 138 LEU B O 1
ATOM 2769 N N . VAL B 1 139 ? 58.736 92.868 24.923 1.00 18.92 139 VAL B N 1
ATOM 2770 C CA . VAL B 1 139 ? 57.962 92.291 26.013 1.00 19.60 139 VAL B CA 1
ATOM 2771 C C . VAL B 1 139 ? 58.243 90.788 26.050 1.00 20.12 139 VAL B C 1
ATOM 2772 O O . VAL B 1 139 ? 58.533 90.230 27.106 1.00 20.04 139 VAL B O 1
ATOM 2776 N N . THR B 1 140 ? 58.173 90.144 24.891 1.00 20.74 140 THR B N 1
ATOM 2777 C CA . THR B 1 140 ? 58.428 88.706 24.801 1.00 22.00 140 THR B CA 1
ATOM 2778 C C . THR B 1 140 ? 59.830 88.341 25.297 1.00 22.14 140 THR B C 1
ATOM 2779 O O . THR B 1 140 ? 60.000 87.368 26.039 1.00 22.34 140 THR B O 1
ATOM 2783 N N . SER B 1 141 ? 60.835 89.113 24.886 1.00 21.59 141 SER B N 1
ATOM 2784 C CA . SER B 1 141 ? 62.214 88.848 25.305 1.00 20.95 141 SER B CA 1
ATOM 2785 C C . SER B 1 141 ? 62.389 88.988 26.813 1.00 20.70 141 SER B C 1
ATOM 2786 O O . SER B 1 141 ? 63.023 88.146 27.450 1.00 20.87 141 SER B O 1
ATOM 2789 N N . PHE B 1 142 ? 61.832 90.045 27.396 1.00 19.70 142 PHE B N 1
ATOM 2790 C CA . PHE B 1 142 ? 61.968 90.229 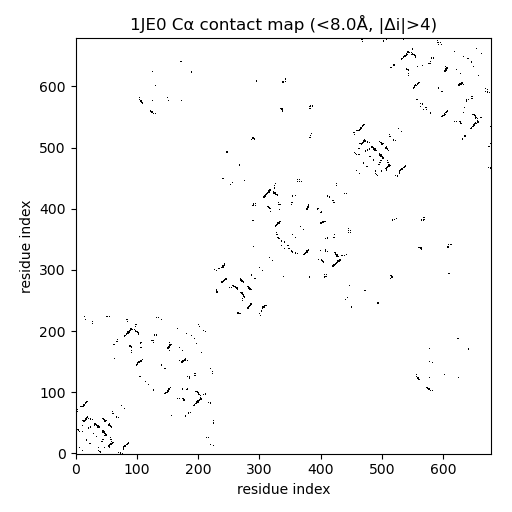28.833 1.00 19.93 142 PHE B CA 1
ATOM 2791 C C . PHE B 1 142 ? 61.228 89.157 29.628 1.00 20.88 142 PHE B C 1
ATOM 2792 O O . PHE B 1 142 ? 61.661 88.783 30.724 1.00 21.31 142 PHE B O 1
ATOM 2800 N N . SER B 1 143 ? 60.125 88.656 29.074 1.00 22.02 143 SER B N 1
ATOM 2801 C CA . SER B 1 143 ? 59.349 87.598 29.726 1.00 23.77 143 SER B CA 1
ATOM 2802 C C . SER B 1 143 ? 60.186 86.325 29.759 1.00 24.06 143 SER B C 1
ATOM 2803 O O . SER B 1 143 ? 60.405 85.733 30.820 1.00 24.84 143 SER B O 1
ATOM 2806 N N . LYS B 1 144 ? 60.661 85.918 28.586 1.00 24.88 144 LYS B N 1
ATOM 2807 C CA . LYS B 1 144 ? 61.477 84.717 28.463 1.00 25.12 144 LYS B CA 1
ATOM 2808 C C . LYS B 1 144 ? 62.624 84.673 29.475 1.00 24.67 144 LYS B C 1
ATOM 2809 O O . LYS B 1 144 ? 62.922 83.615 30.030 1.00 24.46 144 LYS B O 1
ATOM 2815 N N . ARG B 1 145 ? 63.259 85.814 29.730 1.00 24.09 145 ARG B N 1
ATOM 2816 C CA . ARG B 1 145 ? 64.356 85.859 30.692 1.00 23.86 145 ARG B CA 1
ATOM 2817 C C . ARG B 1 145 ? 63.899 86.054 32.140 1.00 23.96 145 ARG B C 1
ATOM 2818 O O . ARG B 1 145 ? 64.724 86.234 33.036 1.00 23.98 145 ARG B O 1
ATOM 2826 N N . ASN B 1 146 ? 62.587 86.008 32.363 1.00 24.25 146 ASN B N 1
ATOM 2827 C CA . ASN B 1 146 ? 62.004 86.157 33.698 1.00 25.15 146 ASN B CA 1
ATOM 2828 C C . ASN B 1 146 ? 62.362 87.462 34.407 1.00 24.52 146 ASN B C 1
ATOM 2829 O O . ASN B 1 146 ? 62.691 87.469 35.597 1.00 24.92 146 ASN B O 1
ATOM 2834 N N . LEU B 1 147 ? 62.280 88.568 33.675 1.00 23.36 147 LEU B N 1
ATOM 2835 C CA . LEU B 1 147 ? 62.600 89.872 34.226 1.00 22.33 147 LEU B CA 1
ATOM 2836 C C . LEU B 1 147 ? 61.337 90.615 34.631 1.00 22.27 147 LEU B C 1
ATOM 2837 O O . LEU B 1 147 ? 60.286 90.438 34.018 1.00 22.01 147 LEU B O 1
ATOM 2842 N N . LYS B 1 148 ? 61.448 91.440 35.670 1.00 22.52 148 LYS B N 1
ATOM 2843 C CA . LYS B 1 148 ? 60.309 92.204 36.164 1.00 22.85 148 LYS B CA 1
ATOM 2844 C C . LYS B 1 148 ? 60.229 93.532 35.432 1.00 21.99 148 LYS B C 1
ATOM 2845 O O . LYS B 1 148 ? 61.114 94.384 35.580 1.00 21.45 148 LYS B O 1
ATOM 2851 N N . TYR B 1 149 ? 59.164 93.702 34.651 1.00 21.60 149 TYR B N 1
ATOM 2852 C CA . TYR B 1 149 ? 58.967 94.924 33.872 1.00 21.15 149 TYR B CA 1
ATOM 2853 C C . TYR B 1 149 ? 57.536 95.446 33.915 1.00 21.24 149 TYR B C 1
ATOM 2854 O O . TYR B 1 149 ? 56.604 94.735 34.297 1.00 20.71 149 TYR B O 1
ATOM 2863 N N . TYR B 1 150 ? 57.379 96.698 33.499 1.00 20.28 150 TYR B N 1
ATOM 2864 C CA . TYR B 1 150 ? 56.080 97.353 33.434 1.00 19.79 150 TYR B CA 1
ATOM 2865 C C . TYR B 1 150 ? 56.026 98.029 32.077 1.00 19.47 150 TYR B C 1
ATOM 2866 O O . TYR B 1 150 ? 57.052 98.462 31.553 1.00 19.99 150 TYR B O 1
ATOM 2875 N N . VAL B 1 151 ? 54.833 98.113 31.506 1.00 18.68 151 VAL B N 1
ATOM 2876 C CA . VAL B 1 151 ? 54.646 98.726 30.200 1.00 18.00 151 VAL B CA 1
ATOM 2877 C C . VAL B 1 151 ? 53.873 100.030 30.390 1.00 17.38 151 VAL B C 1
ATOM 2878 O O . VAL B 1 151 ? 52.824 100.030 31.021 1.00 17.20 151 VAL B O 1
ATOM 2882 N N . GLY B 1 152 ? 54.392 101.138 29.860 1.00 15.85 152 GLY B N 1
ATOM 2883 C CA . GLY B 1 152 ? 53.688 102.406 30.017 1.00 14.72 152 GLY B CA 1
ATOM 2884 C C . GLY B 1 152 ? 54.350 103.597 29.347 1.00 14.70 152 GLY B C 1
ATOM 2885 O O . GLY B 1 152 ? 55.395 103.460 28.714 1.00 14.66 152 GLY B O 1
ATOM 2886 N N . ASN B 1 153 ? 53.724 104.766 29.479 1.00 14.46 153 ASN B N 1
ATOM 2887 C CA . ASN B 1 153 ? 54.237 106.009 28.898 1.00 13.87 153 ASN B CA 1
ATOM 2888 C C . ASN B 1 153 ? 55.234 106.684 29.828 1.00 13.04 153 ASN B C 1
ATOM 2889 O O . ASN B 1 153 ? 55.237 106.439 31.032 1.00 13.02 153 ASN B O 1
ATOM 2894 N N . VAL B 1 154 ? 56.073 107.546 29.262 1.00 12.44 154 VAL B N 1
ATOM 2895 C CA . VAL B 1 154 ? 57.047 108.276 30.059 1.00 12.32 154 VAL B CA 1
ATOM 2896 C C . VAL B 1 154 ? 57.065 109.742 29.627 1.00 12.34 154 VAL B C 1
ATOM 2897 O O . VAL B 1 154 ? 56.673 110.075 28.503 1.00 11.91 154 VAL B O 1
ATOM 2901 N N . PHE B 1 155 ? 57.497 110.616 30.530 1.00 11.37 155 PHE B N 1
ATOM 2902 C CA . PHE B 1 155 ? 57.618 112.034 30.215 1.00 11.56 155 PHE B CA 1
ATOM 2903 C C . PHE B 1 155 ? 59.082 112.301 29.873 1.00 12.29 155 PHE B C 1
ATOM 2904 O O . PHE B 1 155 ? 59.974 111.998 30.674 1.00 11.39 155 PHE B O 1
ATOM 2912 N N . SER B 1 156 ? 59.329 112.839 28.680 1.00 12.06 156 SER B N 1
ATOM 2913 C CA . SER B 1 156 ? 60.688 113.178 28.266 1.00 11.52 156 SER B CA 1
ATOM 2914 C C . SER B 1 156 ? 60.932 114.646 28.595 1.00 12.03 156 SER B C 1
ATOM 2915 O O . SER B 1 156 ? 60.492 115.548 27.878 1.00 12.26 156 SER B O 1
ATOM 2918 N N . SER B 1 157 ? 61.638 114.860 29.696 1.00 11.71 157 SER B N 1
ATOM 2919 C CA . SER B 1 157 ? 61.975 116.184 30.202 1.00 10.37 157 SER B CA 1
ATOM 2920 C C . SER B 1 157 ? 63.207 116.750 29.497 1.00 11.44 157 SER B C 1
ATOM 2921 O O . SER B 1 157 ? 64.094 115.999 29.080 1.00 11.69 157 SER B O 1
ATOM 2924 N N . ASP B 1 158 ? 63.255 118.075 29.366 1.00 11.69 158 ASP B N 1
ATOM 2925 C CA . ASP B 1 158 ? 64.399 118.757 28.757 1.00 12.47 158 ASP B CA 1
ATOM 2926 C C . ASP B 1 158 ? 65.226 119.449 29.847 1.00 12.75 158 ASP B C 1
ATOM 2927 O O . ASP B 1 158 ? 66.366 119.858 29.614 1.00 11.68 158 ASP B O 1
ATOM 2932 N N . ALA B 1 159 ? 64.645 119.573 31.037 1.00 12.78 159 ALA B N 1
ATOM 2933 C CA . ALA B 1 159 ? 65.301 120.256 32.144 1.00 13.91 159 ALA B CA 1
ATOM 2934 C C . ALA B 1 159 ? 65.347 119.416 33.418 1.00 13.98 159 ALA B C 1
ATOM 2935 O O . ALA B 1 159 ? 64.453 119.479 34.252 1.00 14.65 159 ALA B O 1
ATOM 2937 N N . PHE B 1 160 ? 66.413 118.640 33.560 1.00 13.78 160 PHE B N 1
ATOM 2938 C CA . PHE B 1 160 ? 66.605 117.767 34.712 1.00 14.62 160 PHE B CA 1
ATOM 2939 C C . PHE B 1 160 ? 66.484 118.498 36.054 1.00 14.85 160 PHE B C 1
ATOM 2940 O O . PHE B 1 160 ? 65.870 117.986 36.990 1.00 15.27 160 PHE B O 1
ATOM 2948 N N . TYR B 1 161 ? 67.061 119.694 36.147 1.00 14.30 161 TYR B N 1
ATOM 2949 C CA . TYR B 1 161 ? 67.049 120.431 37.405 1.00 14.23 161 TYR B CA 1
ATOM 2950 C C . TYR B 1 161 ? 66.015 121.531 37.592 1.00 14.06 161 TYR B C 1
ATOM 2951 O O . TYR B 1 161 ? 65.995 122.173 38.640 1.00 14.62 161 TYR B O 1
ATOM 2960 N N . ALA B 1 162 ? 65.154 121.758 36.605 1.00 14.63 162 ALA B N 1
ATOM 2961 C CA . ALA B 1 162 ? 64.136 122.798 36.765 1.00 15.76 162 ALA B CA 1
ATOM 2962 C C . ALA B 1 162 ? 63.170 122.374 37.874 1.00 16.92 162 ALA B C 1
ATOM 2963 O O . ALA B 1 162 ? 62.838 121.200 37.990 1.00 17.04 162 ALA B O 1
ATOM 2965 N N . GLU B 1 163 ? 62.712 123.331 38.677 1.00 18.57 163 GLU B N 1
ATOM 2966 C CA . GLU B 1 163 ? 61.794 123.036 39.779 1.00 20.39 163 GLU B CA 1
ATOM 2967 C C . GLU B 1 163 ? 60.321 123.047 39.383 1.00 20.33 163 GLU B C 1
ATOM 2968 O O . GLU B 1 163 ? 59.883 123.860 38.568 1.00 19.57 163 GLU B O 1
ATOM 2974 N N . ASP B 1 164 ? 59.569 122.135 39.986 1.00 20.81 164 ASP B N 1
ATOM 2975 C CA . ASP B 1 164 ? 58.132 122.014 39.766 1.00 20.96 164 ASP B CA 1
ATOM 2976 C C . ASP B 1 164 ? 57.551 121.335 41.002 1.00 21.20 164 ASP B C 1
ATOM 2977 O O . ASP B 1 164 ? 57.626 120.113 41.133 1.00 20.53 164 ASP B O 1
ATOM 2982 N N . GLU B 1 165 ? 56.979 122.134 41.900 1.00 22.37 165 GLU B N 1
ATOM 2983 C CA . GLU B 1 165 ? 56.394 121.636 43.144 1.00 23.86 165 GLU B CA 1
ATOM 2984 C C . GLU B 1 165 ? 55.349 120.531 42.964 1.00 23.59 165 GLU B C 1
ATOM 2985 O O . GLU B 1 165 ? 55.056 119.796 43.908 1.00 24.16 165 GLU B O 1
ATOM 2991 N N . GLU B 1 166 ? 54.799 120.394 41.763 1.00 22.00 166 GLU B N 1
ATOM 2992 C CA . GLU B 1 166 ? 53.779 119.376 41.523 1.00 21.20 166 GLU B CA 1
ATOM 2993 C C . GLU B 1 166 ? 54.202 118.326 40.515 1.00 19.44 166 GLU B C 1
ATOM 2994 O O . GLU B 1 166 ? 53.358 117.600 39.980 1.00 18.12 166 GLU B O 1
ATOM 3000 N N . PHE B 1 167 ? 55.507 118.234 40.283 1.00 18.22 167 PHE B N 1
ATOM 3001 C CA . PHE B 1 167 ? 56.085 117.315 39.301 1.00 17.12 167 PHE B CA 1
ATOM 3002 C C . PHE B 1 167 ? 55.521 115.900 39.230 1.00 16.58 167 PHE B C 1
ATOM 3003 O O . PHE B 1 167 ? 55.000 115.490 38.194 1.00 15.96 167 PHE B O 1
ATOM 3011 N N . VAL B 1 168 ? 55.642 115.146 40.321 1.00 16.93 168 VAL B N 1
ATOM 3012 C CA . VAL B 1 168 ? 55.165 113.768 40.339 1.00 17.07 168 VAL B CA 1
ATOM 3013 C C . VAL B 1 168 ? 53.665 113.644 40.116 1.00 16.93 168 VAL B C 1
ATOM 3014 O O . VAL B 1 168 ? 53.218 112.829 39.309 1.0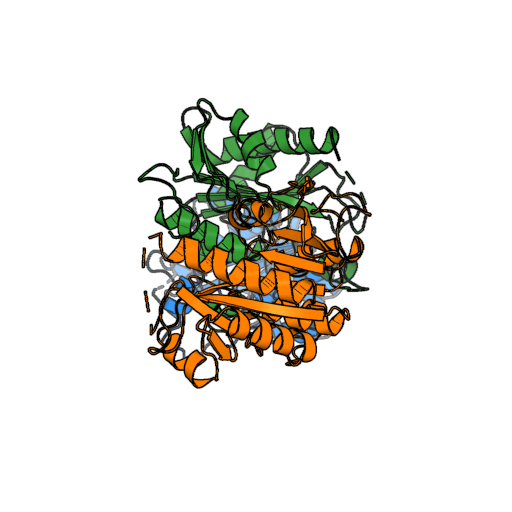0 17.34 168 VAL B O 1
ATOM 3018 N N . LYS B 1 169 ? 52.888 114.459 40.821 1.00 16.90 169 LYS B N 1
ATOM 3019 C CA . LYS B 1 169 ? 51.437 114.423 40.689 1.00 18.10 169 LYS B CA 1
ATOM 3020 C C . LYS B 1 169 ? 50.988 114.761 39.267 1.00 17.35 169 LYS B C 1
ATOM 3021 O O . LYS B 1 169 ? 50.116 114.097 38.708 1.00 17.45 169 LYS B O 1
ATOM 3027 N N . LYS B 1 170 ? 51.586 115.800 38.692 1.00 16.45 170 LYS B N 1
ATOM 3028 C CA . LYS B 1 170 ? 51.223 116.239 37.347 1.00 16.49 170 LYS B CA 1
ATOM 3029 C C . LYS B 1 170 ? 51.473 115.202 36.258 1.00 15.45 170 LYS B C 1
ATOM 3030 O O . LYS B 1 170 ? 50.570 114.873 35.488 1.00 15.33 170 LYS B O 1
ATOM 3036 N N . TRP B 1 171 ? 52.692 114.681 36.185 1.00 14.90 171 TRP B N 1
ATOM 3037 C CA . TRP B 1 171 ? 52.993 113.717 35.144 1.00 14.35 171 TRP B CA 1
ATOM 3038 C C . TRP B 1 171 ? 52.395 112.329 35.367 1.00 15.13 171 TRP B C 1
ATOM 3039 O O . TRP B 1 171 ? 52.027 111.651 34.403 1.00 14.82 171 TRP B O 1
ATOM 3050 N N . SER B 1 172 ? 52.268 111.906 36.620 1.00 14.77 172 SER B N 1
ATOM 3051 C CA . SER B 1 172 ? 51.680 110.600 36.881 1.00 15.88 172 SER B CA 1
ATOM 3052 C C . SER B 1 172 ? 50.185 110.639 36.569 1.00 16.70 172 SER B C 1
ATOM 3053 O O . SER B 1 172 ? 49.608 109.640 36.146 1.00 17.15 172 SER B O 1
ATOM 3056 N N . SER B 1 173 ? 49.559 111.798 36.761 1.00 16.84 173 SER B N 1
ATOM 3057 C CA . SER B 1 173 ? 48.130 111.929 36.492 1.00 17.29 173 SER B CA 1
ATOM 3058 C C . SER B 1 173 ? 47.876 112.076 34.996 1.00 16.29 173 SER B C 1
ATOM 3059 O O . SER B 1 173 ? 46.733 112.027 34.547 1.00 17.71 173 SER B O 1
ATOM 3062 N N . ARG B 1 174 ? 48.951 112.264 34.232 1.00 15.98 174 ARG B N 1
ATOM 3063 C CA . ARG B 1 174 ? 48.866 112.398 32.782 1.00 14.80 174 ARG B CA 1
ATOM 3064 C C . ARG B 1 174 ? 49.205 111.077 32.085 1.00 15.29 174 ARG B C 1
ATOM 3065 O O . ARG B 1 174 ? 49.534 111.052 30.898 1.00 15.52 174 ARG B O 1
ATOM 3073 N N . GLY B 1 175 ? 49.140 109.983 32.840 1.00 15.25 175 GLY B N 1
ATOM 3074 C CA . GLY B 1 175 ? 49.397 108.666 32.278 1.00 15.02 175 GLY B CA 1
ATOM 3075 C C . GLY B 1 175 ? 50.836 108.193 32.175 1.00 15.18 175 GLY B C 1
ATOM 3076 O O . GLY B 1 175 ? 51.098 107.147 31.579 1.00 16.29 175 GLY B O 1
ATOM 3077 N N . ASN B 1 176 ? 51.772 108.937 32.752 1.00 14.78 176 ASN B N 1
ATOM 3078 C CA . ASN B 1 176 ? 53.181 108.553 32.687 1.00 15.19 176 ASN B CA 1
ATOM 3079 C C . ASN B 1 176 ? 53.642 107.852 33.957 1.00 15.33 176 ASN B C 1
ATOM 3080 O O . ASN B 1 176 ? 53.294 108.266 35.064 1.00 16.92 176 ASN B O 1
ATOM 3085 N N . ILE B 1 177 ? 54.430 106.793 33.797 1.00 14.74 177 ILE B N 1
ATOM 3086 C CA . ILE B 1 177 ? 54.916 106.049 34.951 1.00 14.72 177 ILE B CA 1
ATOM 3087 C C . ILE B 1 177 ? 56.390 106.274 35.260 1.00 13.82 177 ILE B C 1
ATOM 3088 O O . ILE B 1 177 ? 56.909 105.732 36.229 1.00 14.38 177 ILE B O 1
ATOM 3093 N N . ALA B 1 178 ? 57.066 107.068 34.432 1.00 13.77 178 ALA B N 1
ATOM 3094 C CA . ALA B 1 178 ? 58.478 107.370 34.651 1.00 12.82 178 ALA B CA 1
ATOM 3095 C C . ALA B 1 178 ? 58.909 108.617 33.885 1.00 12.08 178 ALA B C 1
ATOM 3096 O O . ALA B 1 178 ? 58.202 109.090 32.995 1.00 12.32 178 ALA B O 1
ATOM 3098 N N . VAL B 1 179 ? 60.067 109.153 34.251 1.00 12.41 179 VAL B N 1
ATOM 3099 C CA . VAL B 1 179 ? 60.597 110.342 33.600 1.00 11.97 179 VAL B CA 1
ATOM 3100 C C . VAL B 1 179 ? 61.997 110.076 33.063 1.00 12.81 179 VAL B C 1
ATOM 3101 O O . VAL B 1 179 ? 62.846 109.497 33.741 1.00 11.66 179 VAL B O 1
ATOM 3105 N N . GLU B 1 180 ? 62.221 110.512 31.832 1.00 12.84 180 GLU B N 1
ATOM 3106 C CA . GLU B 1 180 ? 63.487 110.313 31.154 1.00 14.45 180 GLU B CA 1
ATOM 3107 C C . GLU B 1 180 ? 63.709 111.549 30.270 1.00 12.80 180 GLU B C 1
ATOM 3108 O O . GLU B 1 180 ? 62.963 112.515 30.396 1.00 12.80 180 GLU B O 1
ATOM 3114 N N . MET B 1 181 ? 64.705 111.546 29.382 1.00 12.23 181 MET B N 1
ATOM 3115 C CA . MET B 1 181 ? 64.945 112.745 28.576 1.00 12.17 181 MET B CA 1
ATOM 3116 C C . MET B 1 181 ? 65.019 112.651 27.050 1.00 12.58 181 MET B C 1
ATOM 3117 O O . MET B 1 181 ? 65.049 113.686 26.375 1.00 12.16 181 MET B O 1
ATOM 3122 N N . GLU B 1 182 ? 65.044 111.456 26.471 1.00 12.16 182 GLU B N 1
ATOM 3123 C CA . GLU B 1 182 ? 65.152 111.438 25.023 1.00 12.26 182 GLU B CA 1
ATOM 3124 C C . GLU B 1 182 ? 64.264 110.537 24.178 1.00 13.23 182 GLU B C 1
ATOM 3125 O O . GLU B 1 182 ? 64.410 110.503 22.959 1.00 12.05 182 GLU B O 1
ATOM 3131 N N . CYS B 1 183 ? 63.312 109.834 24.773 1.00 14.68 183 CYS B N 1
ATOM 3132 C CA . CYS B 1 183 ? 62.511 108.991 23.903 1.00 16.03 183 CYS B CA 1
ATOM 3133 C C . CYS B 1 183 ? 61.497 109.759 23.058 1.00 13.75 183 CYS B C 1
ATOM 3134 O O . CYS B 1 183 ? 61.142 109.299 21.983 1.00 12.55 183 CYS B O 1
ATOM 3137 N N . ALA B 1 184 ? 61.020 110.912 23.523 1.00 11.36 184 ALA B N 1
ATOM 3138 C CA . ALA B 1 184 ? 60.077 111.671 22.702 1.00 11.67 184 ALA B CA 1
ATOM 3139 C C . ALA B 1 184 ? 60.778 112.012 21.385 1.00 10.69 184 ALA B C 1
ATOM 3140 O O . ALA B 1 184 ? 60.193 111.917 20.307 1.00 10.32 184 ALA B O 1
ATOM 3142 N N . THR B 1 185 ? 62.041 112.407 21.489 1.00 11.02 185 THR B N 1
ATOM 3143 C CA . THR B 1 185 ? 62.843 112.743 20.320 1.00 10.14 185 THR B CA 1
ATOM 3144 C C . THR B 1 185 ? 63.063 111.475 19.490 1.00 10.81 185 THR B C 1
ATOM 3145 O O . THR B 1 185 ? 62.868 111.470 18.275 1.00 11.25 185 THR B O 1
ATOM 3149 N N . LEU B 1 186 ? 63.459 110.393 20.154 1.00 10.31 186 LEU B N 1
ATOM 3150 C CA . LEU B 1 186 ? 63.687 109.136 19.451 1.00 10.90 186 LEU B CA 1
ATOM 3151 C C . LEU B 1 186 ? 62.450 108.695 18.659 1.00 11.21 186 LEU B C 1
ATOM 3152 O O . LEU B 1 186 ? 62.530 108.434 17.462 1.00 11.22 186 LEU B O 1
ATOM 3157 N N . PHE B 1 187 ? 61.304 108.623 19.329 1.00 10.93 187 PHE B N 1
ATOM 3158 C CA . PHE B 1 187 ? 60.072 108.177 18.675 1.00 11.26 187 PHE B CA 1
ATOM 3159 C C . PHE B 1 187 ? 59.594 109.072 17.536 1.00 11.41 187 PHE B C 1
ATOM 3160 O O . PHE B 1 187 ? 59.347 108.600 16.432 1.00 11.26 187 PHE B O 1
ATOM 3168 N N . THR B 1 188 ? 59.449 110.362 17.811 1.00 11.88 188 THR B N 1
ATOM 3169 C CA . THR B 1 188 ? 58.965 111.290 16.795 1.00 12.88 188 THR B CA 1
ATOM 3170 C C . THR B 1 188 ? 59.878 111.349 15.571 1.00 12.86 188 THR B C 1
ATOM 3171 O O . THR B 1 188 ? 59.406 111.269 14.443 1.00 12.33 188 THR B O 1
ATOM 3175 N N . LEU B 1 189 ? 61.179 111.477 15.787 1.00 12.68 189 LEU B N 1
ATOM 3176 C CA . LEU B 1 189 ? 62.106 111.537 14.661 1.00 13.14 189 LEU B CA 1
ATOM 3177 C C . LEU B 1 189 ? 62.064 110.225 13.862 1.00 13.09 189 LEU B C 1
ATOM 3178 O O . LEU B 1 189 ? 62.155 110.230 12.636 1.00 12.53 189 LEU B O 1
ATOM 3183 N N . SER B 1 190 ? 61.901 109.103 14.557 1.00 13.33 190 SER B N 1
ATOM 3184 C CA . SER B 1 190 ? 61.842 107.804 13.889 1.00 14.41 190 SER B CA 1
ATOM 3185 C C . SER B 1 190 ? 60.603 107.681 13.011 1.00 15.67 190 SER B C 1
ATOM 3186 O O . SER B 1 190 ? 60.678 107.175 11.889 1.00 15.63 190 SER B O 1
ATOM 3189 N N . LYS B 1 191 ? 59.463 108.132 13.525 1.00 16.07 191 LYS B N 1
ATOM 3190 C CA . LYS B 1 191 ? 58.220 108.073 12.760 1.00 18.05 191 LYS B CA 1
ATOM 3191 C C . LYS B 1 191 ? 58.334 108.960 11.514 1.00 18.28 191 LYS B C 1
ATOM 3192 O O . LYS B 1 191 ? 57.787 108.634 10.457 1.00 18.77 191 LYS B O 1
ATOM 3198 N N . VAL B 1 192 ? 59.058 110.069 11.637 1.00 17.36 192 VAL B N 1
ATOM 3199 C CA . VAL B 1 192 ? 59.248 110.998 10.524 1.00 18.30 192 VAL B CA 1
ATOM 3200 C C . VAL B 1 192 ? 60.251 110.491 9.479 1.00 17.96 192 VAL B C 1
ATOM 3201 O O . VAL B 1 192 ? 60.068 110.702 8.285 1.00 18.13 192 VAL B O 1
ATOM 3205 N N . LYS B 1 193 ? 61.310 109.830 9.938 1.00 16.46 193 LYS B N 1
ATOM 3206 C CA . LYS B 1 193 ? 62.352 109.327 9.051 1.00 17.07 193 LYS B CA 1
ATOM 3207 C C . LYS B 1 193 ? 62.104 107.912 8.541 1.00 17.08 193 LYS B C 1
ATOM 3208 O O . LYS B 1 193 ? 62.747 107.469 7.588 1.00 18.20 193 LYS B O 1
ATOM 3214 N N . GLY B 1 194 ? 61.185 107.198 9.177 1.00 16.97 194 GLY B N 1
ATOM 3215 C CA . GLY B 1 194 ? 60.898 105.842 8.753 1.00 17.46 194 GLY B CA 1
ATOM 3216 C C . GLY B 1 194 ? 61.789 104.796 9.397 1.00 17.39 194 GLY B C 1
ATOM 3217 O O . GLY B 1 194 ? 62.025 103.744 8.802 1.00 19.82 194 GLY B O 1
ATOM 3218 N N . TRP B 1 195 ? 62.296 105.078 10.597 1.00 16.43 195 TRP B N 1
ATOM 3219 C CA . TRP B 1 195 ? 63.144 104.126 11.319 1.00 15.49 195 TRP B CA 1
ATOM 3220 C C . TRP B 1 195 ? 62.271 103.339 12.294 1.00 14.68 195 TRP B C 1
ATOM 3221 O O . TRP B 1 195 ? 61.207 103.804 12.682 1.00 14.94 195 TRP B O 1
ATOM 3232 N N . LYS B 1 196 ? 62.723 102.154 12.692 1.00 14.62 196 LYS B N 1
ATOM 3233 C CA . LYS B 1 196 ? 61.979 101.336 13.643 1.00 15.74 196 LYS B CA 1
ATOM 3234 C C . LYS B 1 196 ? 62.646 101.500 15.004 1.00 15.13 196 LYS B C 1
ATOM 3235 O O . LYS B 1 196 ? 63.809 101.143 15.179 1.00 15.82 196 LYS B O 1
ATOM 3241 N N . SER B 1 197 ? 61.911 102.030 15.975 1.00 14.32 197 SER B N 1
ATOM 3242 C CA . SER B 1 197 ? 62.503 102.262 17.282 1.00 14.94 197 SER B CA 1
ATOM 3243 C C . SER B 1 197 ? 61.683 101.805 18.486 1.00 13.40 197 SER B C 1
ATOM 3244 O O . SER B 1 197 ? 60.470 101.652 18.407 1.00 15.02 197 SER B O 1
ATOM 3247 N N . ALA B 1 198 ? 62.372 101.595 19.605 1.00 12.45 198 ALA B N 1
ATOM 3248 C CA . ALA B 1 198 ? 61.733 101.166 20.845 1.00 10.97 198 ALA B CA 1
ATOM 3249 C C . ALA B 1 198 ? 62.627 101.573 22.012 1.00 11.35 198 ALA B C 1
ATOM 3250 O O . ALA B 1 198 ? 63.714 102.108 21.796 1.00 10.81 198 ALA B O 1
ATOM 3252 N N . THR B 1 199 ? 62.180 101.332 23.241 1.00 11.78 199 THR B N 1
ATOM 3253 C CA . THR B 1 199 ? 62.977 101.716 24.404 1.00 12.85 199 THR B CA 1
ATOM 3254 C C . THR B 1 199 ? 62.650 100.919 25.660 1.00 13.97 199 THR B C 1
ATOM 3255 O O . THR B 1 199 ? 61.488 100.601 25.928 1.00 12.20 199 THR B O 1
ATOM 3259 N N . VAL B 1 200 ? 63.694 100.592 26.414 1.00 14.21 200 VAL B N 1
ATOM 3260 C CA . VAL B 1 200 ? 63.557 99.902 27.688 1.00 15.16 200 VAL B CA 1
ATOM 3261 C C . VAL B 1 200 ? 64.420 100.710 28.641 1.00 14.49 200 VAL B C 1
ATOM 3262 O O . VAL B 1 200 ? 65.522 101.135 28.277 1.00 13.67 200 VAL B O 1
ATOM 3266 N N . LEU B 1 201 ? 63.923 100.907 29.857 1.00 14.09 201 LEU B N 1
ATOM 3267 C CA . LEU B 1 201 ? 64.629 101.692 30.855 1.00 13.94 201 LEU B CA 1
ATOM 3268 C C . LEU B 1 201 ? 64.845 100.941 32.166 1.00 14.60 201 LEU B C 1
ATOM 3269 O O . LEU B 1 201 ? 64.007 100.141 32.588 1.00 14.48 201 LEU B O 1
ATOM 3274 N N . VAL B 1 202 ? 65.977 101.200 32.811 1.00 14.77 202 VAL B N 1
ATOM 3275 C CA . VAL B 1 202 ? 66.257 100.589 34.103 1.00 16.03 202 VAL B CA 1
ATOM 3276 C C . VAL B 1 202 ? 65.917 101.652 35.144 1.00 15.88 202 VAL B C 1
ATOM 3277 O O . VAL B 1 202 ? 66.394 102.788 35.067 1.00 16.17 202 VAL B O 1
ATOM 3281 N N . VAL B 1 203 ? 65.070 101.293 36.103 1.00 16.70 203 VAL B N 1
ATOM 3282 C CA . VAL B 1 203 ? 64.665 102.235 37.142 1.00 17.27 203 VAL B CA 1
ATOM 3283 C C . VAL B 1 203 ? 65.783 102.442 38.158 1.00 18.44 203 VAL B C 1
ATOM 3284 O O . VAL B 1 203 ? 66.112 101.528 38.910 1.00 19.65 203 VAL B O 1
ATOM 3288 N N . SER B 1 204 ? 66.358 103.642 38.190 1.00 18.90 204 SER B N 1
ATOM 3289 C CA . SER B 1 204 ? 67.446 103.919 39.126 1.00 19.60 204 SER B CA 1
ATOM 3290 C C . SER B 1 204 ? 67.063 104.902 40.231 1.00 20.09 204 SER B C 1
ATOM 3291 O O . SER B 1 204 ? 67.892 105.264 41.064 1.00 19.84 204 SER B O 1
ATOM 3294 N N . ASP B 1 205 ? 65.806 105.333 40.237 1.00 20.01 205 ASP B N 1
ATOM 3295 C CA . ASP B 1 205 ? 65.315 106.254 41.257 1.00 21.43 205 ASP B CA 1
ATOM 3296 C C . ASP B 1 205 ? 63.795 106.239 41.234 1.00 21.73 205 ASP B C 1
ATOM 3297 O O . ASP B 1 205 ? 63.186 105.895 40.219 1.00 21.09 205 ASP B O 1
ATOM 3302 N N . ASN B 1 206 ? 63.183 106.576 42.365 1.00 22.02 206 ASN B N 1
ATOM 3303 C CA . ASN B 1 206 ? 61.731 106.627 42.454 1.00 22.42 206 ASN B CA 1
ATOM 3304 C C . ASN B 1 206 ? 61.384 107.960 43.106 1.00 23.02 206 ASN B C 1
ATOM 3305 O O . ASN B 1 206 ? 61.588 108.144 44.306 1.00 23.58 206 ASN B O 1
ATOM 3310 N N . LEU B 1 207 ? 60.879 108.890 42.302 1.00 23.27 207 LEU B N 1
ATOM 3311 C CA . LEU B 1 207 ? 60.523 110.223 42.772 1.00 24.43 207 LEU B CA 1
ATOM 3312 C C . LEU B 1 207 ? 59.254 110.226 43.613 1.00 24.47 207 LEU B C 1
ATOM 3313 O O . LEU B 1 207 ? 58.921 111.235 44.236 1.00 24.66 207 LEU B O 1
ATOM 3318 N N . ALA B 1 208 ? 58.548 109.098 43.614 1.00 24.60 208 ALA B N 1
ATOM 3319 C CA . ALA B 1 208 ? 57.301 108.942 44.357 1.00 24.75 208 ALA B CA 1
ATOM 3320 C C . ALA B 1 208 ? 57.545 108.305 45.721 1.00 25.95 208 ALA B C 1
ATOM 3321 O O . ALA B 1 208 ? 56.628 108.366 46.569 1.00 25.92 208 ALA B O 1
ATOM 3323 N N . GLU B 1 217 ? 76.239 96.598 42.801 1.00 35.74 217 GLU B N 1
ATOM 3324 C CA . GLU B 1 217 ? 76.129 95.124 42.600 1.00 35.48 217 GLU B CA 1
ATOM 3325 C C . GLU B 1 217 ? 74.787 94.824 41.922 1.00 34.88 217 GLU B C 1
ATOM 3326 O O . GLU B 1 217 ? 74.747 94.517 40.730 1.00 34.85 217 GLU B O 1
ATOM 3332 N N . GLU B 1 218 ? 73.698 94.927 42.683 1.00 34.17 218 GLU B N 1
ATOM 3333 C CA . GLU B 1 218 ? 72.349 94.675 42.169 1.00 33.39 218 GLU B CA 1
ATOM 3334 C C . GLU B 1 218 ? 72.036 95.464 40.891 1.00 32.43 218 GLU B C 1
ATOM 3335 O O . GLU B 1 218 ? 71.492 94.903 39.932 1.00 32.30 218 GLU B O 1
ATOM 3341 N N . LEU B 1 219 ? 72.379 96.752 40.876 1.00 31.08 219 LEU B N 1
ATOM 3342 C CA . LEU B 1 219 ? 72.108 97.606 39.718 1.00 30.45 219 LEU B CA 1
ATOM 3343 C C . LEU B 1 219 ? 72.933 97.210 38.506 1.00 30.32 219 LEU B C 1
ATOM 3344 O O . LEU B 1 219 ? 72.447 97.266 37.367 1.00 30.30 219 LEU B O 1
ATOM 3349 N N . GLU B 1 220 ? 74.187 96.839 38.756 1.00 30.03 220 GLU B N 1
ATOM 3350 C CA . GLU B 1 220 ? 75.100 96.405 37.705 1.00 29.53 220 GLU B CA 1
ATOM 3351 C C . GLU B 1 220 ? 74.512 95.180 37.040 1.00 28.29 220 GLU B C 1
ATOM 3352 O O . GLU B 1 220 ? 74.573 95.036 35.816 1.00 28.60 220 GLU B O 1
ATOM 3358 N N . LYS B 1 221 ? 73.950 94.291 37.853 1.00 26.78 221 LYS B N 1
ATOM 3359 C CA . LYS B 1 221 ? 73.364 93.069 37.331 1.00 25.87 221 LYS B CA 1
ATOM 3360 C C . LYS B 1 221 ? 72.077 93.384 36.585 1.00 24.39 221 LYS B C 1
ATOM 3361 O O . LYS B 1 221 ? 71.755 92.727 35.590 1.00 23.39 221 LYS B O 1
ATOM 3367 N N . SER B 1 222 ? 71.336 94.378 37.075 1.00 23.06 222 SER B N 1
ATOM 3368 C CA . SER B 1 222 ? 70.095 94.787 36.424 1.00 21.88 222 SER B CA 1
ATOM 3369 C C . SER B 1 222 ? 70.398 95.282 35.008 1.00 20.92 222 SER B C 1
ATOM 3370 O O . SER B 1 222 ? 69.726 94.910 34.051 1.00 19.75 222 SER B O 1
ATOM 3373 N N . VAL B 1 223 ? 71.410 96.127 34.878 1.00 20.98 223 VAL B N 1
ATOM 3374 C CA . VAL B 1 223 ? 71.776 96.642 33.569 1.00 20.47 223 VAL B CA 1
ATOM 3375 C C . VAL B 1 223 ? 72.209 95.522 32.629 1.00 20.30 223 VAL B C 1
ATOM 3376 O O . VAL B 1 223 ? 71.777 95.464 31.484 1.00 18.56 223 VAL B O 1
ATOM 3380 N N . MET B 1 224 ? 73.055 94.622 33.113 1.00 20.46 224 MET B N 1
ATOM 3381 C CA . MET B 1 224 ? 73.523 93.522 32.277 1.00 21.67 224 MET B CA 1
ATOM 3382 C C . MET B 1 224 ? 72.411 92.554 31.867 1.00 21.88 224 MET B C 1
ATOM 3383 O O . MET B 1 224 ? 72.372 92.098 30.723 1.00 22.06 224 MET B O 1
ATOM 3388 N N . ASP B 1 225 ? 71.513 92.233 32.796 1.00 22.41 225 ASP B N 1
ATOM 3389 C CA . ASP B 1 225 ? 70.414 91.317 32.498 1.00 22.40 225 ASP B CA 1
ATOM 3390 C C . ASP B 1 225 ? 69.504 91.868 31.394 1.00 21.67 225 ASP B C 1
ATOM 3391 O O . ASP B 1 225 ? 69.188 91.172 30.433 1.00 20.95 225 ASP B O 1
ATOM 3396 N N . GLY B 1 226 ? 69.087 93.121 31.533 1.00 21.26 226 GLY B N 1
ATOM 3397 C CA . GLY B 1 226 ? 68.219 93.718 30.533 1.00 20.13 226 GLY B CA 1
ATOM 3398 C C . GLY B 1 226 ? 68.906 93.925 29.195 1.00 19.71 226 GLY B C 1
ATOM 3399 O O . GLY B 1 226 ? 68.252 93.920 28.150 1.00 19.06 226 GLY B O 1
ATOM 3400 N N . ALA B 1 227 ? 70.222 94.122 29.219 1.00 18.94 227 ALA B N 1
ATOM 3401 C CA . ALA B 1 227 ? 70.983 94.323 27.987 1.00 18.48 227 ALA B CA 1
ATOM 3402 C C . ALA B 1 227 ? 70.921 93.063 27.132 1.00 18.17 227 ALA B C 1
ATOM 3403 O O . ALA B 1 227 ? 70.844 93.140 25.913 1.00 18.17 227 ALA B O 1
ATOM 3405 N N . LYS B 1 228 ? 70.966 91.900 27.777 1.00 18.86 228 LYS B N 1
ATOM 3406 C CA . LYS B 1 228 ? 70.887 90.636 27.055 1.00 18.30 228 LYS B CA 1
ATOM 3407 C C . LYS B 1 228 ? 69.500 90.495 26.429 1.00 18.17 228 LYS B C 1
ATOM 3408 O O . LYS B 1 228 ? 69.363 90.014 25.308 1.00 17.60 228 LYS B O 1
ATOM 3414 N N . ALA B 1 229 ? 68.472 90.925 27.153 1.00 17.43 229 ALA B N 1
ATOM 3415 C CA . ALA B 1 229 ? 67.113 90.842 26.639 1.00 17.40 229 ALA B CA 1
ATOM 3416 C C . ALA B 1 229 ? 66.974 91.734 25.407 1.00 17.01 229 ALA B C 1
ATOM 3417 O O . ALA B 1 229 ? 66.357 91.346 24.414 1.00 16.29 229 ALA B O 1
ATOM 3419 N N . VAL B 1 230 ? 67.558 92.926 25.471 1.00 15.45 230 VAL B N 1
ATOM 3420 C CA . VAL B 1 230 ? 67.481 93.860 24.353 1.00 15.22 230 VAL B CA 1
ATOM 3421 C C . VAL B 1 230 ? 68.218 93.331 23.121 1.00 15.30 230 VAL B C 1
ATOM 3422 O O . VAL B 1 230 ? 67.745 93.480 21.996 1.00 14.04 230 VAL B O 1
ATOM 3426 N N . LEU B 1 231 ? 69.376 92.717 23.338 1.00 15.69 231 LEU B N 1
ATOM 3427 C CA . LEU B 1 231 ? 70.158 92.179 22.234 1.00 16.49 231 LEU B CA 1
ATOM 3428 C C . LEU B 1 231 ? 69.446 91.023 21.538 1.00 17.01 231 LEU B C 1
ATOM 3429 O O . LEU B 1 231 ? 69.526 90.896 20.314 1.00 16.77 231 LEU B O 1
ATOM 3434 N N . ASP B 1 232 ? 68.756 90.185 22.311 1.00 17.35 232 ASP B N 1
ATOM 3435 C CA . ASP B 1 232 ? 68.010 89.073 21.730 1.00 18.69 232 ASP B CA 1
ATOM 3436 C C . ASP B 1 232 ? 66.926 89.656 20.821 1.00 18.61 232 ASP B C 1
ATOM 3437 O O . ASP B 1 232 ? 66.690 89.161 19.722 1.00 19.44 232 ASP B O 1
ATOM 3442 N N . THR B 1 233 ? 66.263 90.707 21.292 1.00 18.74 233 THR B N 1
ATOM 3443 C CA . THR B 1 233 ? 65.206 91.356 20.514 1.00 19.04 233 THR B CA 1
ATOM 3444 C C . THR B 1 233 ? 65.755 91.943 19.216 1.00 17.85 233 THR B C 1
ATOM 3445 O O . THR B 1 233 ? 65.218 91.697 18.134 1.00 18.37 233 THR B O 1
ATOM 3449 N N . LEU B 1 234 ? 66.826 92.719 19.325 1.00 18.05 234 LEU B N 1
ATOM 3450 C CA . LEU B 1 234 ? 67.450 93.320 18.153 1.00 18.98 234 LEU B CA 1
ATOM 3451 C C . LEU B 1 234 ? 67.847 92.286 17.105 1.00 20.28 234 LEU B C 1
ATOM 3452 O O . LEU B 1 234 ? 67.882 92.583 15.912 1.00 20.84 234 LEU B O 1
ATOM 3457 N N . THR B 1 235 ? 68.156 91.075 17.552 1.00 21.57 235 THR B N 1
ATOM 3458 C CA . THR B 1 235 ? 68.590 90.021 16.645 1.00 22.90 235 THR B CA 1
ATOM 3459 C C . THR B 1 235 ? 67.577 88.899 16.450 1.00 25.28 235 THR B C 1
ATOM 3460 O O . THR B 1 235 ? 67.937 87.796 16.021 1.00 26.69 235 THR B O 1
ATOM 3464 N N . SER B 1 236 ? 66.316 89.180 16.759 1.00 27.63 236 SER B N 1
ATOM 3465 C CA . SER B 1 236 ? 65.246 88.192 16.632 1.00 30.06 236 SER B CA 1
ATOM 3466 C C . SER B 1 236 ? 64.496 88.297 15.306 1.00 31.28 236 SER B C 1
ATOM 3467 O O . SER B 1 236 ? 63.476 87.586 15.160 1.00 32.63 236 SER B O 1
ATOM 3471 N N . PRO C 1 3 ? 75.760 115.977 42.842 1.00 27.93 3 PRO C N 1
ATOM 3472 C CA . PRO C 1 3 ? 75.645 115.683 41.392 1.00 27.03 3 PRO C CA 1
ATOM 3473 C C . PRO C 1 3 ? 75.628 114.181 41.097 1.00 27.30 3 PRO C C 1
ATOM 3474 O O . PRO C 1 3 ? 76.246 113.385 41.812 1.00 27.16 3 PRO C O 1
ATOM 3478 N N . VAL C 1 4 ? 74.924 113.788 40.042 1.00 26.23 4 VAL C N 1
ATOM 3479 C CA . VAL C 1 4 ? 74.868 112.380 39.674 1.00 26.13 4 VAL C CA 1
ATOM 3480 C C . VAL C 1 4 ? 75.532 112.109 38.325 1.00 25.38 4 VAL C C 1
ATOM 3481 O O . VAL C 1 4 ? 75.690 110.954 37.935 1.00 25.83 4 VAL C O 1
ATOM 3485 N N . HIS C 1 5 ? 75.924 113.167 37.618 1.00 24.57 5 HIS C N 1
ATOM 3486 C CA . HIS C 1 5 ? 76.583 113.023 36.319 1.00 24.49 5 HIS C CA 1
ATOM 3487 C C . HIS C 1 5 ? 78.062 113.420 36.410 1.00 24.68 5 HIS C C 1
ATOM 3488 O O . HIS C 1 5 ? 78.940 112.741 35.869 1.00 25.19 5 HIS C O 1
ATOM 3495 N N . ILE C 1 6 ? 78.341 114.532 37.082 1.00 24.57 6 ILE C N 1
ATOM 3496 C CA . ILE C 1 6 ? 79.721 114.971 37.255 1.00 24.82 6 ILE C CA 1
ATOM 3497 C C . ILE C 1 6 ? 80.114 114.508 38.654 1.00 25.42 6 ILE C C 1
ATOM 3498 O O . ILE C 1 6 ? 79.646 115.049 39.657 1.00 24.80 6 ILE C O 1
ATOM 3503 N N . LEU C 1 7 ? 80.965 113.488 38.707 1.00 25.85 7 LEU C N 1
ATOM 3504 C CA . LEU C 1 7 ? 81.382 112.897 39.973 1.00 26.96 7 LEU C CA 1
ATOM 3505 C C . LEU C 1 7 ? 82.738 113.366 40.487 1.00 28.30 7 LEU C C 1
ATOM 3506 O O . LEU C 1 7 ? 83.648 112.558 40.687 1.00 28.76 7 LEU C O 1
ATOM 3511 N N . ALA C 1 8 ? 82.867 114.669 40.710 1.00 29.04 8 ALA C N 1
ATOM 3512 C CA . ALA C 1 8 ? 84.117 115.240 41.204 1.00 30.17 8 ALA C CA 1
ATOM 3513 C C . ALA C 1 8 ? 84.131 115.275 42.732 1.00 30.71 8 ALA C C 1
ATOM 3514 O O . ALA C 1 8 ? 83.082 115.371 43.371 1.00 31.17 8 ALA C O 1
ATOM 3516 N N . LYS C 1 9 ? 85.324 115.182 43.309 1.00 31.44 9 LYS C N 1
ATOM 3517 C CA . LYS C 1 9 ? 85.487 115.207 44.758 1.00 31.70 9 LYS C CA 1
ATOM 3518 C C . LYS C 1 9 ? 85.522 116.647 45.255 1.00 31.69 9 LYS C C 1
ATOM 3519 O O . LYS C 1 9 ? 85.877 117.564 44.513 1.00 32.07 9 LYS C O 1
ATOM 3525 N N . LYS C 1 10 ? 85.137 116.833 46.513 1.00 31.82 10 LYS C N 1
ATOM 3526 C CA . LYS C 1 10 ? 85.085 118.145 47.152 1.00 31.46 10 LYS C CA 1
ATOM 3527 C C . LYS C 1 10 ? 86.192 119.126 46.772 1.00 31.51 10 LYS C C 1
ATOM 3528 O O . LYS C 1 10 ? 87.385 118.855 46.968 1.00 31.69 10 LYS C O 1
ATOM 3534 N N . GLY C 1 11 ? 85.791 120.272 46.225 1.00 30.99 11 GLY C N 1
ATOM 3535 C CA . GLY C 1 11 ? 86.750 121.301 45.858 1.00 30.94 11 GLY C CA 1
ATOM 3536 C C . GLY C 1 11 ? 87.617 121.085 44.630 1.00 30.38 11 GLY C C 1
ATOM 3537 O O . GLY C 1 11 ? 88.526 121.878 44.391 1.00 31.68 11 GLY C O 1
ATOM 3538 N N . GLU C 1 12 ? 87.352 120.036 43.854 1.00 29.66 12 GLU C N 1
ATOM 3539 C CA . GLU C 1 12 ? 88.130 119.751 42.650 1.00 28.99 12 GLU C CA 1
ATOM 3540 C C . GLU C 1 12 ? 87.743 120.633 41.463 1.00 27.16 12 GLU C C 1
ATOM 3541 O O . GLU C 1 12 ? 88.379 120.562 40.407 1.00 27.49 12 GLU C O 1
ATOM 3547 N N . VAL C 1 13 ? 86.697 121.441 41.624 1.00 25.12 13 VAL C N 1
ATOM 3548 C CA . VAL C 1 13 ? 86.249 122.325 40.546 1.00 23.09 13 VAL C CA 1
ATOM 3549 C C . VAL C 1 13 ? 86.479 123.785 40.908 1.00 21.98 13 VAL C C 1
ATOM 3550 O O . VAL C 1 13 ? 86.119 124.230 41.998 1.00 21.89 13 VAL C O 1
ATOM 3554 N N . ALA C 1 14 ? 87.091 124.521 39.985 1.00 20.39 14 ALA C N 1
ATOM 3555 C CA . ALA C 1 14 ? 87.394 125.932 40.181 1.00 18.83 14 ALA C CA 1
ATOM 3556 C C . ALA C 1 14 ? 86.166 126.820 40.045 1.00 18.64 14 ALA C C 1
ATOM 3557 O O . ALA C 1 14 ? 85.148 126.412 39.473 1.00 18.09 14 ALA C O 1
ATOM 3559 N N . GLU C 1 15 ? 86.263 128.039 40.574 1.00 18.77 15 GLU C N 1
ATOM 3560 C CA . GLU C 1 15 ? 85.155 128.979 40.488 1.00 19.01 15 GLU C CA 1
ATOM 3561 C C . GLU C 1 15 ? 84.977 129.453 39.051 1.00 19.02 15 GLU C C 1
ATOM 3562 O O . GLU C 1 15 ? 83.852 129.739 38.626 1.00 18.59 15 GLU C O 1
ATOM 3568 N N . ARG C 1 16 ? 86.085 129.549 38.317 1.00 18.31 16 ARG C N 1
ATOM 3569 C CA . ARG C 1 16 ? 86.055 129.970 36.916 1.00 18.47 16 ARG C CA 1
ATOM 3570 C C . ARG C 1 16 ? 86.256 128.774 36.015 1.00 17.43 16 ARG C C 1
ATOM 3571 O O . ARG C 1 16 ? 87.228 128.025 36.163 1.00 15.60 16 ARG C O 1
ATOM 3579 N N . VAL C 1 17 ? 85.355 128.615 35.053 1.00 15.56 17 VAL C N 1
ATOM 3580 C CA . VAL C 1 17 ? 85.425 127.472 34.166 1.00 14.88 17 VAL C CA 1
ATOM 3581 C C . VAL C 1 17 ? 85.299 127.803 32.690 1.00 14.48 17 VAL C C 1
ATOM 3582 O O . VAL C 1 17 ? 84.488 128.631 32.287 1.00 13.53 17 VAL C O 1
ATOM 3586 N N . LEU C 1 18 ? 86.140 127.160 31.892 1.00 14.57 18 LEU C N 1
ATOM 3587 C CA . LEU C 1 18 ? 86.098 127.312 30.447 1.00 15.01 18 LEU C CA 1
ATOM 3588 C C . LEU C 1 18 ? 85.365 126.032 30.049 1.00 14.93 18 LEU C C 1
ATOM 3589 O O . LEU C 1 18 ? 85.831 124.936 30.353 1.00 15.10 18 LEU C O 1
ATOM 3594 N N . VAL C 1 19 ? 84.212 126.167 29.402 1.00 13.76 19 VAL C N 1
ATOM 3595 C CA . VAL C 1 19 ? 83.437 124.995 29.007 1.00 13.86 19 VAL C CA 1
ATOM 3596 C C . VAL C 1 19 ? 83.419 124.782 27.498 1.00 13.34 19 VAL C C 1
ATOM 3597 O O . VAL C 1 19 ? 83.246 125.727 26.728 1.00 12.59 19 VAL C O 1
ATOM 3601 N N . VAL C 1 20 ? 83.601 123.528 27.093 1.00 13.47 20 VAL C N 1
ATOM 3602 C CA . VAL C 1 20 ? 83.615 123.152 25.683 1.00 13.05 20 VAL C CA 1
ATOM 3603 C C . VAL C 1 20 ? 82.719 121.934 25.474 1.00 13.00 20 VAL C C 1
ATOM 3604 O O . VAL C 1 20 ? 82.515 121.139 26.390 1.00 12.12 20 VAL C O 1
ATOM 3608 N N . GLY C 1 21 ? 82.196 121.782 24.264 1.00 13.21 21 GLY C N 1
ATOM 3609 C CA . GLY C 1 21 ? 81.317 120.660 23.998 1.00 13.21 21 GLY C CA 1
ATOM 3610 C C . GLY C 1 21 ? 82.021 119.343 23.737 1.00 13.95 21 GLY C C 1
ATOM 3611 O O . GLY C 1 21 ? 81.477 118.280 24.040 1.00 14.82 21 GLY C O 1
ATOM 3612 N N . ASP C 1 22 ? 83.231 119.418 23.189 1.00 14.76 22 ASP C N 1
ATOM 3613 C CA . ASP C 1 22 ? 84.018 118.237 22.829 1.00 15.34 22 ASP C CA 1
ATOM 3614 C C . ASP C 1 22 ? 85.014 117.797 23.901 1.00 15.51 22 ASP C C 1
ATOM 3615 O O . ASP C 1 22 ? 85.941 118.535 24.227 1.00 14.87 22 ASP C O 1
ATOM 3620 N N . PRO C 1 23 ? 84.848 116.578 24.444 1.00 16.13 23 PRO C N 1
ATOM 3621 C CA . PRO C 1 23 ? 85.765 116.084 25.481 1.00 16.77 23 PRO C CA 1
ATOM 3622 C C . PRO C 1 23 ? 87.205 116.106 24.983 1.00 16.73 23 PRO C C 1
ATOM 3623 O O . PRO C 1 23 ? 88.143 116.343 25.750 1.00 16.59 23 PRO C O 1
ATOM 3627 N N . GLY C 1 24 ? 87.366 115.855 23.688 1.00 16.49 24 GLY C N 1
ATOM 3628 C CA . GLY C 1 24 ? 88.690 115.847 23.100 1.00 17.35 24 GLY C CA 1
ATOM 3629 C C . GLY C 1 24 ? 89.349 117.209 23.150 1.00 17.36 24 GLY C C 1
ATOM 3630 O O . GLY C 1 24 ? 90.571 117.301 23.246 1.00 18.05 24 GLY C O 1
ATOM 3631 N N . ARG C 1 25 ? 88.550 118.272 23.074 1.00 16.73 25 ARG C N 1
ATOM 3632 C CA . ARG C 1 25 ? 89.098 119.624 23.115 1.00 16.54 25 ARG C CA 1
ATOM 3633 C C . ARG C 1 25 ? 89.473 119.982 24.551 1.00 16.65 25 ARG C C 1
ATOM 3634 O O . ARG C 1 25 ? 90.405 120.759 24.783 1.00 16.79 25 ARG C O 1
ATOM 3642 N N . ALA C 1 26 ? 88.743 119.418 25.508 1.00 16.63 26 ALA C N 1
ATOM 3643 C CA . ALA C 1 26 ? 89.009 119.677 26.917 1.00 17.23 26 ALA C CA 1
ATOM 3644 C C . ALA C 1 26 ? 90.380 119.097 27.236 1.00 18.63 26 ALA C C 1
ATOM 3645 O O . ALA C 1 26 ? 91.220 119.753 27.854 1.00 18.63 26 ALA C O 1
ATOM 3647 N N . ARG C 1 27 ? 90.602 117.862 26.798 1.00 19.42 27 ARG C N 1
ATOM 3648 C CA . ARG C 1 27 ? 91.878 117.196 27.019 1.00 21.12 27 ARG C CA 1
ATOM 3649 C C . ARG C 1 27 ? 93.003 117.988 26.371 1.00 20.72 27 ARG C C 1
ATOM 3650 O O . ARG C 1 27 ? 94.018 118.275 27.006 1.00 20.80 27 ARG C O 1
ATOM 3658 N N . LEU C 1 28 ? 92.819 118.342 25.103 1.00 20.17 28 LEU C N 1
ATOM 3659 C CA . LEU C 1 28 ? 93.825 119.090 24.365 1.00 20.78 28 LEU C CA 1
ATOM 3660 C C . LEU C 1 28 ? 94.172 120.426 25.020 1.00 20.48 28 LEU C C 1
ATOM 3661 O O . LEU C 1 28 ? 95.345 120.759 25.173 1.00 20.20 28 LEU C O 1
ATOM 3666 N N . LEU C 1 29 ? 93.154 121.186 25.417 1.00 19.46 29 LEU C N 1
ATOM 3667 C CA . LEU C 1 29 ? 93.390 122.491 26.032 1.00 19.30 29 LEU C CA 1
ATOM 3668 C C . LEU C 1 29 ? 93.964 122.404 27.448 1.00 19.22 29 LEU C C 1
ATOM 3669 O O . LEU C 1 29 ? 94.582 123.354 27.923 1.00 19.33 29 LEU C O 1
ATOM 3674 N N . SER C 1 30 ? 93.774 121.267 28.107 1.00 18.86 30 SER C N 1
ATOM 3675 C CA . SER C 1 30 ? 94.280 121.066 29.466 1.00 20.04 30 SER C CA 1
ATOM 3676 C C . SER C 1 30 ? 95.800 121.136 29.507 1.00 20.62 30 SER C C 1
ATOM 3677 O O . SER C 1 30 ? 96.388 121.305 30.581 1.00 20.76 30 SER C O 1
ATOM 3680 N N . THR C 1 31 ? 96.432 120.998 28.341 1.00 20.64 31 THR C N 1
ATOM 3681 C CA . THR C 1 31 ? 97.889 121.042 28.253 1.00 21.22 31 THR C CA 1
ATOM 3682 C C . THR C 1 31 ? 98.396 122.481 28.311 1.00 21.01 31 THR C C 1
ATOM 3683 O O . THR C 1 31 ? 99.604 122.721 28.350 1.00 21.00 31 THR C O 1
ATOM 3687 N N . LEU C 1 32 ? 97.472 123.441 28.304 1.00 21.04 32 LEU C N 1
ATOM 3688 C CA . LEU C 1 32 ? 97.846 124.848 28.401 1.00 21.42 32 LEU C CA 1
ATOM 3689 C C . LEU C 1 32 ? 97.951 125.237 29.874 1.00 21.40 32 LEU C C 1
ATOM 3690 O O . LEU C 1 32 ? 98.498 126.292 30.204 1.00 22.01 32 LEU C O 1
ATOM 3695 N N . LEU C 1 33 ? 97.427 124.381 30.752 1.00 21.07 33 LEU C N 1
ATOM 3696 C CA . LEU C 1 33 ? 97.441 124.619 32.196 1.00 21.54 33 LEU C CA 1
ATOM 3697 C C . LEU C 1 33 ? 98.708 124.078 32.836 1.00 23.48 33 LEU C C 1
ATOM 3698 O O . LEU C 1 33 ? 99.293 123.109 32.362 1.00 22.72 33 LEU C O 1
ATOM 3703 N N . GLN C 1 34 ? 99.113 124.703 33.933 1.00 25.78 34 GLN C N 1
ATOM 3704 C CA . GLN C 1 34 ? 100.323 124.290 34.630 1.00 28.03 34 GLN C CA 1
ATOM 3705 C C . GLN C 1 34 ? 100.337 122.819 35.028 1.00 28.79 34 GLN C C 1
ATOM 3706 O O . GLN C 1 34 ? 100.919 122.003 34.312 1.00 31.40 34 GLN C O 1
ATOM 3712 N N . ASN C 1 35 ? 99.715 122.457 36.143 1.00 28.75 35 ASN C N 1
ATOM 3713 C CA . ASN C 1 35 ? 99.715 121.051 36.553 1.00 28.01 35 ASN C CA 1
ATOM 3714 C C . ASN C 1 35 ? 98.310 120.469 36.461 1.00 26.85 35 ASN C C 1
ATOM 3715 O O . ASN C 1 35 ? 97.687 120.155 37.479 1.00 25.93 35 ASN C O 1
ATOM 3720 N N . PRO C 1 36 ? 97.803 120.293 35.232 1.00 25.84 36 PRO C N 1
ATOM 3721 C CA . PRO C 1 36 ? 96.463 119.751 34.997 1.00 25.25 36 PRO C CA 1
ATOM 3722 C C . PRO C 1 36 ? 96.178 118.392 35.626 1.00 24.96 36 PRO C C 1
ATOM 3723 O O . PRO C 1 36 ? 97.010 117.475 35.562 1.00 24.46 36 PRO C O 1
ATOM 3727 N N . LYS C 1 37 ? 95.001 118.286 36.245 1.00 23.89 37 LYS C N 1
ATOM 3728 C CA . LYS C 1 37 ? 94.527 117.057 36.879 1.00 23.81 37 LYS C CA 1
ATOM 3729 C C . LYS C 1 37 ? 93.104 116.752 36.404 1.00 23.31 37 LYS C C 1
ATOM 3730 O O . LYS C 1 37 ? 92.261 117.651 36.308 1.00 22.01 37 LYS C O 1
ATOM 3736 N N . LEU C 1 38 ? 92.845 115.482 36.111 1.00 23.53 38 LEU C N 1
ATOM 3737 C CA . LEU C 1 38 ? 91.533 115.036 35.648 1.00 23.85 38 LEU C CA 1
ATOM 3738 C C . LEU C 1 38 ? 90.613 114.869 36.849 1.00 24.23 38 LEU C C 1
ATOM 3739 O O . LEU C 1 38 ? 90.689 113.864 37.557 1.00 25.51 38 LEU C O 1
ATOM 3744 N N . THR C 1 39 ? 89.745 115.845 37.086 1.00 24.13 39 THR C N 1
ATOM 3745 C CA . THR C 1 39 ? 88.832 115.784 38.225 1.00 25.14 39 THR C CA 1
ATOM 3746 C C . THR C 1 39 ? 87.496 115.069 37.981 1.00 24.94 39 THR C C 1
ATOM 3747 O O . THR C 1 39 ? 86.716 114.887 38.912 1.00 24.65 39 THR C O 1
ATOM 3751 N N . ASN C 1 40 ? 87.227 114.684 36.733 1.00 24.61 40 ASN C N 1
ATOM 3752 C CA . ASN C 1 40 ? 86.019 113.916 36.406 1.00 23.12 40 ASN C CA 1
ATOM 3753 C C . ASN C 1 40 ? 86.053 113.317 35.014 1.00 22.97 40 ASN C C 1
ATOM 3754 O O . ASN C 1 40 ? 86.515 113.960 34.069 1.00 22.27 40 ASN C O 1
ATOM 3759 N N . GLU C 1 41 ? 85.566 112.081 34.903 1.00 22.38 41 GLU C N 1
ATOM 3760 C CA . GLU C 1 41 ? 85.486 111.375 33.626 1.00 23.75 41 GLU C CA 1
ATOM 3761 C C . GLU C 1 41 ? 84.133 110.670 33.465 1.00 22.92 41 GLU C C 1
ATOM 3762 O O . GLU C 1 41 ? 83.841 110.121 32.407 1.00 23.86 41 GLU C O 1
ATOM 3768 N N . ASN C 1 42 ? 83.305 110.681 34.506 1.00 22.10 42 ASN C N 1
ATOM 3769 C CA . ASN C 1 42 ? 81.997 110.021 34.424 1.00 20.41 42 ASN C CA 1
ATOM 3770 C C . ASN C 1 42 ? 81.146 110.530 33.252 1.00 19.99 42 ASN C C 1
ATOM 3771 O O . ASN C 1 42 ? 81.088 111.736 32.986 1.00 19.23 42 ASN C O 1
ATOM 3776 N N . ARG C 1 43 ? 80.505 109.588 32.560 1.00 18.48 43 ARG C N 1
ATOM 3777 C CA . ARG C 1 43 ? 79.637 109.858 31.411 1.00 19.64 43 ARG C CA 1
ATOM 3778 C C . ARG C 1 43 ? 80.314 110.601 30.267 1.00 19.52 43 ARG C C 1
ATOM 3779 O O . ARG C 1 43 ? 79.649 111.187 29.408 1.00 20.56 43 ARG C O 1
ATOM 3787 N N . GLY C 1 44 ? 81.643 110.554 30.249 1.00 19.83 44 GLY C N 1
ATOM 3788 C CA . GLY C 1 44 ? 82.400 111.216 29.200 1.00 19.27 44 GLY C CA 1
ATOM 3789 C C . GLY C 1 44 ? 82.602 112.709 29.393 1.00 18.38 44 GLY C C 1
ATOM 3790 O O . GLY C 1 44 ? 83.270 113.349 28.587 1.00 19.20 44 GLY C O 1
ATOM 3791 N N . PHE C 1 45 ? 82.023 113.277 30.444 1.00 18.22 45 PHE C N 1
ATOM 3792 C CA . PHE C 1 45 ? 82.176 114.710 30.692 1.00 18.07 45 PHE C CA 1
ATOM 3793 C C . PHE C 1 45 ? 83.521 114.994 31.366 1.00 18.24 45 PHE C C 1
ATOM 3794 O O . PHE C 1 45 ? 83.599 115.142 32.583 1.00 19.16 45 PHE C O 1
ATOM 3802 N N . LEU C 1 46 ? 84.576 115.085 30.565 1.00 19.11 46 LEU C N 1
ATOM 3803 C CA . LEU C 1 46 ? 85.913 115.333 31.095 1.00 19.07 46 LEU C CA 1
ATOM 3804 C C . LEU C 1 46 ? 86.061 116.733 31.681 1.00 19.22 46 LEU C C 1
ATOM 3805 O O . LEU C 1 46 ? 85.740 117.724 31.034 1.00 19.18 46 LEU C O 1
ATOM 3810 N N . VAL C 1 47 ? 86.536 116.797 32.923 1.00 18.75 47 VAL C N 1
ATOM 3811 C CA . VAL C 1 47 ? 86.775 118.062 33.617 1.00 18.55 47 VAL C CA 1
ATOM 3812 C C . VAL C 1 47 ? 88.210 118.031 34.136 1.00 19.18 47 VAL C C 1
ATOM 3813 O O . VAL C 1 47 ? 88.593 117.083 34.824 1.00 19.52 47 VAL C O 1
ATOM 3817 N N . TYR C 1 48 ? 88.999 119.051 33.797 1.00 19.25 48 T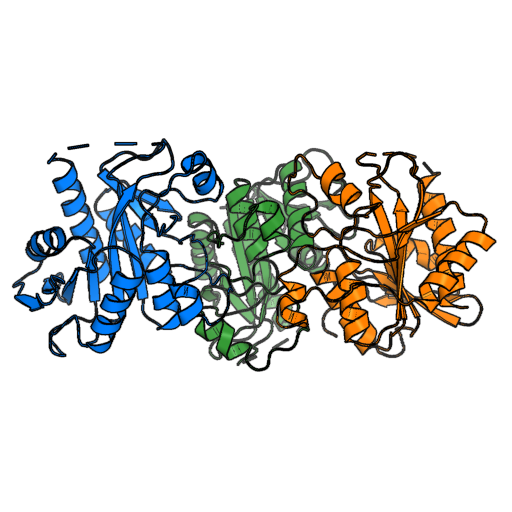YR C N 1
ATOM 3818 C CA . TYR C 1 48 ? 90.387 119.149 34.259 1.00 19.97 48 TYR C CA 1
ATOM 3819 C C . TYR C 1 48 ? 90.517 120.420 35.085 1.00 20.60 48 TYR C C 1
ATOM 3820 O O . TYR C 1 48 ? 89.777 121.376 34.864 1.00 19.37 48 TYR C O 1
ATOM 3829 N N . THR C 1 49 ? 91.451 120.427 36.036 1.00 20.64 49 THR C N 1
ATOM 3830 C CA . THR C 1 49 ? 91.684 121.589 36.890 1.00 20.76 49 THR C CA 1
ATOM 3831 C C . THR C 1 49 ? 93.188 121.795 37.017 1.00 21.18 49 THR C C 1
ATOM 3832 O O . THR C 1 49 ? 93.931 120.839 37.222 1.00 20.74 49 THR C O 1
ATOM 3836 N N . GLY C 1 50 ? 93.631 123.042 36.882 1.00 20.93 50 GLY C N 1
ATOM 3837 C CA . GLY C 1 50 ? 95.049 123.346 36.976 1.00 21.92 50 GLY C CA 1
ATOM 3838 C C . GLY C 1 50 ? 95.235 124.842 37.087 1.00 22.21 50 GLY C C 1
ATOM 3839 O O . GLY C 1 50 ? 94.289 125.553 37.415 1.00 22.27 50 GLY C O 1
ATOM 3840 N N . LYS C 1 51 ? 96.439 125.336 36.820 1.00 22.76 51 LYS C N 1
ATOM 3841 C CA . LYS C 1 51 ? 96.675 126.767 36.915 1.00 23.12 51 LYS C CA 1
ATOM 3842 C C . LYS C 1 51 ? 97.083 127.436 35.613 1.00 23.28 51 LYS C C 1
ATOM 3843 O O . LYS C 1 51 ? 97.733 126.830 34.756 1.00 23.32 51 LYS C O 1
ATOM 3849 N N . TYR C 1 52 ? 96.682 128.698 35.481 1.00 22.91 52 TYR C N 1
ATOM 3850 C CA . TYR C 1 52 ? 96.993 129.520 34.319 1.00 23.15 52 TYR C CA 1
ATOM 3851 C C . TYR C 1 52 ? 97.301 130.903 34.888 1.00 24.21 52 TYR C C 1
ATOM 3852 O O . TYR C 1 52 ? 96.485 131.478 35.621 1.00 23.96 52 TYR C O 1
ATOM 3861 N N . ASN C 1 53 ? 98.480 131.420 34.550 1.00 25.65 53 ASN C N 1
ATOM 3862 C CA . ASN C 1 53 ? 98.958 132.711 35.051 1.00 26.25 53 ASN C CA 1
ATOM 3863 C C . ASN C 1 53 ? 98.780 132.784 36.566 1.00 26.17 53 ASN C C 1
ATOM 3864 O O . ASN C 1 53 ? 98.290 133.780 37.101 1.00 26.64 53 ASN C O 1
ATOM 3869 N N . GLY C 1 54 ? 99.181 131.714 37.246 1.00 26.08 54 GLY C N 1
ATOM 3870 C CA . GLY C 1 54 ? 99.085 131.646 38.695 1.00 25.72 54 GLY C CA 1
ATOM 3871 C C . GLY C 1 54 ? 97.691 131.544 39.286 1.00 26.10 54 GLY C C 1
ATOM 3872 O O . GLY C 1 54 ? 97.535 131.540 40.510 1.00 25.65 54 GLY C O 1
ATOM 3873 N N . GLU C 1 55 ? 96.675 131.462 38.429 1.00 25.71 55 GLU C N 1
ATOM 3874 C CA . GLU C 1 55 ? 95.289 131.373 38.875 1.00 24.92 55 GLU C CA 1
ATOM 3875 C C . GLU C 1 55 ? 94.697 129.993 38.601 1.00 24.61 55 GLU C C 1
ATOM 3876 O O . GLU C 1 55 ? 94.956 129.394 37.555 1.00 23.86 55 GLU C O 1
ATOM 3882 N N . THR C 1 56 ? 93.897 129.494 39.537 1.00 23.38 56 THR C N 1
ATOM 3883 C CA . THR C 1 56 ? 93.282 128.183 39.367 1.00 23.14 56 THR C CA 1
ATOM 3884 C C . THR C 1 56 ? 92.061 128.285 38.465 1.00 21.89 56 THR C C 1
ATOM 3885 O O . THR C 1 56 ? 91.245 129.195 38.601 1.00 20.96 56 THR C O 1
ATOM 3889 N N . VAL C 1 57 ? 91.952 127.354 37.526 1.00 20.24 57 VAL C N 1
ATOM 3890 C CA . VAL C 1 57 ? 90.821 127.341 36.620 1.00 19.63 57 VAL C CA 1
ATOM 3891 C C . VAL C 1 57 ? 90.527 125.909 36.191 1.00 19.74 57 VAL C C 1
ATOM 3892 O O . VAL C 1 57 ? 91.377 125.021 36.331 1.00 19.54 57 VAL C O 1
ATOM 3896 N N . SER C 1 58 ? 89.318 125.681 35.689 1.00 17.90 58 SER C N 1
ATOM 3897 C CA . SER C 1 58 ? 88.926 124.357 35.229 1.00 16.47 58 SER C CA 1
ATOM 3898 C C . SER C 1 58 ? 88.460 124.425 33.776 1.00 16.31 58 SER C C 1
ATOM 3899 O O . SER C 1 58 ? 88.023 125.476 33.302 1.00 14.88 58 SER C O 1
ATOM 3902 N N . ILE C 1 59 ? 88.578 123.301 33.076 1.00 14.89 59 ILE C N 1
ATOM 3903 C CA . ILE C 1 59 ? 88.135 123.195 31.688 1.00 13.70 59 ILE C CA 1
ATOM 3904 C C . ILE C 1 59 ? 87.180 122.011 31.719 1.00 13.89 59 ILE C C 1
ATOM 3905 O O . ILE C 1 59 ? 87.581 120.890 32.054 1.00 14.70 59 ILE C O 1
ATOM 3910 N N . ALA C 1 60 ? 85.917 122.262 31.378 1.00 13.47 60 ALA C N 1
ATOM 3911 C CA . ALA C 1 60 ? 84.888 121.228 31.436 1.00 12.46 60 ALA C CA 1
ATOM 3912 C C . ALA C 1 60 ? 84.149 120.946 30.137 1.00 13.27 60 ALA C C 1
ATOM 3913 O O . ALA C 1 60 ? 83.882 121.849 29.349 1.00 13.89 60 ALA C O 1
ATOM 3915 N N . THR C 1 61 ? 83.798 119.678 29.948 1.00 13.97 61 THR C N 1
ATOM 3916 C CA . THR C 1 61 ? 83.073 119.212 28.765 1.00 13.97 61 THR C CA 1
ATOM 3917 C C . THR C 1 61 ? 81.560 119.308 28.999 1.00 13.25 61 THR C C 1
ATOM 3918 O O . THR C 1 61 ? 81.076 118.877 30.047 1.00 14.02 61 THR C O 1
ATOM 3922 N N . HIS C 1 62 ? 80.811 119.855 28.038 1.00 12.59 62 HIS C N 1
ATOM 3923 C CA . HIS C 1 62 ? 79.365 119.959 28.223 1.00 12.45 62 HIS C CA 1
ATOM 3924 C C . HIS C 1 62 ? 78.492 119.200 27.228 1.00 12.72 62 HIS C C 1
ATOM 3925 O O . HIS C 1 62 ? 77.269 119.230 27.329 1.00 13.08 62 HIS C O 1
ATOM 3932 N N . GLY C 1 63 ? 79.111 118.485 26.294 1.00 12.51 63 GLY C N 1
ATOM 3933 C CA . GLY C 1 63 ? 78.327 117.729 25.330 1.00 12.33 63 GLY C CA 1
ATOM 3934 C C . GLY C 1 63 ? 77.615 118.614 24.322 1.00 12.48 63 GLY C C 1
ATOM 3935 O O . GLY C 1 63 ? 78.017 119.754 24.106 1.00 13.09 63 GLY C O 1
ATOM 3936 N N . ILE C 1 64 ? 76.557 118.093 23.706 1.00 10.72 64 ILE C N 1
ATOM 3937 C CA . ILE C 1 64 ? 75.818 118.851 22.703 1.00 10.82 64 ILE C CA 1
ATOM 3938 C C . ILE C 1 64 ? 74.362 119.122 23.085 1.00 10.43 64 ILE C C 1
ATOM 3939 O O . ILE C 1 64 ? 73.654 118.230 23.554 1.00 10.61 64 ILE C O 1
ATOM 3944 N N . GLY C 1 65 ? 73.926 120.360 22.876 1.00 10.39 65 GLY C N 1
ATOM 3945 C CA . GLY C 1 65 ? 72.545 120.720 23.154 1.00 10.09 65 GLY C CA 1
ATOM 3946 C C . GLY C 1 65 ? 72.228 121.347 24.498 1.00 10.42 65 GLY C C 1
ATOM 3947 O O . GLY C 1 65 ? 72.934 121.144 25.484 1.00 9.29 65 GLY C O 1
ATOM 3948 N N . GLY C 1 66 ? 71.130 122.096 24.529 1.00 9.74 66 GLY C N 1
ATOM 3949 C CA . GLY C 1 66 ? 70.710 122.765 25.748 1.00 10.26 66 GLY C CA 1
ATOM 3950 C C . GLY C 1 66 ? 70.504 121.860 26.947 1.00 10.58 66 GLY C C 1
ATOM 3951 O O . GLY C 1 66 ? 70.991 122.161 28.036 1.00 10.62 66 GLY C O 1
ATOM 3952 N N . PRO C 1 67 ? 69.786 120.741 26.793 1.00 9.93 67 PRO C N 1
ATOM 3953 C CA . PRO C 1 67 ? 69.588 119.872 27.958 1.00 10.92 67 PRO C CA 1
ATOM 3954 C C . PRO C 1 67 ? 70.890 119.375 28.592 1.00 10.88 67 PRO C C 1
ATOM 3955 O O . PRO C 1 67 ? 70.993 119.264 29.816 1.00 10.27 67 PRO C O 1
ATOM 3959 N N . SER C 1 68 ? 71.881 119.079 27.756 1.00 11.03 68 SER C N 1
ATOM 3960 C CA . SER C 1 68 ? 73.163 118.592 28.249 1.00 10.87 68 SER C CA 1
ATOM 3961 C C . SER C 1 68 ? 73.958 119.693 28.956 1.00 10.76 68 SER C C 1
ATOM 3962 O O . SER C 1 68 ? 74.479 119.485 30.049 1.00 9.68 68 SER C O 1
ATOM 3965 N N . ILE C 1 69 ? 74.058 120.867 28.343 1.00 10.64 69 ILE C N 1
ATOM 3966 C CA . ILE C 1 69 ? 74.818 121.930 28.990 1.00 10.62 69 ILE C CA 1
ATOM 3967 C C . ILE C 1 69 ? 74.148 122.424 30.281 1.00 10.71 69 ILE C C 1
ATOM 3968 O O . ILE C 1 69 ? 74.835 122.836 31.212 1.00 10.43 69 ILE C O 1
ATOM 3973 N N . ALA C 1 70 ? 72.818 122.369 30.345 1.00 10.51 70 ALA C N 1
ATOM 3974 C CA . ALA C 1 70 ? 72.096 122.797 31.550 1.00 10.38 70 ALA C CA 1
ATOM 3975 C C . ALA C 1 70 ? 72.477 121.901 32.738 1.00 10.99 70 ALA C C 1
ATOM 3976 O O . ALA C 1 70 ? 72.765 122.387 33.838 1.00 11.38 70 ALA C O 1
ATOM 3978 N N . ILE C 1 71 ? 72.472 120.591 32.509 1.00 11.28 71 ILE C N 1
ATOM 3979 C CA . ILE C 1 71 ? 72.835 119.635 33.548 1.00 11.36 71 ILE C CA 1
ATOM 3980 C C . ILE C 1 71 ? 74.271 119.876 34.014 1.00 11.38 71 ILE C C 1
ATOM 3981 O O . ILE C 1 71 ? 74.536 119.927 35.210 1.00 11.23 71 ILE C O 1
ATOM 3986 N N . VAL C 1 72 ? 75.194 120.023 33.065 1.00 11.34 72 VAL C N 1
ATOM 3987 C CA . VAL C 1 72 ? 76.594 120.235 33.411 1.00 11.98 72 VAL C CA 1
ATOM 3988 C C . VAL C 1 72 ? 76.833 121.549 34.150 1.00 11.38 72 VAL C C 1
ATOM 3989 O O . VAL C 1 72 ? 77.628 121.593 35.086 1.00 11.26 72 VAL C O 1
ATOM 3993 N N . LEU C 1 73 ? 76.150 122.616 33.744 1.00 10.99 73 LEU C N 1
ATOM 3994 C CA . LEU C 1 73 ? 76.327 123.895 34.422 1.00 11.80 73 LEU C CA 1
ATOM 3995 C C . LEU C 1 73 ? 75.774 123.821 35.848 1.00 12.87 73 LEU C C 1
ATOM 3996 O O . LEU C 1 73 ? 76.383 124.334 36.786 1.00 12.81 73 LEU C O 1
ATOM 4001 N N . GLU C 1 74 ? 74.622 123.180 36.007 1.00 12.37 74 GLU C N 1
ATOM 4002 C CA . GLU C 1 74 ? 74.000 123.059 37.324 1.00 13.06 74 GLU C CA 1
ATOM 4003 C C . GLU C 1 74 ? 74.879 122.281 38.292 1.00 13.32 74 GLU C C 1
ATOM 4004 O O . GLU C 1 74 ? 75.011 122.655 39.460 1.00 13.94 74 GLU C O 1
ATOM 4010 N N . GLU C 1 75 ? 75.479 121.198 37.806 1.00 12.82 75 GLU C N 1
ATOM 4011 C CA . GLU C 1 75 ? 76.320 120.375 38.664 1.00 14.03 75 GLU C CA 1
ATOM 4012 C C . GLU C 1 75 ? 77.665 121.028 38.960 1.00 14.05 75 GLU C C 1
ATOM 4013 O O . GLU C 1 75 ? 78.192 120.878 40.063 1.00 14.43 75 GLU C O 1
ATOM 4019 N N . LEU C 1 76 ? 78.216 121.768 37.999 1.00 13.65 76 LEU C N 1
ATOM 4020 C CA . LEU C 1 76 ? 79.483 122.455 38.239 1.00 15.02 76 LEU C CA 1
ATOM 4021 C C . LEU C 1 76 ? 79.253 123.544 39.291 1.00 15.50 76 LEU C C 1
ATOM 4022 O O . LEU C 1 76 ? 80.100 123.786 40.153 1.00 15.16 76 LEU C O 1
ATOM 4027 N N . ALA C 1 77 ? 78.098 124.195 39.221 1.00 15.01 77 ALA C N 1
ATOM 4028 C CA . ALA C 1 77 ? 77.773 125.247 40.173 1.00 16.12 77 ALA C CA 1
ATOM 4029 C C . ALA C 1 77 ? 77.627 124.664 41.577 1.00 17.36 77 ALA C C 1
ATOM 4030 O O . ALA C 1 77 ? 77.964 125.315 42.561 1.00 18.32 77 ALA C O 1
ATOM 4032 N N . MET C 1 78 ? 77.118 123.441 41.670 1.00 18.57 78 MET C N 1
ATOM 4033 C CA . MET C 1 78 ? 76.962 122.793 42.971 1.00 20.28 78 MET C CA 1
ATOM 4034 C C . MET C 1 78 ? 78.332 122.454 43.544 1.00 21.08 78 MET C C 1
ATOM 4035 O O . MET C 1 78 ? 78.488 122.292 44.755 1.00 22.19 78 MET C O 1
ATOM 4040 N N . LEU C 1 79 ? 79.322 122.350 42.664 1.00 20.86 79 LEU C N 1
ATOM 4041 C CA . LEU C 1 79 ? 80.681 122.025 43.069 1.00 21.67 79 LEU C CA 1
ATOM 4042 C C . LEU C 1 79 ? 81.524 123.281 43.283 1.00 21.67 79 LEU C C 1
ATOM 4043 O O . LEU C 1 79 ? 82.726 123.189 43.531 1.00 22.84 79 LEU C O 1
ATOM 4048 N N . GLY C 1 80 ? 80.895 124.449 43.169 1.00 20.95 80 GLY C N 1
ATOM 4049 C CA . GLY C 1 80 ? 81.610 125.697 43.389 1.00 20.29 80 GLY C CA 1
ATOM 4050 C C . GLY C 1 80 ? 81.876 126.642 42.228 1.00 20.12 80 GLY C C 1
ATOM 4051 O O . GLY C 1 80 ? 82.484 127.696 42.420 1.00 20.14 80 GLY C O 1
ATOM 4052 N N . ALA C 1 81 ? 81.427 126.300 41.026 1.00 17.51 81 ALA C N 1
ATOM 4053 C CA . ALA C 1 81 ? 81.665 127.173 39.882 1.00 16.88 81 ALA C CA 1
ATOM 4054 C C . ALA C 1 81 ? 80.619 128.285 39.783 1.00 16.02 81 ALA C C 1
ATOM 4055 O O . ALA C 1 81 ? 79.454 128.070 40.102 1.00 15.97 81 ALA C O 1
ATOM 4057 N N . ASN C 1 82 ? 81.036 129.476 39.359 1.00 16.37 82 ASN C N 1
ATOM 4058 C CA . ASN C 1 82 ? 80.092 130.583 39.195 1.00 15.77 82 ASN C CA 1
ATOM 4059 C C . ASN C 1 82 ? 80.419 131.521 38.041 1.00 15.10 82 ASN C C 1
ATOM 4060 O O . ASN C 1 82 ? 79.707 132.498 37.814 1.00 14.27 82 ASN C O 1
ATOM 4065 N N . VAL C 1 83 ? 81.491 131.216 37.313 1.00 14.13 83 VAL C N 1
ATOM 4066 C CA . VAL C 1 83 ? 81.901 131.999 36.147 1.00 14.70 83 VAL C CA 1
ATOM 4067 C C . VAL C 1 83 ? 82.146 130.996 35.010 1.00 14.74 83 VAL C C 1
ATOM 4068 O O . VAL C 1 83 ? 82.988 130.102 35.135 1.00 14.29 83 VAL C O 1
ATOM 4072 N N . PHE C 1 84 ? 81.397 131.135 33.916 1.00 13.39 84 PHE C N 1
ATOM 4073 C CA . PHE C 1 84 ? 81.531 130.219 32.785 1.00 13.16 84 PHE C CA 1
ATOM 4074 C C . PHE C 1 84 ? 81.755 130.899 31.450 1.00 12.82 84 PHE C C 1
ATOM 4075 O O . PHE C 1 84 ? 81.005 131.796 31.070 1.00 13.52 84 PHE C O 1
ATOM 4083 N N . ILE C 1 85 ? 82.784 130.472 30.729 1.00 12.65 85 ILE C N 1
ATOM 4084 C CA . ILE C 1 85 ? 83.006 131.004 29.393 1.00 12.26 85 ILE C CA 1
ATOM 4085 C C . ILE C 1 85 ? 83.008 129.814 28.443 1.00 12.70 85 ILE C C 1
ATOM 4086 O O . ILE C 1 85 ? 83.870 128.944 28.526 1.00 11.57 85 ILE C O 1
ATOM 4091 N N . ARG C 1 86 ? 82.011 129.764 27.563 1.00 12.28 86 ARG C N 1
ATOM 4092 C CA . ARG C 1 86 ? 81.909 128.690 26.582 1.00 11.80 86 ARG C CA 1
ATOM 4093 C C . ARG C 1 86 ? 82.818 129.015 25.413 1.00 12.21 86 ARG C C 1
ATOM 4094 O O . ARG C 1 86 ? 82.889 130.155 24.964 1.00 10.95 86 ARG C O 1
ATOM 4102 N N . TYR C 1 87 ? 83.526 128.002 24.939 1.00 12.11 87 TYR C N 1
ATOM 4103 C CA . TYR C 1 87 ? 84.422 128.155 23.804 1.00 12.88 87 TYR C CA 1
ATOM 4104 C C . TYR C 1 87 ? 84.050 127.014 22.865 1.00 12.78 87 TYR C C 1
ATOM 4105 O O . TYR C 1 87 ? 84.420 125.868 23.103 1.00 14.33 87 TYR C O 1
ATOM 4114 N N . GLY C 1 88 ? 83.294 127.329 21.817 1.00 11.52 88 GLY C N 1
ATOM 4115 C CA . GLY C 1 88 ? 82.862 126.296 20.889 1.00 13.25 88 GLY C CA 1
ATOM 4116 C C . GLY C 1 88 ? 83.128 126.585 19.426 1.00 13.08 88 GLY C C 1
ATOM 4117 O O . GLY C 1 88 ? 83.961 127.428 19.091 1.00 13.95 88 GLY C O 1
ATOM 4118 N N . THR C 1 89 ? 82.432 125.862 18.551 1.00 13.66 89 THR C N 1
ATOM 4119 C CA . THR C 1 89 ? 82.565 126.046 17.110 1.00 14.15 89 THR C CA 1
ATOM 4120 C C . THR C 1 89 ? 81.207 126.480 16.576 1.00 13.65 89 THR C C 1
ATOM 4121 O O . THR C 1 89 ? 80.169 126.209 17.189 1.00 14.86 89 THR C O 1
ATOM 4125 N N . THR C 1 90 ? 81.214 127.145 15.431 1.00 12.29 90 THR C N 1
ATOM 4126 C CA . THR C 1 90 ? 79.978 127.664 14.875 1.00 12.99 90 THR C CA 1
ATOM 4127 C C . THR C 1 90 ? 79.991 127.752 13.353 1.00 13.34 90 THR C C 1
ATOM 4128 O O . THR C 1 90 ? 81.042 127.669 12.711 1.00 13.17 90 THR C O 1
ATOM 4132 N N . GLY C 1 91 ? 78.802 127.921 12.787 1.00 13.34 91 GLY C N 1
ATOM 4133 C CA . GLY C 1 91 ? 78.671 128.068 11.351 1.00 13.38 91 GLY C CA 1
ATOM 4134 C C . GLY C 1 91 ? 78.241 129.502 11.109 1.00 13.57 91 GLY C C 1
ATOM 4135 O O . GLY C 1 91 ? 77.227 129.940 11.645 1.00 12.49 91 GLY C O 1
ATOM 4136 N N . ALA C 1 92 ? 79.014 130.244 10.324 1.00 12.90 92 ALA C N 1
ATOM 4137 C CA . ALA C 1 92 ? 78.693 131.642 10.050 1.00 13.93 92 ALA C CA 1
ATOM 4138 C C . ALA C 1 92 ? 77.444 131.771 9.182 1.00 14.34 92 ALA C C 1
ATOM 4139 O O . ALA C 1 92 ? 77.141 130.889 8.381 1.00 15.00 92 ALA C O 1
ATOM 4141 N N . LEU C 1 93 ? 76.723 132.876 9.339 1.00 13.97 93 LEU C N 1
ATOM 4142 C CA . LEU C 1 93 ? 75.508 133.104 8.565 1.00 14.69 93 LEU C CA 1
ATOM 4143 C C . LEU C 1 93 ? 75.672 134.255 7.577 1.00 15.50 93 LEU C C 1
ATOM 4144 O O . LEU C 1 93 ? 74.775 134.526 6.785 1.00 15.24 93 LEU C O 1
ATOM 4149 N N . VAL C 1 94 ? 76.812 134.940 7.638 1.00 15.95 94 VAL C N 1
ATOM 4150 C CA . VAL C 1 94 ? 77.091 136.055 6.742 1.00 17.58 94 VAL C CA 1
ATOM 4151 C C . VAL C 1 94 ? 78.351 135.731 5.936 1.00 17.34 94 VAL C C 1
ATOM 4152 O O . VAL C 1 94 ? 79.261 135.060 6.427 1.00 17.61 94 VAL C O 1
ATOM 4156 N N . PRO C 1 95 ? 78.427 136.217 4.686 1.00 18.17 95 PRO C N 1
ATOM 4157 C CA . PRO C 1 95 ? 79.565 135.967 3.794 1.00 18.20 95 PRO C CA 1
ATOM 4158 C C . PRO C 1 95 ? 80.941 136.566 4.088 1.00 18.93 95 PRO C C 1
ATOM 4159 O O . PRO C 1 95 ? 81.943 136.024 3.632 1.00 19.48 95 PRO C O 1
ATOM 4163 N N . TYR C 1 96 ? 81.003 137.659 4.842 1.00 20.14 96 TYR C N 1
ATOM 4164 C CA . TYR C 1 96 ? 82.285 138.314 5.117 1.00 20.62 96 TYR C CA 1
ATOM 4165 C C . TYR C 1 96 ? 83.141 137.712 6.236 1.00 20.75 96 TYR C C 1
ATOM 4166 O O . TYR C 1 96 ? 84.275 138.150 6.467 1.00 19.86 96 TYR C O 1
ATOM 4175 N N . ILE C 1 97 ? 82.607 136.706 6.925 1.00 19.94 97 ILE C N 1
ATOM 4176 C CA . ILE C 1 97 ? 83.342 136.047 8.001 1.00 20.44 97 ILE C CA 1
ATOM 4177 C C . ILE C 1 97 ? 84.020 134.801 7.446 1.00 21.48 97 ILE C C 1
ATOM 4178 O O . ILE C 1 97 ? 83.374 133.956 6.826 1.00 22.25 97 ILE C O 1
ATOM 4183 N N . ASN C 1 98 ? 85.324 134.695 7.670 1.00 22.05 98 ASN C N 1
ATOM 4184 C CA . ASN C 1 98 ? 86.116 133.581 7.160 1.00 22.87 98 ASN C CA 1
ATOM 4185 C C . ASN C 1 98 ? 86.363 132.454 8.156 1.00 22.03 98 ASN C C 1
ATOM 4186 O O . ASN C 1 98 ? 86.380 132.669 9.373 1.00 21.75 98 ASN C O 1
ATOM 4191 N N . LEU C 1 99 ? 86.571 131.246 7.637 1.00 21.05 99 LEU C N 1
ATOM 4192 C CA . LEU C 1 99 ? 86.818 130.093 8.491 1.00 20.37 99 LEU C CA 1
ATOM 4193 C C . LEU C 1 99 ? 88.057 130.318 9.352 1.00 20.46 99 LEU C C 1
ATOM 4194 O O . LEU C 1 99 ? 89.080 130.789 8.861 1.00 20.95 99 LEU C O 1
ATOM 4199 N N . GLY C 1 100 ? 87.968 129.979 10.635 1.00 19.54 100 GLY C N 1
ATOM 4200 C CA . GLY C 1 100 ? 89.116 130.154 11.513 1.00 19.03 100 GLY C CA 1
ATOM 4201 C C . GLY C 1 100 ? 89.091 131.435 12.325 1.00 18.41 100 GLY C C 1
ATOM 4202 O O . GLY C 1 100 ? 89.834 131.574 13.297 1.00 19.10 100 GLY C O 1
ATOM 4203 N N . GLU C 1 101 ? 88.242 132.376 11.929 1.00 17.41 101 GLU C N 1
ATOM 4204 C CA . GLU C 1 101 ? 88.116 133.637 12.647 1.00 17.02 101 GLU C CA 1
ATOM 4205 C C . GLU C 1 101 ? 87.202 133.403 13.849 1.00 16.35 101 GLU C C 1
ATOM 4206 O O . GLU C 1 101 ? 86.649 132.313 13.997 1.00 15.63 101 GLU C O 1
ATOM 4212 N N . TYR C 1 102 ? 87.045 134.403 14.712 1.00 15.23 102 TYR C N 1
ATOM 4213 C CA . TYR C 1 102 ? 86.228 134.215 15.908 1.00 14.84 102 TYR C CA 1
ATOM 4214 C C . TYR C 1 102 ? 85.018 135.125 16.039 1.00 14.29 102 TYR C C 1
ATOM 4215 O O . TYR C 1 102 ? 84.956 136.207 15.462 1.00 14.39 102 TYR C O 1
ATOM 4224 N N . ILE C 1 103 ? 84.046 134.654 16.810 1.00 13.51 103 ILE C N 1
ATOM 4225 C CA . ILE C 1 103 ? 82.833 135.415 17.063 1.00 12.85 103 ILE C CA 1
ATOM 4226 C C . ILE C 1 103 ? 82.647 135.495 18.570 1.00 13.61 103 ILE C C 1
ATOM 4227 O O . ILE C 1 103 ? 82.602 134.473 19.257 1.00 12.61 103 ILE C O 1
ATOM 4232 N N . ILE C 1 104 ? 82.593 136.723 19.076 1.00 13.02 104 ILE C N 1
ATOM 4233 C CA . ILE C 1 104 ? 82.376 136.960 20.494 1.00 12.79 104 ILE C CA 1
ATOM 4234 C C . ILE C 1 104 ? 80.887 137.267 20.549 1.00 13.01 104 ILE C C 1
ATOM 4235 O O . ILE C 1 104 ? 80.418 138.234 19.955 1.00 13.56 104 ILE C O 1
ATOM 4240 N N . VAL C 1 105 ? 80.153 136.408 21.248 1.00 12.47 105 VAL C N 1
ATOM 4241 C CA . VAL C 1 105 ? 78.702 136.492 21.346 1.00 11.72 105 VAL C CA 1
ATOM 4242 C C . VAL C 1 105 ? 78.103 137.542 22.287 1.00 11.73 105 VAL C C 1
ATOM 4243 O O . VAL C 1 105 ? 78.457 137.621 23.464 1.00 11.19 105 VAL C O 1
ATOM 4247 N N . THR C 1 106 ? 77.174 138.327 21.743 1.00 12.25 106 THR C N 1
ATOM 4248 C CA . THR C 1 106 ? 76.490 139.383 22.488 1.00 12.67 106 THR C CA 1
ATOM 4249 C C . THR C 1 106 ? 75.048 139.047 22.880 1.00 12.35 106 THR C C 1
ATOM 4250 O O . THR C 1 106 ? 74.421 139.785 23.639 1.00 11.94 106 THR C O 1
ATOM 4254 N N . GLY C 1 107 ? 74.523 137.945 22.358 1.00 12.63 107 GLY C N 1
ATOM 4255 C CA . GLY C 1 107 ? 73.155 137.566 22.674 1.00 11.18 107 GLY C CA 1
ATOM 4256 C C . GLY C 1 107 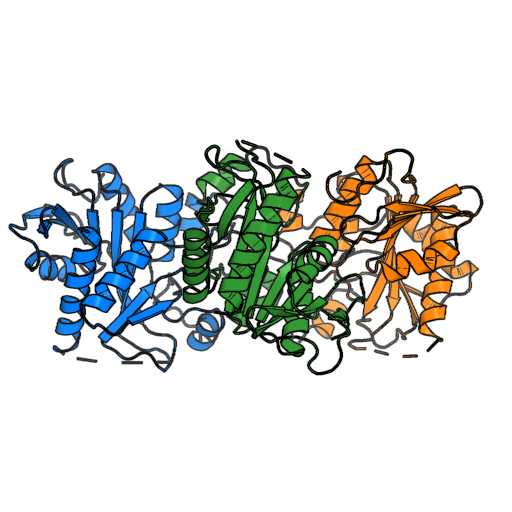? 72.744 136.332 21.898 1.00 11.53 107 GLY C C 1
ATOM 4257 O O . GLY C 1 107 ? 73.419 135.959 20.948 1.00 11.48 107 GLY C O 1
ATOM 4258 N N . ALA C 1 108 ? 71.647 135.694 22.288 1.00 10.57 108 ALA C N 1
ATOM 4259 C CA . ALA C 1 108 ? 71.222 134.485 21.588 1.00 10.98 108 ALA C CA 1
ATOM 4260 C C . ALA C 1 108 ? 69.736 134.408 21.247 1.00 11.97 108 ALA C C 1
ATOM 4261 O O . ALA C 1 108 ? 68.882 134.577 22.116 1.00 12.35 108 ALA C O 1
ATOM 4263 N N . SER C 1 109 ? 69.439 134.155 19.974 1.00 11.67 109 SER C N 1
ATOM 4264 C CA . SER C 1 109 ? 68.061 133.993 19.522 1.00 12.08 109 SER C CA 1
ATOM 4265 C C . SER C 1 109 ? 67.743 132.510 19.690 1.00 12.57 109 SER C C 1
ATOM 4266 O O . SER C 1 109 ? 68.633 131.666 19.556 1.00 11.85 109 SER C O 1
ATOM 4269 N N . TYR C 1 110 ? 66.487 132.188 19.980 1.00 12.56 110 TYR C N 1
ATOM 4270 C CA . TYR C 1 110 ? 66.093 130.795 20.158 1.00 13.13 110 TYR C CA 1
ATOM 4271 C C . TYR C 1 110 ? 64.601 130.581 19.946 1.00 14.01 110 TYR C C 1
ATOM 4272 O O . TYR C 1 110 ? 63.821 131.537 19.944 1.00 13.21 110 TYR C O 1
ATOM 4281 N N . ASN C 1 111 ? 64.212 129.326 19.741 1.00 14.24 111 ASN C N 1
ATOM 4282 C CA . ASN C 1 111 ? 62.798 129.003 19.597 1.00 16.61 111 ASN C CA 1
ATOM 4283 C C . ASN C 1 111 ? 62.352 128.621 21.007 1.00 18.24 111 ASN C C 1
ATOM 4284 O O . ASN C 1 111 ? 63.046 127.896 21.703 1.00 19.14 111 ASN C O 1
ATOM 4289 N N . GLN C 1 112 ? 61.198 129.117 21.428 1.00 19.99 112 GLN C N 1
ATOM 4290 C CA . GLN C 1 112 ? 60.704 128.850 22.780 1.00 22.16 112 GLN C CA 1
ATOM 4291 C C . GLN C 1 112 ? 60.229 127.422 23.019 1.00 21.35 112 GLN C C 1
ATOM 4292 O O . GLN C 1 112 ? 60.194 126.597 22.100 1.00 20.30 112 GLN C O 1
ATOM 4298 N N . GLY C 1 113 ? 59.847 127.157 24.271 1.00 21.02 113 GLY C N 1
ATOM 4299 C CA . GLY C 1 113 ? 59.358 125.847 24.659 1.00 19.82 113 GLY C CA 1
ATOM 4300 C C . GLY C 1 113 ? 60.349 125.034 25.476 1.00 18.39 113 GLY C C 1
ATOM 4301 O O . GLY C 1 113 ? 61.305 125.572 26.031 1.00 19.16 113 GLY C O 1
ATOM 4302 N N . GLY C 1 114 ? 60.097 123.731 25.530 1.00 18.05 114 GLY C N 1
ATOM 4303 C CA . GLY C 1 114 ? 60.927 122.789 26.254 1.00 16.99 114 GLY C CA 1
ATOM 4304 C C . GLY C 1 114 ? 61.632 123.250 27.514 1.00 15.49 114 GLY C C 1
ATOM 4305 O O . GLY C 1 114 ? 61.019 123.598 28.522 1.00 16.41 114 GLY C O 1
ATOM 4306 N N . LEU C 1 115 ? 62.951 123.231 27.450 1.00 14.87 115 LEU C N 1
ATOM 4307 C CA . LEU C 1 115 ? 63.791 123.618 28.569 1.00 13.42 115 LEU C CA 1
ATOM 4308 C C . LEU C 1 115 ? 63.506 125.033 29.078 1.00 13.54 115 LEU C C 1
ATOM 4309 O O . LEU C 1 115 ? 63.527 125.279 30.287 1.00 13.24 115 LEU C O 1
ATOM 4314 N N . PHE C 1 116 ? 63.231 125.967 28.172 1.00 12.85 116 PHE C N 1
ATOM 4315 C CA . PHE C 1 116 ? 62.947 127.329 28.605 1.00 12.33 116 PHE C CA 1
ATOM 4316 C C . PHE C 1 116 ? 61.613 127.409 29.337 1.00 11.84 116 PHE C C 1
ATOM 4317 O O . PHE C 1 116 ? 61.482 128.149 30.304 1.00 10.94 116 PHE C O 1
ATOM 4325 N N . TYR C 1 117 ? 60.622 126.644 28.881 1.00 11.14 117 TYR C N 1
ATOM 4326 C CA . TYR C 1 117 ? 59.318 126.663 29.538 1.00 10.90 117 TYR C CA 1
ATOM 4327 C C . TYR C 1 117 ? 59.418 126.067 30.946 1.00 10.43 117 TYR C C 1
ATOM 4328 O O . TYR C 1 117 ? 58.836 126.589 31.895 1.00 11.57 117 TYR C O 1
ATOM 4337 N N . GLN C 1 118 ? 60.177 124.985 31.086 1.00 11.01 118 GLN C N 1
ATOM 4338 C CA . GLN C 1 118 ? 60.322 124.347 32.387 1.00 11.83 118 GLN C CA 1
ATOM 4339 C C . GLN C 1 118 ? 61.034 125.241 33.404 1.00 11.69 118 GLN C C 1
ATOM 4340 O O . GLN C 1 118 ? 60.696 125.230 34.583 1.00 11.98 118 GLN C O 1
ATOM 4346 N N . TYR C 1 119 ? 62.015 126.017 32.944 1.00 11.53 119 TYR C N 1
ATOM 4347 C CA . TYR C 1 119 ? 62.761 126.906 33.835 1.00 12.24 119 TYR C CA 1
ATOM 4348 C C . TYR C 1 119 ? 62.067 128.246 34.091 1.00 12.43 119 TYR C C 1
ATOM 4349 O O . TYR C 1 119 ? 62.002 128.709 35.230 1.00 13.01 119 TYR C O 1
ATOM 4358 N N . LEU C 1 120 ? 61.556 128.863 33.028 1.00 13.78 120 LEU C N 1
ATOM 4359 C CA . LEU C 1 120 ? 60.898 130.168 33.128 1.00 13.80 120 LEU C CA 1
ATOM 4360 C C . LEU C 1 120 ? 59.427 130.119 33.533 1.00 14.80 120 LEU C C 1
ATOM 4361 O O . LEU C 1 120 ? 58.873 131.123 33.986 1.00 14.49 120 LEU C O 1
ATOM 4366 N N . ARG C 1 121 ? 58.796 128.964 33.343 1.00 13.99 121 ARG C N 1
ATOM 4367 C CA . ARG C 1 121 ? 57.400 128.742 33.727 1.00 15.44 121 ARG C CA 1
ATOM 4368 C C . ARG C 1 121 ? 56.306 129.332 32.836 1.00 14.68 121 ARG C C 1
ATOM 4369 O O . ARG C 1 121 ? 55.116 129.225 33.146 1.00 14.85 121 ARG C O 1
ATOM 4377 N N . ASP C 1 122 ? 56.721 129.967 31.745 1.00 13.83 122 ASP C N 1
ATOM 4378 C CA . ASP C 1 122 ? 55.799 130.492 30.751 1.00 14.08 122 ASP C CA 1
ATOM 4379 C C . ASP C 1 122 ? 56.601 130.762 29.482 1.00 13.65 122 ASP C C 1
ATOM 4380 O O . ASP C 1 122 ? 57.767 130.364 29.406 1.00 14.07 122 ASP C O 1
ATOM 4385 N N . ASN C 1 123 ? 56.007 131.398 28.482 1.00 14.53 123 ASN C N 1
ATOM 4386 C CA . ASN C 1 123 ? 56.742 131.598 27.237 1.00 16.00 123 ASN C CA 1
ATOM 4387 C C . ASN C 1 123 ? 57.325 132.979 26.996 1.00 14.95 123 ASN C C 1
ATOM 4388 O O . ASN C 1 123 ? 57.540 133.375 25.852 1.00 16.25 123 ASN C O 1
ATOM 4393 N N . ALA C 1 124 ? 57.600 133.710 28.068 1.00 14.92 124 ALA C N 1
ATOM 4394 C CA . ALA C 1 124 ? 58.174 135.039 27.917 1.00 14.24 124 ALA C CA 1
ATOM 4395 C C . ALA C 1 124 ? 59.539 134.942 27.235 1.00 14.20 124 ALA C C 1
ATOM 4396 O O . ALA C 1 124 ? 60.294 133.992 27.459 1.00 14.52 124 ALA C O 1
ATOM 4398 N N . CYS C 1 125 ? 59.847 135.914 26.386 1.00 13.62 125 CYS C N 1
ATOM 4399 C CA . CYS C 1 125 ? 61.140 135.935 25.720 1.00 12.99 125 CYS C CA 1
ATOM 4400 C C . CYS C 1 125 ? 62.100 136.720 26.608 1.00 13.20 125 CYS C C 1
ATOM 4401 O O . CYS C 1 125 ? 62.305 137.918 26.416 1.00 12.83 125 CYS C O 1
ATOM 4404 N N . VAL C 1 126 ? 62.664 136.039 27.598 1.00 12.28 126 VAL C N 1
ATOM 4405 C CA . VAL C 1 126 ? 63.612 136.654 28.517 1.00 12.12 126 VAL C CA 1
ATOM 4406 C C . VAL C 1 126 ? 64.914 136.937 27.754 1.00 12.72 126 VAL C C 1
ATOM 4407 O O . VAL C 1 126 ? 65.387 136.093 27.001 1.00 13.39 126 VAL C O 1
ATOM 4411 N N . ALA C 1 127 ? 65.480 138.127 27.938 1.00 12.56 127 ALA C N 1
ATOM 4412 C CA . ALA C 1 127 ? 66.714 138.499 27.242 1.00 12.64 127 ALA C CA 1
ATOM 4413 C C . ALA C 1 127 ? 67.824 137.492 27.547 1.00 11.48 127 ALA C C 1
ATOM 4414 O O . ALA C 1 127 ? 68.233 137.347 28.692 1.00 11.84 127 ALA C O 1
ATOM 4416 N N . SER C 1 128 ? 68.303 136.799 26.516 1.00 12.06 128 SER C N 1
ATOM 4417 C CA . SER C 1 128 ? 69.355 135.794 26.680 1.00 11.46 128 SER C CA 1
ATOM 4418 C C . SER C 1 128 ? 70.672 136.446 26.287 1.00 12.02 128 SER C C 1
ATOM 4419 O O . SER C 1 128 ? 71.102 136.375 25.139 1.00 11.97 128 SER C O 1
ATOM 4422 N N . THR C 1 129 ? 71.298 137.088 27.267 1.00 11.91 129 THR C N 1
ATOM 4423 C CA . THR C 1 129 ? 72.545 137.807 27.060 1.00 12.81 129 THR C CA 1
ATOM 4424 C C . THR C 1 129 ? 73.635 137.388 28.048 1.00 12.91 129 THR C C 1
ATOM 4425 O O . THR C 1 129 ? 73.346 136.915 29.146 1.00 13.38 129 THR C O 1
ATOM 4429 N N . PRO C 1 130 ? 74.911 137.556 27.661 1.00 12.52 130 PRO C N 1
ATOM 4430 C CA . PRO C 1 130 ? 76.044 137.204 28.519 1.00 12.94 130 PRO C CA 1
ATOM 4431 C C . PRO C 1 130 ? 76.299 138.362 29.482 1.00 14.07 130 PRO C C 1
ATOM 4432 O O . PRO C 1 130 ? 75.617 139.387 29.423 1.00 14.98 130 PRO C O 1
ATOM 4436 N N . ASP C 1 131 ? 77.275 138.195 30.365 1.00 14.36 131 ASP C N 1
ATOM 4437 C CA . ASP C 1 131 ? 77.629 139.252 31.299 1.00 15.15 131 ASP C CA 1
ATOM 4438 C C . ASP C 1 131 ? 78.351 140.337 30.501 1.00 14.78 131 ASP C C 1
ATOM 4439 O O . ASP C 1 131 ? 79.279 140.051 29.746 1.00 14.05 131 ASP C O 1
ATOM 4444 N N . PHE C 1 132 ? 77.914 141.581 30.672 1.00 15.89 132 PHE C N 1
ATOM 4445 C CA . PHE C 1 132 ? 78.484 142.730 29.972 1.00 17.37 132 PHE C CA 1
ATOM 4446 C C . PHE C 1 132 ? 79.993 142.898 30.195 1.00 17.54 132 PHE C C 1
ATOM 4447 O O . PHE C 1 132 ? 80.765 142.987 29.235 1.00 16.93 132 PHE C O 1
ATOM 4455 N N . GLU C 1 133 ? 80.393 142.955 31.463 1.00 17.56 133 GLU C N 1
ATOM 4456 C CA . GLU C 1 133 ? 81.794 143.127 31.853 1.00 19.06 133 GLU C CA 1
ATOM 4457 C C . GLU C 1 133 ? 82.690 142.050 31.266 1.00 17.36 133 GLU C C 1
ATOM 4458 O O . GLU C 1 133 ? 83.712 142.343 30.649 1.00 16.89 133 GLU C O 1
ATOM 4464 N N . LEU C 1 134 ? 82.299 140.799 31.472 1.00 16.63 134 LEU C N 1
ATOM 4465 C CA . LEU C 1 134 ? 83.083 139.665 30.992 1.00 16.02 134 LEU C CA 1
ATOM 4466 C C . LEU C 1 134 ? 83.220 139.662 29.471 1.00 15.19 134 LEU C C 1
ATOM 4467 O O . LEU C 1 134 ? 84.283 139.354 28.942 1.00 13.88 134 LEU C O 1
ATOM 4472 N N . THR C 1 135 ? 82.151 140.005 28.759 1.00 13.92 135 THR C N 1
ATOM 4473 C CA . THR C 1 135 ? 82.230 140.016 27.302 1.00 14.51 135 THR C CA 1
ATOM 4474 C C . THR C 1 135 ? 83.185 141.108 26.817 1.00 14.60 135 THR C C 1
ATOM 4475 O O . THR C 1 135 ? 83.928 140.907 25.848 1.00 13.72 135 THR C O 1
ATOM 4479 N N . ASN C 1 136 ? 83.181 142.257 27.487 1.00 14.48 136 ASN C N 1
ATOM 4480 C CA . ASN C 1 136 ? 84.090 143.333 27.104 1.00 15.37 136 ASN C CA 1
ATOM 4481 C C . ASN C 1 136 ? 85.534 142.923 27.365 1.00 15.92 136 ASN C C 1
ATOM 4482 O O . ASN C 1 136 ? 86.436 143.324 26.629 1.00 16.25 136 ASN C O 1
ATOM 4487 N N . LYS C 1 137 ? 85.754 142.135 28.415 1.00 16.07 137 LYS C N 1
ATOM 4488 C CA . LYS C 1 137 ? 87.101 141.668 28.728 1.00 17.40 137 LYS C CA 1
ATOM 4489 C C . LYS C 1 137 ? 87.582 140.741 27.617 1.00 16.98 137 LYS C C 1
ATOM 4490 O O . LYS C 1 137 ? 88.752 140.757 27.256 1.00 16.97 137 LYS C O 1
ATOM 4496 N N . LEU C 1 138 ? 86.672 139.939 27.070 1.00 16.59 138 LEU C N 1
ATOM 4497 C CA . LEU C 1 138 ? 87.037 139.026 25.991 1.00 16.43 138 LEU C CA 1
ATOM 4498 C C . LEU C 1 138 ? 87.473 139.801 24.760 1.00 17.24 138 LEU C C 1
ATOM 4499 O O . LEU C 1 138 ? 88.449 139.436 24.101 1.00 18.10 138 LEU C O 1
ATOM 4504 N N . VAL C 1 139 ? 86.740 140.868 24.440 1.00 17.36 139 VAL C N 1
ATOM 4505 C CA . VAL C 1 139 ? 87.068 141.690 23.283 1.00 17.01 139 VAL C CA 1
ATOM 4506 C C . VAL C 1 139 ? 88.471 142.280 23.442 1.00 17.48 139 VAL C C 1
ATOM 4507 O O . VAL C 1 139 ? 89.251 142.321 22.490 1.00 17.48 139 VAL C O 1
ATOM 4511 N N . THR C 1 140 ? 88.783 142.732 24.651 1.00 17.80 140 THR C N 1
ATOM 4512 C CA . THR C 1 140 ? 90.088 143.315 24.940 1.00 19.14 140 THR C CA 1
ATOM 4513 C C . THR C 1 140 ? 91.187 142.261 24.805 1.00 18.80 140 THR C C 1
ATOM 4514 O O . THR C 1 140 ? 92.226 142.519 24.201 1.00 18.94 140 THR C O 1
ATOM 4518 N N . SER C 1 141 ? 90.945 141.074 25.358 1.00 19.09 141 SER C N 1
ATOM 4519 C CA . SER C 1 141 ? 91.921 139.987 25.296 1.00 19.24 141 SER C CA 1
ATOM 4520 C C . SER C 1 141 ? 92.210 139.562 23.864 1.00 18.66 141 SER C C 1
ATOM 4521 O O . SER C 1 141 ? 93.367 139.375 23.489 1.00 19.13 141 SER C O 1
ATOM 4524 N N . PHE C 1 142 ? 91.165 139.396 23.060 1.00 17.71 142 PHE C N 1
ATOM 4525 C CA . PHE C 1 142 ? 91.381 138.998 21.678 1.00 17.59 142 PHE C CA 1
ATOM 4526 C C . PHE C 1 142 ? 92.108 140.078 20.894 1.00 19.54 142 PHE C C 1
ATOM 4527 O O . PHE C 1 142 ? 92.959 139.770 20.064 1.00 19.98 142 PHE C O 1
ATOM 4535 N N . SER C 1 143 ? 91.786 141.339 21.170 1.00 21.04 143 SER C N 1
ATOM 4536 C CA . SER C 1 143 ? 92.431 142.456 20.490 1.00 22.60 143 SER C CA 1
ATOM 4537 C C . SER C 1 143 ? 93.922 142.467 20.806 1.00 23.37 143 SER C C 1
ATOM 4538 O O . SER C 1 143 ? 94.753 142.660 19.913 1.00 22.17 143 SER C O 1
ATOM 4541 N N . LYS C 1 144 ? 94.257 142.253 22.076 1.00 23.85 144 LYS C N 1
ATOM 4542 C CA . LYS C 1 144 ? 95.658 142.241 22.494 1.00 25.17 144 LYS C CA 1
ATOM 4543 C C . LYS C 1 144 ? 96.482 141.188 21.758 1.00 24.94 144 LYS C C 1
ATOM 4544 O O . LYS C 1 144 ? 97.662 141.404 21.473 1.00 24.85 144 LYS C O 1
ATOM 4550 N N . ARG C 1 145 ? 95.865 140.054 21.446 1.00 24.67 145 ARG C N 1
ATOM 4551 C CA . ARG C 1 145 ? 96.560 138.983 20.742 1.00 23.95 145 ARG C CA 1
ATOM 4552 C C . ARG C 1 145 ? 96.408 139.072 19.221 1.00 23.49 145 ARG C C 1
ATOM 4553 O O . ARG C 1 145 ? 96.722 138.122 18.501 1.00 22.97 145 ARG C O 1
ATOM 4561 N N . ASN C 1 146 ? 95.947 140.226 18.745 1.00 23.42 146 ASN C N 1
ATOM 4562 C CA . ASN C 1 146 ? 95.747 140.483 17.317 1.00 23.91 146 ASN C CA 1
ATOM 4563 C C . ASN C 1 146 ? 95.003 139.359 16.604 1.00 23.33 146 ASN C C 1
ATOM 4564 O O . ASN C 1 146 ? 95.436 138.886 15.552 1.00 22.78 146 ASN C O 1
ATOM 4569 N N . LEU C 1 147 ? 93.882 138.930 17.173 1.00 22.51 147 LEU C N 1
ATOM 4570 C CA . LEU C 1 147 ? 93.094 137.865 16.568 1.00 21.89 147 LEU C CA 1
ATOM 4571 C C . LEU C 1 147 ? 91.888 138.495 15.877 1.00 21.56 147 LEU C C 1
ATOM 4572 O O . LEU C 1 147 ? 91.328 139.468 16.373 1.00 22.19 147 LEU C O 1
ATOM 4577 N N . LYS C 1 148 ? 91.502 137.944 14.731 1.00 20.72 148 LYS C N 1
ATOM 4578 C CA . LYS C 1 148 ? 90.379 138.470 13.955 1.00 21.61 148 LYS C CA 1
ATOM 4579 C C . LYS C 1 148 ? 89.035 137.980 14.469 1.00 20.12 148 LYS C C 1
ATOM 4580 O O . LYS C 1 148 ? 88.692 136.809 14.324 1.00 20.64 148 LYS C O 1
ATOM 4586 N N . TYR C 1 149 ? 88.262 138.884 15.050 1.00 19.73 149 TYR C N 1
ATOM 4587 C CA . TYR C 1 149 ? 86.962 138.519 15.595 1.00 18.78 149 TYR C CA 1
ATOM 4588 C C . TYR C 1 149 ? 85.864 139.483 15.171 1.00 18.12 149 TYR C C 1
ATOM 4589 O O . TYR C 1 149 ? 86.133 140.588 14.690 1.00 18.48 149 TYR C O 1
ATOM 4598 N N . TYR C 1 150 ? 84.624 139.041 15.357 1.00 16.80 150 TYR C N 1
ATOM 4599 C CA . TYR C 1 150 ? 83.447 139.841 15.054 1.00 16.72 150 TYR C CA 1
ATOM 4600 C C . TYR C 1 150 ? 82.566 139.765 16.286 1.00 16.37 150 TYR C C 1
ATOM 4601 O O . TYR C 1 150 ? 82.612 138.784 17.017 1.00 18.05 150 TYR C O 1
ATOM 4610 N N . VAL C 1 151 ? 81.763 140.790 16.527 1.00 15.32 151 VAL C N 1
ATOM 4611 C CA . VAL C 1 151 ? 80.898 140.767 17.702 1.00 15.42 151 VAL C CA 1
ATOM 4612 C C . VAL C 1 151 ? 79.449 140.771 17.238 1.00 14.89 151 VAL C C 1
ATOM 4613 O O . VAL C 1 151 ? 79.063 141.590 16.407 1.00 16.03 151 VAL C O 1
ATOM 4617 N N . GLY C 1 152 ? 78.652 139.838 17.755 1.00 13.48 152 GLY C N 1
ATOM 4618 C CA . GLY C 1 152 ? 77.257 139.781 17.351 1.00 13.48 152 GLY C CA 1
ATOM 4619 C C . GLY C 1 152 ? 76.451 138.659 17.980 1.00 12.59 152 GLY C C 1
ATOM 4620 O O . GLY C 1 152 ? 76.980 137.850 18.745 1.00 11.27 152 GLY C O 1
ATOM 4621 N N . ASN C 1 153 ? 75.163 138.616 17.647 1.00 11.52 153 ASN C N 1
ATOM 4622 C CA . ASN C 1 153 ? 74.254 137.596 18.170 1.00 11.79 153 ASN C CA 1
ATOM 4623 C C . ASN C 1 153 ? 74.305 136.314 17.351 1.00 11.44 153 ASN C C 1
ATOM 4624 O O . ASN C 1 153 ? 74.748 136.318 16.202 1.00 12.01 153 ASN C O 1
ATOM 4629 N N . VAL C 1 154 ? 73.858 135.217 17.956 1.00 11.56 154 VAL C N 1
ATOM 4630 C CA . VAL C 1 154 ? 73.817 133.928 17.275 1.00 11.02 154 VAL C CA 1
ATOM 4631 C C . VAL C 1 154 ? 72.492 133.234 17.551 1.00 11.42 154 VAL C C 1
ATOM 4632 O O . VAL C 1 154 ? 71.833 133.508 18.558 1.00 11.32 154 VAL C O 1
ATOM 4636 N N . PHE C 1 155 ? 72.091 132.357 16.635 1.00 9.95 155 PHE C N 1
ATOM 4637 C CA . PHE C 1 155 ? 70.876 131.578 16.818 1.00 9.89 155 PHE C CA 1
ATOM 4638 C C . PHE C 1 155 ? 71.318 130.256 17.446 1.00 10.20 155 PHE C C 1
ATOM 4639 O O . PHE C 1 155 ? 72.236 129.612 16.940 1.00 10.76 155 PHE C O 1
ATOM 4647 N N . SER C 1 156 ? 70.691 129.870 18.558 1.00 9.40 156 SER C N 1
ATOM 4648 C CA . SER C 1 156 ? 71.016 128.609 19.226 1.00 9.80 156 SER C CA 1
ATOM 4649 C C . SER C 1 156 ? 69.954 127.584 18.820 1.00 10.45 156 SER C C 1
ATOM 4650 O O . SER C 1 156 ? 68.852 127.558 19.370 1.00 11.07 156 SER C O 1
ATOM 4653 N N . SER C 1 157 ? 70.310 126.763 17.840 1.00 8.19 157 SER C N 1
ATOM 4654 C CA . SER C 1 157 ? 69.443 125.728 17.286 1.00 9.18 157 SER C CA 1
ATOM 4655 C C . SER C 1 157 ? 69.388 124.462 18.128 1.00 10.84 157 SER C C 1
ATOM 4656 O O . SER C 1 157 ? 70.357 124.109 18.796 1.00 10.54 157 SER C O 1
ATOM 4659 N N . ASP C 1 158 ? 68.249 123.773 18.078 1.00 10.67 158 ASP C N 1
ATOM 4660 C CA . ASP C 1 158 ? 68.074 122.527 18.814 1.00 12.50 158 ASP C CA 1
ATOM 4661 C C . ASP C 1 158 ? 68.115 121.328 17.862 1.00 12.85 158 ASP C C 1
ATOM 4662 O O . ASP C 1 158 ? 68.302 120.189 18.293 1.00 13.38 158 ASP C O 1
ATOM 4667 N N . ALA C 1 159 ? 67.955 121.592 16.567 1.00 12.64 159 ALA C N 1
ATOM 4668 C CA . ALA C 1 159 ? 67.945 120.532 15.558 1.00 13.61 159 ALA C CA 1
ATOM 4669 C C . ALA C 1 159 ? 68.963 120.773 14.452 1.00 14.50 159 ALA C C 1
ATOM 4670 O O . ALA C 1 159 ? 68.684 121.454 13.467 1.00 14.44 159 ALA C O 1
ATOM 4672 N N . PHE C 1 160 ? 70.141 120.187 14.622 1.00 13.72 160 PHE C N 1
ATOM 4673 C CA . PHE C 1 160 ? 71.230 120.325 13.667 1.00 15.31 160 PHE C CA 1
ATOM 4674 C C . PHE C 1 160 ? 70.814 119.926 12.249 1.00 15.33 160 PHE C C 1
ATOM 4675 O O . PHE C 1 160 ? 71.141 120.613 11.281 1.00 15.32 160 PHE C O 1
ATOM 4683 N N . TYR C 1 161 ? 70.092 118.817 12.134 1.00 15.25 161 TYR C N 1
ATOM 4684 C CA . TYR C 1 161 ? 69.698 118.322 10.823 1.00 16.19 161 TYR C CA 1
ATOM 4685 C C . TYR C 1 161 ? 68.286 118.613 10.317 1.00 16.31 161 TYR C C 1
ATOM 4686 O O . TYR C 1 161 ? 67.878 118.069 9.294 1.00 16.77 161 TYR C O 1
ATOM 4695 N N . ALA C 1 162 ? 67.543 119.471 11.010 1.00 15.86 162 ALA C N 1
ATOM 4696 C CA . ALA C 1 162 ? 66.194 119.801 10.569 1.00 16.30 162 ALA C CA 1
ATOM 4697 C C . ALA C 1 162 ? 66.276 120.705 9.339 1.00 16.53 162 ALA C C 1
ATOM 4698 O O . ALA C 1 162 ? 67.084 121.635 9.296 1.00 17.61 162 ALA C O 1
ATOM 4700 N N . GLU C 1 163 ? 65.441 120.428 8.341 1.00 17.36 163 GLU C N 1
ATOM 4701 C CA . GLU C 1 163 ? 65.434 121.208 7.101 1.00 17.95 163 GLU C CA 1
ATOM 4702 C C . GLU C 1 163 ? 64.740 122.559 7.207 1.00 16.95 163 GLU C C 1
ATOM 4703 O O . GLU C 1 163 ? 63.707 122.685 7.854 1.00 16.02 163 GLU C O 1
ATOM 4709 N N . ASP C 1 164 ? 65.310 123.555 6.536 1.00 16.60 164 ASP C N 1
ATOM 4710 C CA . ASP C 1 164 ? 64.742 124.896 6.483 1.00 17.55 164 ASP C CA 1
ATOM 4711 C C . ASP C 1 164 ? 65.325 125.583 5.250 1.00 18.00 164 ASP C C 1
ATOM 4712 O O . ASP C 1 164 ? 66.466 126.043 5.261 1.00 17.67 164 ASP C O 1
ATOM 4717 N N . GLU C 1 165 ? 64.528 125.643 4.187 1.00 18.81 165 GLU C N 1
ATOM 4718 C CA . GLU C 1 165 ? 64.947 126.238 2.921 1.00 20.12 165 GLU C CA 1
ATOM 4719 C C . GLU C 1 165 ? 65.272 127.729 3.001 1.00 19.73 165 GLU C C 1
ATOM 4720 O O . GLU C 1 165 ? 65.940 128.278 2.116 1.00 19.92 165 GLU C O 1
ATOM 4726 N N . GLU C 1 166 ? 64.799 128.391 4.051 1.00 18.84 166 GLU C N 1
ATOM 4727 C CA . GLU C 1 166 ? 65.065 129.815 4.213 1.00 18.92 166 GLU C CA 1
ATOM 4728 C C . GLU C 1 166 ? 65.947 130.072 5.429 1.00 17.60 166 GLU C C 1
ATOM 4729 O O . GLU C 1 166 ? 65.981 131.183 5.946 1.00 16.74 166 GLU C O 1
ATOM 4735 N N . PHE C 1 167 ? 66.676 129.049 5.867 1.00 16.34 167 PHE C N 1
ATOM 4736 C CA . PHE C 1 167 ? 67.521 129.156 7.061 1.00 15.68 167 PHE C CA 1
ATOM 4737 C C . PHE C 1 167 ? 68.432 130.376 7.163 1.00 15.35 167 PHE C C 1
ATOM 4738 O O . PHE C 1 167 ? 68.289 131.182 8.081 1.00 14.56 167 PHE C O 1
ATOM 4746 N N . VAL C 1 168 ? 69.378 130.498 6.235 1.00 15.20 168 VAL C N 1
ATOM 4747 C CA . VAL C 1 168 ? 70.328 131.606 6.267 1.00 15.71 168 VAL C CA 1
ATOM 4748 C C . VAL C 1 168 ? 69.695 132.993 6.206 1.00 15.97 168 VAL C C 1
ATOM 4749 O O . VAL C 1 168 ? 70.030 133.856 7.012 1.00 15.55 168 VAL C O 1
ATOM 4753 N N . LYS C 1 169 ? 68.793 133.223 5.257 1.00 15.74 169 LYS C N 1
ATOM 4754 C CA . LYS C 1 169 ? 68.160 134.535 5.161 1.00 16.45 169 LYS C CA 1
ATOM 4755 C C . LYS C 1 169 ? 67.304 134.834 6.388 1.00 15.71 169 LYS C C 1
ATOM 4756 O O . LYS C 1 169 ? 67.269 135.964 6.868 1.00 14.20 169 LYS C O 1
ATOM 4762 N N . LYS C 1 170 ? 66.622 133.819 6.905 1.00 14.25 170 LYS C N 1
ATOM 4763 C CA . LYS C 1 170 ? 65.776 134.026 8.074 1.00 14.86 170 LYS C CA 1
ATOM 4764 C C . LYS C 1 170 ? 66.569 134.481 9.299 1.00 13.64 170 LYS C C 1
ATOM 4765 O O . LYS C 1 170 ? 66.304 135.535 9.872 1.00 13.18 170 LYS C O 1
ATOM 4771 N N . TRP C 1 171 ? 67.549 133.684 9.703 1.00 12.88 171 TRP C N 1
ATOM 4772 C CA . TRP C 1 171 ? 68.304 134.034 10.890 1.00 12.64 171 TRP C CA 1
ATOM 4773 C C . TRP C 1 171 ? 69.271 135.196 10.715 1.00 12.28 171 TRP C C 1
ATOM 4774 O O . TRP C 1 171 ? 69.501 135.947 11.665 1.00 12.24 171 TRP C O 1
ATOM 4785 N N . SER C 1 172 ? 69.820 135.374 9.515 1.00 12.51 172 SER C N 1
ATOM 4786 C CA . SER C 1 172 ? 70.731 136.495 9.299 1.00 13.52 172 SER C CA 1
ATOM 4787 C C . SER C 1 172 ? 69.952 137.808 9.248 1.00 14.40 172 SER C C 1
ATOM 4788 O O . SER C 1 172 ? 70.464 138.849 9.658 1.00 15.33 172 SER C O 1
ATOM 4791 N N . SER C 1 173 ? 68.720 137.768 8.748 1.00 15.05 173 SER C N 1
ATOM 4792 C CA . SER C 1 173 ? 67.912 138.983 8.678 1.00 15.81 173 SER C CA 1
ATOM 4793 C C . SER C 1 173 ? 67.399 139.340 10.068 1.00 15.96 173 SER C C 1
ATOM 4794 O O . SER C 1 173 ? 66.884 140.438 10.282 1.00 17.41 173 SER C O 1
ATOM 4797 N N . ARG C 1 174 ? 67.563 138.412 11.009 1.00 15.41 174 ARG C N 1
ATOM 4798 C CA . ARG C 1 174 ? 67.127 138.618 12.390 1.00 15.44 174 ARG C CA 1
ATOM 4799 C C . ARG C 1 174 ? 68.264 139.077 13.310 1.00 15.24 174 ARG C C 1
ATOM 4800 O O . ARG C 1 174 ? 68.160 138.975 14.536 1.00 14.82 174 ARG C O 1
ATOM 4808 N N . GLY C 1 175 ? 69.346 139.575 12.715 1.00 14.34 175 GLY C N 1
ATOM 4809 C CA . GLY C 1 175 ? 70.467 140.078 13.493 1.00 13.60 175 GLY C CA 1
ATOM 4810 C C . GLY C 1 175 ? 71.481 139.071 14.007 1.00 13.25 175 GLY C C 1
ATOM 4811 O O . GLY C 1 175 ? 72.320 139.403 14.845 1.00 13.76 175 GLY C O 1
ATOM 4812 N N . ASN C 1 176 ? 71.422 137.844 13.509 1.00 12.24 176 ASN C N 1
ATOM 4813 C CA . ASN C 1 176 ? 72.350 136.809 13.955 1.00 11.77 176 ASN C CA 1
ATOM 4814 C C . ASN C 1 176 ? 73.436 136.603 12.910 1.00 12.83 176 ASN C C 1
ATOM 4815 O O . ASN C 1 176 ? 73.152 136.576 11.720 1.00 13.14 176 ASN C O 1
ATOM 4820 N N . ILE C 1 177 ? 74.681 136.480 13.355 1.00 12.57 177 ILE C N 1
ATOM 4821 C CA . ILE C 1 177 ? 75.779 136.290 12.415 1.00 12.54 177 ILE C CA 1
ATOM 4822 C C . ILE C 1 177 ? 76.344 134.875 12.410 1.00 12.87 177 ILE C C 1
ATOM 4823 O O . ILE C 1 177 ? 77.269 134.578 11.657 1.00 12.87 177 ILE C O 1
ATOM 4828 N N . ALA C 1 178 ? 75.784 133.999 13.241 1.00 12.39 178 ALA C N 1
ATOM 4829 C CA . ALA C 1 178 ? 76.241 132.615 13.297 1.00 12.14 178 ALA C CA 1
ATOM 4830 C C . ALA C 1 178 ? 75.240 131.715 14.020 1.00 11.87 178 ALA C C 1
ATOM 4831 O O . ALA C 1 178 ? 74.328 132.195 14.699 1.00 11.55 178 ALA C O 1
ATOM 4833 N N . VAL C 1 179 ? 75.419 130.406 13.878 1.00 10.87 179 VAL C N 1
ATOM 4834 C CA . VAL C 1 179 ? 74.528 129.459 14.532 1.00 11.13 179 VAL C CA 1
ATOM 4835 C C . VAL C 1 179 ? 75.276 128.367 15.285 1.00 11.18 179 VAL C C 1
ATOM 4836 O O . VAL C 1 179 ? 76.277 127.836 14.812 1.00 12.11 179 VAL C O 1
ATOM 4840 N N . GLU C 1 180 ? 74.791 128.055 16.478 1.00 10.99 180 GLU C N 1
ATOM 4841 C CA . GLU C 1 180 ? 75.364 126.993 17.288 1.00 10.53 180 GLU C CA 1
ATOM 4842 C C . GLU C 1 180 ? 74.221 126.410 18.113 1.00 10.83 180 GLU C C 1
ATOM 4843 O O . GLU C 1 180 ? 73.064 126.639 17.767 1.00 10.15 180 GLU C O 1
ATOM 4849 N N . MET C 1 181 ? 74.501 125.685 19.193 1.00 11.01 181 MET C N 1
ATOM 4850 C CA . MET C 1 181 ? 73.392 125.059 19.907 1.00 11.27 181 MET C CA 1
ATOM 4851 C C . MET C 1 181 ? 73.168 125.280 21.399 1.00 10.70 181 MET C C 1
ATOM 4852 O O . MET C 1 181 ? 72.135 124.857 21.926 1.00 11.06 181 MET C O 1
ATOM 4857 N N . GLU C 1 182 ? 74.091 125.924 22.102 1.00 11.23 182 GLU C N 1
ATOM 4858 C CA . GLU C 1 182 ? 73.830 126.084 23.519 1.00 11.36 182 GLU C CA 1
ATOM 4859 C C . GLU C 1 182 ? 73.995 127.439 24.201 1.00 10.80 182 GLU C C 1
ATOM 4860 O O . GLU C 1 182 ? 73.824 127.537 25.415 1.00 10.58 182 GLU C O 1
ATOM 4866 N N . CYS C 1 183 ? 74.271 128.489 23.433 1.00 9.34 183 CYS C N 1
ATOM 4867 C CA . CYS C 1 183 ? 74.415 129.817 24.025 1.00 10.59 183 CYS C CA 1
ATOM 4868 C C . CYS C 1 183 ? 73.132 130.310 24.695 1.00 10.03 183 CYS C C 1
ATOM 4869 O O . CYS C 1 183 ? 73.179 130.850 25.794 1.00 9.17 183 CYS C O 1
ATOM 4872 N N . ALA C 1 184 ? 71.986 130.132 24.040 1.00 9.67 184 ALA C N 1
ATOM 4873 C CA . ALA C 1 184 ? 70.729 130.581 24.643 1.00 9.49 184 ALA C CA 1
ATOM 4874 C C . ALA C 1 184 ? 70.521 129.958 26.024 1.00 10.73 184 ALA C C 1
ATOM 4875 O O . ALA C 1 184 ? 70.092 130.632 26.953 1.00 9.61 184 ALA C O 1
ATOM 4877 N N . THR C 1 185 ? 70.824 128.667 26.153 1.00 11.16 185 THR C N 1
ATOM 4878 C CA . THR C 1 185 ? 70.661 127.978 27.429 1.00 10.89 185 THR C CA 1
ATOM 4879 C C . THR C 1 185 ? 71.679 128.515 28.434 1.00 11.54 185 THR C C 1
ATOM 4880 O O . THR C 1 185 ? 71.335 128.810 29.579 1.00 11.29 185 THR C O 1
ATOM 4884 N N . LEU C 1 186 ? 72.926 128.664 27.998 1.00 10.91 186 LEU C N 1
ATOM 4885 C CA . LEU C 1 186 ? 73.967 129.181 28.883 1.00 11.62 186 LEU C CA 1
ATOM 4886 C C . LEU C 1 186 ? 73.594 130.549 29.444 1.00 12.03 186 LEU C C 1
ATOM 4887 O O . LEU C 1 186 ? 73.602 130.753 30.656 1.00 12.44 186 LEU C O 1
ATOM 4892 N N . PHE C 1 187 ? 73.275 131.484 28.553 1.00 12.56 187 PHE C N 1
ATOM 4893 C CA . PHE C 1 187 ? 72.936 132.847 28.950 1.00 11.48 187 PHE C CA 1
ATOM 4894 C C . PHE C 1 187 ? 71.703 132.960 29.835 1.00 12.23 187 PHE C C 1
ATOM 4895 O O . PHE C 1 187 ? 71.747 133.609 30.883 1.00 11.13 187 PHE C O 1
ATOM 4903 N N . THR C 1 188 ? 70.604 132.335 29.420 1.00 11.80 188 THR C N 1
ATOM 4904 C CA . THR C 1 188 ? 69.377 132.411 30.204 1.00 11.83 188 THR C CA 1
ATOM 4905 C C . THR C 1 188 ? 69.474 131.742 31.571 1.00 11.92 188 THR C C 1
ATOM 4906 O O . THR C 1 188 ? 69.041 132.308 32.574 1.00 12.17 188 THR C O 1
ATOM 4910 N N . LEU C 1 189 ? 70.034 130.541 31.623 1.00 12.05 189 LEU C N 1
ATOM 4911 C CA . LEU C 1 189 ? 70.159 129.856 32.904 1.00 12.69 189 LEU C CA 1
ATOM 4912 C C . LEU C 1 189 ? 71.082 130.652 33.823 1.00 12.73 189 LEU C C 1
ATOM 4913 O O . LEU C 1 189 ? 70.850 130.739 35.026 1.00 13.43 189 LEU C O 1
ATOM 4918 N N . SER C 1 190 ? 72.133 131.233 33.257 1.00 11.87 190 SER C N 1
ATOM 4919 C CA . SER C 1 190 ? 73.053 132.015 34.072 1.00 12.94 190 SER C CA 1
ATOM 4920 C C . SER C 1 190 ? 72.360 133.238 34.677 1.00 14.50 190 SER C C 1
ATOM 4921 O O . SER C 1 190 ? 72.573 133.565 35.844 1.00 15.43 190 SER C O 1
ATOM 4924 N N . LYS C 1 191 ? 71.531 133.911 33.885 1.00 15.41 191 LYS C N 1
ATOM 4925 C CA . LYS C 1 191 ? 70.811 135.082 34.371 1.00 17.65 191 LYS C CA 1
ATOM 4926 C C . LYS C 1 191 ? 69.923 134.701 35.550 1.00 17.67 191 LYS C C 1
ATOM 4927 O O . LYS C 1 191 ? 69.875 135.404 36.561 1.00 18.93 191 LYS C O 1
ATOM 4933 N N . VAL C 1 192 ? 69.240 133.570 35.417 1.00 17.89 192 VAL C N 1
ATOM 4934 C CA . VAL C 1 192 ? 68.334 133.066 36.444 1.00 17.74 192 VAL C CA 1
ATOM 4935 C C . VAL C 1 192 ? 69.030 132.546 37.707 1.00 18.43 192 VAL C C 1
ATOM 4936 O O . VAL C 1 192 ? 68.552 132.765 38.821 1.00 18.59 192 VAL C O 1
ATOM 4940 N N . LYS C 1 193 ? 70.153 131.856 37.532 1.00 17.31 193 LYS C N 1
ATOM 4941 C CA . LYS C 1 193 ? 70.880 131.268 38.659 1.00 17.53 193 LYS C CA 1
ATOM 4942 C C . LYS C 1 193 ? 71.951 132.157 39.294 1.00 17.40 193 LYS C C 1
ATOM 4943 O O . LYS C 1 193 ? 72.552 131.781 40.311 1.00 18.78 193 LYS C O 1
ATOM 4949 N N . GLY C 1 194 ? 72.212 133.314 38.692 1.00 17.23 194 GLY C N 1
ATOM 4950 C CA . GLY C 1 194 ? 73.209 134.216 39.241 1.00 18.82 194 GLY C CA 1
ATOM 4951 C C . GLY C 1 194 ? 74.659 133.892 38.913 1.00 18.69 194 GLY C C 1
ATOM 4952 O O . GLY C 1 194 ? 75.545 134.052 39.766 1.00 21.01 194 GLY C O 1
ATOM 4953 N N . TRP C 1 195 ? 74.916 133.432 37.691 1.00 16.77 195 TRP C N 1
ATOM 4954 C CA . TRP C 1 195 ? 76.275 133.115 37.267 1.00 16.11 195 TRP C CA 1
ATOM 4955 C C . TRP C 1 195 ? 76.714 134.141 36.233 1.00 16.34 195 TRP C C 1
ATOM 4956 O O . TRP C 1 195 ? 75.877 134.756 35.576 1.00 16.77 195 TRP C O 1
ATOM 4967 N N . LYS C 1 196 ? 78.022 134.340 36.102 1.00 15.32 196 LYS C N 1
ATOM 4968 C CA . LYS C 1 196 ? 78.550 135.271 35.110 1.00 15.69 196 LYS C CA 1
ATOM 4969 C C . LYS C 1 196 ? 79.034 134.429 33.938 1.00 15.89 196 LYS C C 1
ATOM 4970 O O . LYS C 1 196 ? 79.916 133.584 34.101 1.00 15.94 196 LYS C O 1
ATOM 4976 N N . SER C 1 197 ? 78.446 134.648 32.765 1.00 14.87 197 SER C N 1
ATOM 4977 C CA . SER C 1 197 ? 78.818 133.877 31.580 1.00 13.39 197 SER C CA 1
ATOM 4978 C C . SER C 1 197 ? 79.105 134.695 30.328 1.00 13.10 197 SER C C 1
ATOM 4979 O O . SER C 1 197 ? 78.742 135.859 30.229 1.00 13.06 197 SER C O 1
ATOM 4982 N N . ALA C 1 198 ? 79.783 134.063 29.377 1.00 12.48 198 ALA C N 1
ATOM 4983 C CA . ALA C 1 198 ? 80.134 134.684 28.105 1.00 11.31 198 ALA C CA 1
ATOM 4984 C C . ALA C 1 198 ? 80.450 133.562 27.117 1.00 12.05 198 ALA C C 1
ATOM 4985 O O . ALA C 1 198 ? 80.484 132.392 27.502 1.00 11.84 198 ALA C O 1
ATOM 4987 N N . THR C 1 199 ? 80.670 133.914 25.852 1.00 11.47 199 THR C N 1
ATOM 4988 C CA . THR C 1 199 ? 80.983 132.912 24.844 1.00 11.94 199 THR C CA 1
ATOM 4989 C C . THR C 1 199 ? 81.816 133.441 23.690 1.00 12.09 199 THR C C 1
ATOM 4990 O O . THR C 1 199 ? 81.646 134.575 23.248 1.00 11.29 199 THR C O 1
ATOM 4994 N N . VAL C 1 200 ? 82.709 132.583 23.210 1.00 12.20 200 VAL C N 1
ATOM 4995 C CA . VAL C 1 200 ? 83.543 132.875 22.054 1.00 12.84 200 VAL C CA 1
ATOM 4996 C C . VAL C 1 200 ? 83.462 131.615 21.198 1.00 12.56 200 VAL C C 1
ATOM 4997 O O . VAL C 1 200 ? 83.557 130.503 21.717 1.00 12.22 200 VAL C O 1
ATOM 5001 N N . LEU C 1 201 ? 83.266 131.790 19.895 1.00 13.25 201 LEU C N 1
ATOM 5002 C CA . LEU C 1 201 ? 83.159 130.662 18.981 1.00 13.28 201 LEU C CA 1
ATOM 5003 C C . LEU C 1 201 ? 84.184 130.734 17.858 1.00 12.98 201 LEU C C 1
ATOM 5004 O O . LEU C 1 201 ? 84.532 131.819 17.392 1.00 12.96 201 LEU C O 1
ATOM 5009 N N . VAL C 1 202 ? 84.656 129.570 17.426 1.00 13.26 202 VAL C N 1
ATOM 5010 C CA . VAL C 1 202 ? 85.603 129.491 16.317 1.00 13.01 202 VAL C CA 1
ATOM 5011 C C . VAL C 1 202 ? 84.766 129.114 15.100 1.00 13.27 202 VAL C C 1
ATOM 5012 O O . VAL C 1 202 ? 84.002 128.153 15.147 1.00 12.60 202 VAL C O 1
ATOM 5016 N N . VAL C 1 203 ? 84.904 129.876 14.021 1.00 13.34 203 VAL C N 1
ATOM 5017 C CA . VAL C 1 203 ? 84.142 129.623 12.804 1.00 14.53 203 VAL C CA 1
ATOM 5018 C C . VAL C 1 203 ? 84.693 128.422 12.044 1.00 15.58 203 VAL C C 1
ATOM 5019 O O . VAL C 1 203 ? 85.792 128.479 11.487 1.00 16.61 203 VAL C O 1
ATOM 5023 N N . SER C 1 204 ? 83.926 127.335 12.021 1.00 15.93 204 SER C N 1
ATOM 5024 C CA . SER C 1 204 ? 84.362 126.120 11.331 1.00 17.27 204 SER C CA 1
ATOM 5025 C C . SER C 1 204 ? 83.624 125.862 10.018 1.00 18.72 204 SER C C 1
ATOM 5026 O O . SER C 1 204 ? 83.939 124.909 9.298 1.00 18.15 204 SER C O 1
ATOM 5029 N N . ASP C 1 205 ? 82.657 126.718 9.694 1.00 18.83 205 ASP C N 1
ATOM 5030 C CA . ASP C 1 205 ? 81.888 126.573 8.462 1.00 20.00 205 ASP C CA 1
ATOM 5031 C C . ASP C 1 205 ? 81.162 127.877 8.160 1.00 19.67 205 ASP C C 1
ATOM 5032 O O . ASP C 1 205 ? 80.931 128.678 9.058 1.00 19.97 205 ASP C O 1
ATOM 5037 N N . ASN C 1 206 ? 80.835 128.113 6.892 1.00 18.97 206 ASN C N 1
ATOM 5038 C CA . ASN C 1 206 ? 80.099 129.316 6.534 1.00 19.51 206 ASN C CA 1
ATOM 5039 C C . ASN C 1 206 ? 78.918 128.905 5.665 1.00 19.31 206 ASN C C 1
ATOM 5040 O O . ASN C 1 206 ? 79.091 128.505 4.515 1.00 19.09 206 ASN C O 1
ATOM 5045 N N . LEU C 1 207 ? 77.717 129.000 6.228 1.00 18.61 207 LEU C N 1
ATOM 5046 C CA . LEU C 1 207 ? 76.498 128.609 5.527 1.00 18.78 207 LEU C CA 1
ATOM 5047 C C . LEU C 1 207 ? 76.058 129.585 4.446 1.00 18.95 207 LEU C C 1
ATOM 5048 O O . LEU C 1 207 ? 75.108 129.310 3.715 1.00 18.52 207 LEU C O 1
ATOM 5053 N N . ALA C 1 208 ? 76.743 130.720 4.347 1.00 19.18 208 ALA C N 1
ATOM 5054 C CA . ALA C 1 208 ? 76.396 131.741 3.363 1.00 20.35 208 ALA C CA 1
ATOM 5055 C C . ALA C 1 208 ? 77.118 131.592 2.021 1.00 21.16 208 ALA C C 1
ATOM 5056 O O . ALA C 1 208 ? 76.646 132.207 1.044 1.00 21.88 208 ALA C O 1
ATOM 5058 N N . LYS C 1 216 ? 92.219 120.477 9.204 1.00 27.48 216 LYS C N 1
ATOM 5059 C CA . LYS C 1 216 ? 92.385 120.091 10.634 1.00 28.40 216 LYS C CA 1
ATOM 5060 C C . LYS C 1 216 ? 93.471 120.933 11.301 1.00 28.55 216 LYS C C 1
ATOM 5061 O O . LYS C 1 216 ? 93.264 121.461 12.389 1.00 28.35 216 LYS C O 1
ATOM 5067 N N . GLU C 1 217 ? 94.631 121.040 10.658 1.00 29.30 217 GLU C N 1
ATOM 5068 C CA . GLU C 1 217 ? 95.735 121.831 11.199 1.00 29.32 217 GLU C CA 1
ATOM 5069 C C . GLU C 1 217 ? 95.318 123.277 11.402 1.00 28.76 217 GLU C C 1
ATOM 5070 O O . GLU C 1 217 ? 95.703 123.914 12.389 1.00 29.10 217 GLU C O 1
ATOM 5076 N N . GLU C 1 218 ? 94.554 123.803 10.450 1.00 28.15 218 GLU C N 1
ATOM 5077 C CA . GLU C 1 218 ? 94.083 125.180 10.527 1.00 27.49 218 GLU C CA 1
ATOM 5078 C C . GLU C 1 218 ? 93.137 125.333 11.717 1.00 26.57 218 GLU C C 1
ATOM 5079 O O . GLU C 1 218 ? 93.293 126.254 12.523 1.00 26.34 218 GLU C O 1
ATOM 5085 N N . LEU C 1 219 ? 92.174 124.425 11.839 1.00 24.96 219 LEU C N 1
ATOM 5086 C CA . LEU C 1 219 ? 91.215 124.490 12.934 1.00 23.52 219 LEU C CA 1
ATOM 5087 C C . LEU C 1 219 ? 91.885 124.369 14.300 1.00 23.14 219 LEU C C 1
ATOM 5088 O O . LEU C 1 219 ? 91.556 125.113 15.226 1.00 22.20 219 LEU C O 1
ATOM 5093 N N . GLU C 1 220 ? 92.819 123.435 14.437 1.00 22.41 220 GLU C N 1
ATOM 5094 C CA . GLU C 1 220 ? 93.486 123.258 15.723 1.00 22.89 220 GLU C CA 1
ATOM 5095 C C . GLU C 1 220 ? 94.283 124.496 16.118 1.00 21.85 220 GLU C C 1
ATOM 5096 O O . GLU C 1 220 ? 94.322 124.864 17.288 1.00 21.59 220 GLU C O 1
ATOM 5102 N N . LYS C 1 221 ? 94.916 125.139 15.144 1.00 21.00 221 LYS C N 1
ATOM 5103 C CA . LYS C 1 221 ? 95.687 126.342 15.420 1.00 21.06 221 LYS C CA 1
ATOM 5104 C C . LYS C 1 221 ? 94.758 127.455 15.908 1.00 20.21 221 LYS C C 1
ATOM 5105 O O . LYS C 1 221 ? 95.063 128.170 16.865 1.00 20.06 221 LYS C O 1
ATOM 5111 N N . SER C 1 222 ? 93.618 127.597 15.241 1.00 19.05 222 SER C N 1
ATOM 5112 C CA . SER C 1 222 ? 92.648 128.616 15.602 1.00 17.93 222 SER C CA 1
ATOM 5113 C C . SER C 1 222 ? 92.124 128.347 17.009 1.00 17.05 222 SER C C 1
ATOM 5114 O O . SER C 1 222 ? 91.997 129.263 17.824 1.00 16.00 222 SER C O 1
ATOM 5117 N N . VAL C 1 223 ? 91.808 127.086 17.285 1.00 16.79 223 VAL C N 1
ATOM 5118 C CA . VAL C 1 223 ? 91.312 126.703 18.600 1.00 16.89 223 VAL C CA 1
ATOM 5119 C C . VAL C 1 223 ? 92.358 127.010 19.679 1.00 17.80 223 VAL C C 1
ATOM 5120 O O . VAL C 1 223 ? 92.038 127.568 20.726 1.00 15.74 223 VAL C O 1
ATOM 5124 N N . MET C 1 224 ? 93.611 126.658 19.421 1.00 18.29 224 MET C N 1
ATOM 5125 C CA . MET C 1 224 ? 94.665 126.918 20.397 1.00 20.78 224 MET C CA 1
ATOM 5126 C C . MET C 1 224 ? 94.912 128.405 20.645 1.00 20.88 224 MET C C 1
ATOM 5127 O O . MET C 1 224 ? 95.025 128.830 21.799 1.00 20.42 224 MET C O 1
ATOM 5132 N N . ASP C 1 225 ? 94.994 129.198 19.581 1.00 20.90 225 ASP C N 1
ATOM 5133 C CA . ASP C 1 225 ? 95.236 130.632 19.742 1.00 21.49 225 ASP C CA 1
ATOM 5134 C C . ASP C 1 225 ? 94.143 131.322 20.553 1.00 21.25 225 ASP C C 1
ATOM 5135 O O . ASP C 1 225 ? 94.434 132.112 21.449 1.00 21.24 225 ASP C O 1
ATOM 5140 N N . GLY C 1 226 ? 92.887 131.026 20.240 1.00 19.89 226 GLY C N 1
ATOM 5141 C CA . GLY C 1 226 ? 91.791 131.648 20.961 1.00 18.88 226 GLY C CA 1
ATOM 5142 C C . GLY C 1 226 ? 91.665 131.194 22.405 1.00 18.77 226 GLY C C 1
ATOM 5143 O O . GLY C 1 226 ? 91.213 131.957 23.262 1.00 17.22 226 GLY C O 1
ATOM 5144 N N . ALA C 1 227 ? 92.057 129.950 22.673 1.00 18.08 227 ALA C N 1
ATOM 5145 C CA . ALA C 1 227 ? 91.976 129.394 24.017 1.00 18.16 227 ALA C CA 1
ATOM 5146 C C . ALA C 1 227 ? 92.826 130.206 24.988 1.00 17.97 227 ALA C C 1
ATOM 5147 O O . ALA C 1 227 ? 92.441 130.398 26.143 1.00 17.05 227 ALA C O 1
ATOM 5149 N N . LYS C 1 228 ? 93.978 130.673 24.515 1.00 17.82 228 LYS C N 1
ATOM 5150 C CA . LYS C 1 228 ? 94.869 131.479 25.344 1.00 17.93 228 LYS C CA 1
ATOM 5151 C C . LYS C 1 228 ? 94.200 132.804 25.707 1.00 17.35 228 LYS C C 1
ATOM 5152 O O . LYS C 1 228 ? 94.311 133.262 26.844 1.00 17.03 228 LYS C O 1
ATOM 5158 N N . ALA C 1 229 ? 93.504 133.406 24.740 1.00 16.34 229 ALA C N 1
ATOM 5159 C CA . ALA C 1 229 ? 92.796 134.671 24.957 1.00 16.49 229 ALA C CA 1
ATOM 5160 C C . ALA C 1 229 ? 91.666 134.491 25.971 1.00 16.65 229 ALA C C 1
ATOM 5161 O O . ALA C 1 229 ? 91.430 135.358 26.813 1.00 15.87 229 ALA C O 1
ATOM 5163 N N . VAL C 1 230 ? 90.963 133.366 25.886 1.00 17.00 230 VAL C N 1
ATOM 5164 C CA . VAL C 1 230 ? 89.874 133.087 26.816 1.00 16.51 230 VAL C CA 1
ATOM 5165 C C . VAL C 1 230 ? 90.459 132.876 28.213 1.00 16.97 230 VAL C C 1
ATOM 5166 O O . VAL C 1 230 ? 89.978 133.446 29.187 1.00 17.17 230 VAL C O 1
ATOM 5170 N N . LEU C 1 231 ? 91.501 132.056 28.305 1.00 17.60 231 LEU C N 1
ATOM 5171 C CA . LEU C 1 231 ? 92.146 131.805 29.586 1.00 17.73 231 LEU C CA 1
ATOM 5172 C C . LEU C 1 231 ? 92.677 133.104 30.204 1.00 18.90 231 LEU C C 1
ATOM 5173 O O . LEU C 1 231 ? 92.605 133.279 31.424 1.00 18.90 231 LEU C O 1
ATOM 5178 N N . ASP C 1 232 ? 93.197 134.016 29.379 1.00 19.70 232 ASP C N 1
ATOM 5179 C CA . ASP C 1 232 ? 93.697 135.296 29.893 1.00 20.90 232 ASP C CA 1
ATOM 5180 C C . ASP C 1 232 ? 92.530 136.003 30.574 1.00 21.05 232 ASP C C 1
ATOM 5181 O O . ASP C 1 232 ? 92.649 136.484 31.704 1.00 20.77 232 ASP C O 1
ATOM 5186 N N . THR C 1 233 ? 91.402 136.050 29.868 1.00 21.02 233 THR C N 1
ATOM 5187 C CA . THR C 1 233 ? 90.185 136.685 30.364 1.00 21.13 233 THR C CA 1
ATOM 5188 C C . THR C 1 233 ? 89.700 136.062 31.667 1.00 21.18 233 THR C C 1
ATOM 5189 O O . THR C 1 233 ? 89.387 136.773 32.622 1.00 20.43 233 THR C O 1
ATOM 5193 N N . LEU C 1 234 ? 89.629 134.733 31.698 1.00 21.66 234 LEU C N 1
ATOM 5194 C CA . LEU C 1 234 ? 89.169 134.016 32.888 1.00 22.47 234 LEU C CA 1
ATOM 5195 C C . LEU C 1 234 ? 90.042 134.213 34.116 1.00 23.54 234 LEU C C 1
ATOM 5196 O O . LEU C 1 234 ? 89.554 134.141 35.250 1.00 24.58 234 LEU C O 1
ATOM 5201 N N . THR C 1 235 ? 91.328 134.454 33.898 1.00 23.78 235 THR C N 1
ATOM 5202 C CA . THR C 1 235 ? 92.263 134.635 35.003 1.00 24.92 235 THR C CA 1
ATOM 5203 C C . THR C 1 235 ? 92.693 136.086 35.186 1.00 26.47 235 THR C C 1
ATOM 5204 O O . THR C 1 235 ? 93.719 136.369 35.814 1.00 27.40 235 THR C O 1
ATOM 5208 N N . SER C 1 236 ? 91.902 137.007 34.649 1.00 28.38 236 SER C N 1
ATOM 5209 C CA . SER C 1 236 ? 92.202 138.432 34.753 1.00 29.70 236 SER C CA 1
ATOM 5210 C C . SER C 1 236 ? 91.460 139.053 35.933 1.00 30.29 236 SER C C 1
ATOM 5211 O O . SER C 1 236 ? 91.613 140.280 36.145 1.00 31.18 236 SER C O 1
#

CATH classification: 3.40.50.1580

B-factor: mean 18.05, std 5.74, range [8.19, 40.46]

Sequence (679 aa):
PVHILAKKGEVAERVLVVGDPGRARLLSTLLQNPKLTNENRGFLVYTGKYNGETVSIATHGIGGPSIAIVLEELAMLGANVFIRYGTTGALVPYINLGEYIIVTGASYNQGGLFYQYLRDNACVASTPDFELTNKLVTSFSKRNLKYYVGNVFSSDAFYAEDEEFVKKWSSRGNIAVEMECATLFTLSKVKGWKSATVLVVSDNLAEELEKSVMDGAKAVLDTLTSPVHILAKKGEVAERVLVVGDPGRARLLSTLLQNPKLTNENRGFLVYTGKYNGETVSIATHGIGGPSIAIVLEELAMLGANVFIRYGTTGALVPYINLGEYIIVTGASYNQGGLFYQYLRDNACVASTPDFELTNKLVTSFSKRNLKYYVGNVFSSDAFYAEDEEFVKKWSSRGNIAVEMECATLFTLSKVKGWKSATVLVVSDNLAEELEKSVMDGAKAVLDTLTSPVHILAKKGEVAERVLVVGDPGRARLLSTLLQNPKLTNENRGFLVYTGKYNGETVSIATHGIGGPSIAIVLEELAMLGANVFIRYGTTGALVPYINLGEYIIVTGASYNQGGLFYQYLRDNACVASTPDFELTNKLVTSFSKRNLKYYVGNVFSSDAFYAEDEEFVKKWSSRGNIAVEMECATLFTLSKVKGWKSATVLVVSDNLAKEELEKSVMDGAKAVLDTLTS

Secondary structure (DSSP, 8-state):
--S--PPTTSS-SEEEEES-HHHHHHHGGGSEEEEEEE-GGG--EEEEEETTEEEEEEE--SSHHHHHHHHHHHHHTT--EEEEEEEEEE-STTPPTT-EEEEEEEEB--SHHHHHHHSS--B------HHHHHHHHHHHHHTT--EEEEEEEE-S-TT---TTHHHHHHTTTEEEEESSHHHHHHHHHHHT-EEEEEEEEEEE---HHHHHHHHHHHHHHHHHT-/--S--PPTTSS-SEEEEES-HHHHHHHGGGSEEEEEEE-GGG--EEEEEETTEEEEEEE--SSHHHHHHHHHHHHHTT--EEEEEEEEEESSTTPPTT-EEEEEEEE---BHHHHHHHSS---------HHHHHHHHHHHHHTT--EEEEEEEE-S-TT---TTHHHHHHTTTEEEEESSHHHHHHHHHHHT-EEEEEEEEEEE---HHHHHHHHHHHHHHHHHT-/--S----TT-S-SEEEEES-HHHHHHHGGGSSS-EEEE-GGG--EEEEEETTEEEEEEE--SSHHHHHHHHHHHHHTT--EEEEEEEEEESSTTPPTT-EEEEEEEEB--BHHHHHHHSS--B------HHHHHHHHHHHHHTT--EEEEEEEE-S-TT---TTHHHHHHTTTEEEEESSHHHHHHHHHHHT-EEEEEEEEEEE---HHHHHHHHHHHHHHHHHHT-